Protein AF-A0A562RQG3-F1 (afdb_monomer)

Secondary structure (DSSP, 8-state):
----------HHHHHHHHHHSS-SEEEEE-S-HHHHHHHHHHHHHTT-EEEEESSHHHHHHHHHHS--SEEEEESS-SSS-HHHHHHHHHHH-TT-EEEEEE-TT-S--HHHHHHTT-SEEEESS--HHHHHHHHHHHHHHHHHHHHHHHHHHHHHHHHHHHHHHHHHHHHHHHHHHHHHHHHHHHHHHHHHHHHHHHHHHHTS---HHHHHHHHHHHHHHHHHHHHHHHHHHHHHHHTT-PPPP-EEEEHHHHHHHHHHHHHTTS-TTTEEEEEEE-TT--SEEEE-HHHHHHHHHHHHHHHHHH-SSEEEEEEEEEEEEETTEEEEEEEEEE-SS---TT-TTGGGSTT----STTTTTS---S-HHHHHHHHHHHTT--EEEEE-TTSSEEEEEEEEEEE-----S----S----TT-EEEEE-S-HHHHHHHHHHHHHTT-EEEEE-TTS---TT---SEEEEEES-GGG---HHHH-GGGGGS-EEEEE---TTHHHHHHHTT-SEEEESSPPHHHHHHHHHHHTSS---SS-EEHHHHHHHHHTTSEEEEE--TT--HHHHHTTSS--EEEEESSHHHHHHHHHHTTT--SEEEEE---HHHHHHHHHHHHHHHHHT-----EEEEEE--TT-S-HHHHHHHHHHTHHHHHHTT-EEEEE--------

Solvent-accessible surface area (backbone atoms only — not comparable to full-atom values): 37551 Å² total; per-residue (Å²): 140,81,84,82,76,79,76,81,80,54,76,65,54,62,57,52,58,58,62,75,56,48,59,61,29,35,36,39,32,36,63,52,67,67,59,47,55,48,49,42,58,53,42,42,74,75,68,28,44,63,49,79,23,57,33,40,67,55,37,51,56,46,42,72,74,53,74,51,53,32,36,42,29,33,42,90,34,76,96,41,32,30,64,60,35,47,48,57,47,38,72,82,40,72,87,58,43,32,32,39,37,40,61,93,82,60,98,66,55,75,64,58,49,48,77,62,63,42,71,46,73,47,56,55,90,69,56,74,69,57,58,53,51,51,54,54,49,52,37,51,52,52,47,52,52,53,50,49,52,54,49,50,58,50,48,56,51,51,52,52,51,50,50,53,53,51,53,53,50,50,53,50,53,49,52,54,48,52,52,52,56,52,50,48,55,64,52,45,55,60,42,53,50,52,40,53,54,34,54,60,51,69,76,43,98,67,54,74,70,57,49,49,52,40,51,51,53,37,54,50,46,53,50,51,52,50,46,52,50,51,55,49,52,44,51,36,52,76,68,67,70,63,81,83,53,78,43,78,45,52,51,64,61,48,56,48,54,40,51,55,72,51,47,85,78,53,57,74,93,40,39,45,64,45,59,46,72,43,92,82,50,70,57,54,32,23,32,43,66,67,62,51,40,50,40,49,38,50,53,52,50,49,42,58,74,48,30,82,52,48,47,35,37,41,39,39,37,69,76,48,81,56,93,66,38,35,29,38,35,39,34,46,35,28,45,24,84,44,67,65,91,89,37,58,74,52,56,44,34,76,67,34,71,80,90,57,85,60,49,81,78,58,73,76,72,25,36,63,50,26,45,34,45,52,54,27,46,74,36,67,29,51,67,52,51,46,70,43,95,90,46,4,31,33,40,36,36,28,35,50,33,34,57,58,72,84,57,78,54,67,77,74,54,84,50,71,59,42,74,58,40,34,34,38,36,33,28,77,50,64,71,62,40,50,52,55,41,48,50,42,38,76,41,38,26,41,64,51,81,37,41,83,86,53,84,77,66,88,91,63,81,51,67,32,38,40,37,54,46,84,53,41,90,71,42,64,36,50,42,76,78,38,67,78,42,64,82,36,53,32,30,40,32,25,62,86,50,94,60,31,67,56,36,34,44,76,26,64,33,44,28,42,47,49,56,57,64,52,58,69,63,49,47,44,51,51,50,52,74,75,42,95,79,82,69,96,72,68,50,39,60,68,56,52,53,28,54,59,31,44,72,42,34,36,40,35,40,48,55,78,90,68,54,54,69,64,53,64,51,62,83,55,46,49,38,69,50,80,25,62,45,44,66,60,41,52,50,54,43,58,73,56,70,60,79,44,70,30,35,40,36,40,80,79,46,72,60,44,54,52,39,55,55,49,52,56,51,47,32,64,74,70,73,49,82,84,54,48,37,36,40,42,52,81,80,59,96,83,62,97,58,68,66,66,50,54,57,50,65,76,67,38,58,70,56,44,41,74,72,64,39,50,78,49,82,51,80,80,73,88,88,85,89,131

Organism: NCBI:txid622671

pLDDT: mean 75.13, std 17.91, range [24.52, 97.62]

Structure (mmCIF, N/CA/C/O backbone):
data_AF-A0A562RQG3-F1
#
_entry.id   AF-A0A562RQG3-F1
#
loop_
_atom_site.group_PDB
_atom_site.id
_atom_site.type_symbol
_atom_site.label_atom_id
_atom_site.label_alt_id
_atom_site.label_comp_id
_atom_site.label_asym_id
_atom_site.label_entity_id
_atom_site.label_seq_id
_atom_site.pdbx_PDB_ins_code
_atom_site.Cartn_x
_atom_site.Cartn_y
_atom_site.Cartn_z
_atom_site.occupancy
_atom_site.B_iso_or_equiv
_atom_site.auth_seq_id
_atom_site.auth_comp_id
_atom_site.auth_asym_id
_atom_site.auth_atom_id
_atom_site.pdbx_PDB_model_num
ATOM 1 N N . MET A 1 1 ? -5.695 -22.096 20.191 1.00 33.69 1 MET A N 1
ATOM 2 C CA . MET A 1 1 ? -6.781 -23.080 20.399 1.00 33.69 1 MET A CA 1
ATOM 3 C C . MET A 1 1 ? -6.597 -23.782 21.743 1.00 33.69 1 MET A C 1
ATOM 5 O O . MET A 1 1 ? -6.053 -24.874 21.791 1.00 33.69 1 MET A O 1
ATOM 9 N N . ALA A 1 2 ? -7.022 -23.151 22.840 1.00 26.14 2 ALA A N 1
ATOM 10 C CA . ALA A 1 2 ? -7.176 -23.822 24.129 1.00 26.14 2 ALA A CA 1
ATOM 11 C C . ALA A 1 2 ? -8.681 -23.960 24.373 1.00 26.14 2 ALA A C 1
ATOM 13 O O . ALA A 1 2 ? -9.372 -22.969 24.604 1.00 26.14 2 ALA A O 1
ATOM 14 N N . ALA A 1 3 ? -9.193 -25.174 24.195 1.00 28.44 3 ALA A N 1
ATOM 15 C CA . ALA A 1 3 ? -10.586 -25.505 24.430 1.00 28.44 3 ALA A CA 1
ATOM 16 C C . ALA A 1 3 ? -10.872 -25.423 25.936 1.00 28.44 3 ALA A C 1
ATOM 18 O O . ALA A 1 3 ? -10.450 -26.280 26.708 1.00 28.44 3 ALA A O 1
ATOM 19 N N . LEU A 1 4 ? -11.591 -24.379 26.350 1.00 27.75 4 LEU A N 1
ATOM 20 C CA . LEU A 1 4 ? -12.257 -24.320 27.647 1.00 27.75 4 LEU A CA 1
ATOM 21 C C . LEU A 1 4 ? -13.441 -25.291 27.610 1.00 27.75 4 LEU A C 1
ATOM 23 O O . LEU A 1 4 ? -14.563 -24.934 27.260 1.00 27.75 4 LEU A O 1
ATOM 27 N N . THR A 1 5 ? -13.174 -26.552 27.935 1.00 33.84 5 THR A N 1
ATOM 28 C CA . THR A 1 5 ? -14.206 -27.533 28.263 1.00 33.84 5 THR A CA 1
ATOM 29 C C . THR A 1 5 ? -14.909 -27.089 29.541 1.00 33.84 5 THR A C 1
ATOM 31 O O . THR A 1 5 ? -14.349 -27.161 30.635 1.00 33.84 5 THR A O 1
ATOM 34 N N . CYS A 1 6 ? -16.136 -26.601 29.380 1.00 27.25 6 CYS A N 1
ATOM 35 C CA . CYS A 1 6 ? -17.079 -26.337 30.457 1.00 27.25 6 CYS A CA 1
ATOM 36 C C . CYS A 1 6 ? -17.317 -27.641 31.247 1.00 27.25 6 CYS A C 1
ATOM 38 O O . CYS A 1 6 ? -17.707 -28.642 30.635 1.00 27.25 6 CYS A O 1
ATOM 40 N N . PRO A 1 7 ? -17.069 -27.692 32.569 1.00 39.84 7 PRO A N 1
ATOM 41 C CA . PRO A 1 7 ? -17.368 -28.879 33.342 1.00 39.84 7 PRO A CA 1
ATOM 42 C C . PRO A 1 7 ? -18.877 -28.940 33.575 1.00 39.84 7 PRO A C 1
ATOM 44 O O . PRO A 1 7 ? -19.514 -27.978 34.000 1.00 39.84 7 PRO A O 1
ATOM 47 N N . ILE A 1 8 ? -19.422 -30.109 33.263 1.00 44.00 8 ILE A N 1
ATOM 48 C CA . ILE A 1 8 ? -20.775 -30.578 33.549 1.00 44.00 8 ILE A CA 1
ATOM 49 C C . ILE A 1 8 ? -21.228 -30.052 34.919 1.00 44.00 8 ILE A C 1
ATOM 51 O O . ILE A 1 8 ? -20.679 -30.440 35.950 1.00 44.00 8 ILE A O 1
ATOM 55 N N . VAL A 1 9 ? -22.227 -29.167 34.925 1.00 33.59 9 VAL A N 1
ATOM 56 C CA . VAL A 1 9 ? -22.843 -28.657 36.154 1.00 33.59 9 VAL A CA 1
ATOM 57 C C . VAL A 1 9 ? -23.525 -29.841 36.857 1.00 33.59 9 VAL A C 1
ATOM 59 O O . VAL A 1 9 ? -24.449 -30.428 36.288 1.00 33.59 9 VAL A O 1
ATOM 62 N N . PRO A 1 10 ? -23.092 -30.251 38.063 1.00 38.41 10 PRO A N 1
ATOM 63 C CA . PRO A 1 10 ? -23.678 -31.401 38.740 1.00 38.41 10 PRO A CA 1
ATOM 64 C C . PRO A 1 10 ? -25.120 -31.085 39.164 1.00 38.41 10 PRO A C 1
ATOM 66 O O . PRO A 1 10 ? -25.428 -29.963 39.561 1.00 38.41 10 PRO A O 1
ATOM 69 N N . GLN A 1 11 ? -26.019 -32.077 39.121 1.00 42.97 11 GLN A N 1
ATOM 70 C CA . GLN A 1 11 ? -27.443 -31.939 39.492 1.00 42.97 11 GLN A CA 1
ATOM 71 C C . GLN A 1 11 ? -27.669 -31.353 40.905 1.00 42.97 11 GLN A C 1
ATOM 73 O O . GLN A 1 11 ? -28.731 -30.798 41.191 1.00 42.97 11 GLN A O 1
ATOM 78 N N . THR A 1 12 ? -26.665 -31.414 41.782 1.00 39.62 12 THR A N 1
ATOM 79 C CA . THR A 1 12 ? -26.644 -30.742 43.089 1.00 39.62 12 THR A CA 1
ATOM 80 C C . THR A 1 12 ? -26.632 -29.214 42.986 1.00 39.62 12 THR A C 1
ATOM 82 O O . THR A 1 12 ? -27.272 -28.565 43.809 1.00 39.62 12 THR A O 1
ATOM 85 N N . PHE A 1 13 ? -26.016 -28.628 41.954 1.00 37.91 13 PHE A N 1
ATOM 86 C CA . PHE A 1 13 ? -25.992 -27.177 41.722 1.00 37.91 13 PHE A CA 1
ATOM 87 C C . PHE A 1 13 ? -27.377 -26.642 41.330 1.00 37.91 13 PHE A C 1
ATOM 89 O O . PHE A 1 13 ? -27.793 -25.599 41.820 1.00 37.91 13 PHE A O 1
ATOM 96 N N . SER A 1 14 ? -28.144 -27.398 40.534 1.00 40.59 14 SER A N 1
ATOM 97 C CA . SER A 1 14 ? -29.522 -27.034 40.163 1.00 40.59 14 SER A CA 1
ATOM 98 C C . SER A 1 14 ? -30.454 -26.989 41.380 1.00 40.59 14 SER A C 1
ATOM 100 O O . SER A 1 14 ? -31.277 -26.085 41.491 1.00 40.59 14 SER A O 1
ATOM 102 N N . ARG A 1 15 ? -30.271 -27.898 42.351 1.00 43.06 15 ARG A N 1
ATOM 103 C CA . ARG A 1 15 ? -30.988 -27.863 43.637 1.00 43.06 15 ARG A CA 1
ATOM 104 C C . ARG A 1 15 ? -30.545 -26.704 44.537 1.00 43.06 15 ARG A C 1
ATOM 106 O O . ARG A 1 15 ? -31.382 -26.157 45.242 1.00 43.06 15 ARG A O 1
ATOM 113 N N . MET A 1 16 ? -29.264 -26.331 44.509 1.00 38.91 16 MET A N 1
ATOM 114 C CA . MET A 1 16 ? -28.699 -25.256 45.339 1.00 38.91 16 MET A CA 1
ATOM 115 C C . MET A 1 16 ? -29.077 -23.857 44.829 1.00 38.91 16 MET A C 1
ATOM 117 O O . MET A 1 16 ? -29.421 -22.994 45.631 1.00 38.91 16 MET A 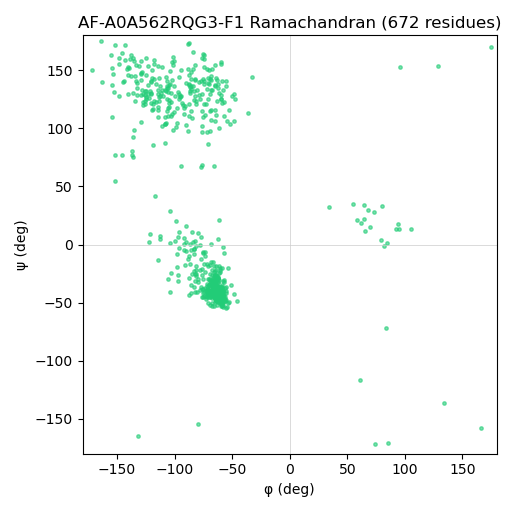O 1
ATOM 121 N N . VAL A 1 17 ? -29.117 -23.658 43.506 1.00 43.25 17 VAL A N 1
ATOM 122 C CA . VAL A 1 17 ? -29.604 -22.419 42.871 1.00 43.25 17 VAL A CA 1
ATOM 123 C C . VAL A 1 17 ? -31.102 -22.220 43.141 1.00 43.25 17 VAL A C 1
ATOM 125 O O . VAL A 1 17 ? -31.516 -21.127 43.514 1.00 43.25 17 VAL A O 1
ATOM 128 N N . HIS A 1 18 ? -31.901 -23.296 43.105 1.00 47.81 18 HIS A N 1
ATOM 129 C CA . HIS A 1 18 ? -33.337 -23.238 43.422 1.00 47.81 18 HIS A CA 1
ATOM 130 C C . HIS A 1 18 ? -33.645 -22.859 44.883 1.00 47.81 18 HIS A C 1
ATOM 132 O O . HIS A 1 18 ? -34.737 -22.384 45.173 1.00 47.81 18 HIS A O 1
ATOM 138 N N . ILE A 1 19 ? -32.709 -23.075 45.816 1.00 50.41 19 ILE A N 1
ATOM 139 C CA . ILE A 1 19 ? -32.868 -22.715 47.238 1.00 50.41 19 ILE A CA 1
ATOM 140 C C . ILE A 1 19 ? -32.573 -21.223 47.475 1.00 50.41 19 ILE A C 1
ATOM 142 O O . ILE A 1 19 ? -33.110 -20.640 48.413 1.00 50.41 19 ILE A O 1
ATOM 146 N N . MET A 1 20 ? -31.766 -20.588 46.619 1.00 50.59 20 MET A N 1
ATOM 147 C CA . MET A 1 20 ? -31.306 -19.205 46.804 1.00 50.59 20 MET A CA 1
ATOM 148 C C . MET A 1 20 ? -32.355 -18.139 46.446 1.00 50.59 20 MET A C 1
ATOM 150 O O . MET A 1 20 ? -32.274 -17.029 46.961 1.00 50.59 20 MET A O 1
ATOM 154 N N . PHE A 1 21 ? -33.348 -18.478 45.616 1.00 58.09 21 PHE A N 1
ATOM 155 C CA . PHE A 1 21 ? -34.390 -17.551 45.134 1.00 58.09 21 PHE A CA 1
ATOM 156 C C . PHE A 1 21 ? -35.821 -17.981 45.474 1.00 58.09 21 PHE A C 1
ATOM 158 O O . PHE A 1 21 ? -36.791 -17.380 45.015 1.00 58.09 21 PHE A O 1
ATOM 165 N N . ARG A 1 22 ? -35.961 -19.017 46.302 1.00 75.56 22 ARG A N 1
ATOM 166 C CA . ARG A 1 22 ? -37.255 -19.489 46.785 1.00 75.56 22 ARG A CA 1
ATOM 167 C C . ARG A 1 22 ? -37.864 -18.470 47.745 1.00 75.56 22 ARG A C 1
ATOM 169 O O . ARG A 1 22 ? -37.133 -17.893 48.558 1.00 75.56 22 ARG A O 1
ATOM 176 N N . PHE A 1 23 ? -39.183 -18.279 47.710 1.00 82.69 23 PHE A N 1
ATOM 177 C CA . PHE A 1 23 ? -39.833 -17.463 48.733 1.00 82.69 23 PHE A CA 1
ATOM 178 C C . PHE A 1 23 ? -39.549 -18.078 50.103 1.00 82.69 23 PHE A C 1
ATOM 180 O O . PHE A 1 23 ? -39.844 -19.243 50.341 1.00 82.69 23 PHE A O 1
ATOM 187 N N . GLN A 1 24 ? -38.940 -17.313 51.006 1.00 83.31 24 GLN A N 1
ATOM 188 C CA . GLN A 1 24 ? -38.657 -17.806 52.357 1.00 83.31 24 GLN A CA 1
ATOM 189 C C . GLN A 1 24 ? -39.926 -17.796 53.210 1.00 83.31 24 GLN A C 1
ATOM 191 O O . GLN A 1 24 ? -40.157 -18.717 53.992 1.00 83.31 24 GLN A O 1
ATOM 196 N N . LYS A 1 25 ? -40.778 -16.783 53.006 1.00 90.69 25 LYS A N 1
ATOM 197 C CA . LYS A 1 25 ? -42.023 -16.575 53.742 1.00 90.69 25 LYS A CA 1
ATOM 198 C C . LYS A 1 25 ? -43.186 -16.285 52.796 1.00 90.69 25 LYS A C 1
ATOM 200 O O . LYS A 1 25 ? -43.047 -15.464 51.890 1.00 90.69 25 LYS A O 1
ATOM 205 N N . ILE A 1 26 ? -44.320 -16.937 53.032 1.00 94.62 26 ILE A N 1
ATOM 206 C CA . ILE A 1 26 ? -45.587 -16.714 52.334 1.00 94.62 26 ILE A CA 1
ATOM 207 C C . ILE A 1 26 ? -46.642 -16.307 53.366 1.00 94.62 26 ILE A C 1
ATOM 209 O O . ILE A 1 26 ? -46.793 -16.978 54.388 1.00 94.62 26 ILE A O 1
ATOM 213 N N . LEU A 1 27 ? -47.371 -15.224 53.108 1.00 95.88 27 LEU A N 1
ATOM 214 C CA . LEU A 1 27 ? -48.536 -14.834 53.905 1.00 95.88 27 LEU A CA 1
ATOM 215 C C . LEU A 1 27 ? -49.797 -15.373 53.233 1.00 95.88 27 LEU A C 1
ATOM 217 O O . LEU A 1 27 ? -50.013 -15.115 52.054 1.00 95.88 27 LEU A O 1
ATOM 221 N N . VAL A 1 28 ? -50.623 -16.105 53.974 1.00 95.69 28 VAL A N 1
ATOM 222 C CA . VAL A 1 28 ? -51.926 -16.582 53.495 1.00 95.69 28 VAL A CA 1
ATOM 223 C C . VAL A 1 28 ? -53.034 -15.780 54.170 1.00 95.69 28 VAL A C 1
ATOM 225 O O . VAL A 1 28 ? -53.095 -15.740 55.401 1.00 95.69 28 VAL A O 1
ATOM 228 N N . VAL A 1 29 ? -53.911 -15.177 53.371 1.00 95.62 29 VAL A N 1
ATOM 229 C CA . VAL A 1 29 ? -55.036 -14.350 53.824 1.00 95.62 29 VAL A CA 1
ATOM 230 C C . VAL A 1 29 ? -56.335 -14.968 53.328 1.00 95.62 29 VAL A C 1
ATOM 232 O O . VAL A 1 29 ? -56.531 -15.104 52.123 1.00 95.62 29 VAL A O 1
ATOM 235 N N . ASP A 1 30 ? -57.185 -15.410 54.247 1.00 93.31 30 ASP A N 1
ATOM 236 C CA . ASP A 1 30 ? -58.463 -16.053 53.924 1.00 93.31 30 ASP A CA 1
ATOM 237 C C . ASP A 1 30 ? -59.356 -16.035 55.175 1.00 93.31 30 ASP A C 1
ATOM 239 O O . ASP A 1 30 ? -58.860 -16.236 56.287 1.00 93.31 30 ASP A O 1
ATOM 243 N N . ASP A 1 31 ? -60.655 -15.789 55.045 1.00 92.12 31 ASP A N 1
ATOM 244 C CA . ASP A 1 31 ? -61.552 -15.730 56.201 1.00 92.12 31 ASP A CA 1
ATOM 245 C C . ASP A 1 31 ? -61.896 -17.132 56.737 1.00 92.12 31 ASP A C 1
ATOM 247 O O . ASP A 1 31 ? -62.083 -17.295 57.951 1.00 92.12 31 ASP A O 1
ATOM 251 N N . ASP A 1 32 ? -61.843 -18.173 55.894 1.00 93.06 32 ASP A N 1
ATOM 252 C CA . ASP A 1 32 ? -62.082 -19.564 56.284 1.00 93.06 32 ASP A CA 1
ATOM 253 C C . ASP A 1 32 ? -60.895 -20.133 57.099 1.00 93.06 32 ASP A C 1
ATOM 255 O O . ASP A 1 32 ? -59.800 -20.392 56.572 1.00 93.06 32 ASP A O 1
ATOM 259 N N . PRO A 1 33 ? -61.078 -20.402 58.411 1.00 91.56 33 PRO A N 1
ATOM 260 C CA . PRO A 1 33 ? -60.015 -20.943 59.253 1.00 91.56 33 PRO A CA 1
ATOM 261 C C . PRO A 1 33 ? -59.561 -22.343 58.814 1.00 91.56 33 PRO A C 1
ATOM 263 O O . PRO A 1 33 ? -58.395 -22.701 59.009 1.00 91.56 33 PRO A O 1
ATOM 266 N N . ALA A 1 34 ? -60.439 -23.149 58.204 1.00 92.06 34 ALA A N 1
ATOM 267 C CA . ALA A 1 34 ? -60.095 -24.491 57.747 1.00 92.06 34 ALA A CA 1
ATOM 268 C C . ALA A 1 34 ? -59.155 -24.437 56.532 1.00 92.06 34 ALA A C 1
ATOM 270 O O . ALA A 1 34 ? -58.146 -25.157 56.497 1.00 92.06 34 ALA A O 1
ATOM 271 N N . LEU A 1 35 ? -59.450 -23.550 55.575 1.00 90.06 35 LEU A N 1
ATOM 272 C CA . LEU A 1 35 ? -58.635 -23.310 54.387 1.00 90.06 35 LEU A CA 1
ATOM 273 C C . LEU A 1 35 ? -57.259 -22.741 54.756 1.00 90.06 35 LEU A C 1
ATOM 275 O O . LEU A 1 35 ? -56.241 -23.299 54.331 1.00 90.06 35 LEU A O 1
ATOM 279 N N . ARG A 1 36 ? -57.196 -21.741 55.648 1.00 93.38 36 ARG A N 1
ATOM 280 C CA . ARG A 1 36 ? -55.922 -21.221 56.184 1.00 93.38 36 ARG A CA 1
ATOM 281 C C . ARG A 1 36 ? -55.066 -22.301 56.831 1.00 93.38 36 ARG A C 1
ATOM 283 O O . ARG A 1 36 ? -53.884 -22.437 56.514 1.00 93.38 36 ARG A O 1
ATOM 290 N N . GLN A 1 37 ? -55.648 -23.117 57.712 1.00 92.31 37 GLN A N 1
ATOM 291 C CA . GLN A 1 37 ? -54.905 -24.168 58.413 1.00 92.31 37 GLN A CA 1
ATOM 292 C C . GLN A 1 37 ? -54.443 -25.288 57.466 1.00 92.31 37 GLN A C 1
ATOM 294 O O . GLN A 1 37 ? -53.418 -25.941 57.702 1.00 92.31 37 GLN A O 1
ATOM 299 N N . MET A 1 38 ? -55.202 -25.560 56.402 1.00 92.62 38 MET A N 1
ATOM 300 C CA . MET A 1 38 ? -54.790 -26.477 55.343 1.00 92.62 38 MET A CA 1
ATOM 301 C C . MET A 1 38 ? -53.608 -25.905 54.546 1.00 92.62 38 MET A C 1
ATOM 303 O O . MET A 1 38 ? -52.606 -26.608 54.391 1.00 92.62 38 MET A O 1
ATOM 307 N N . LEU A 1 39 ? -53.703 -24.655 54.079 1.00 92.62 39 LEU A N 1
ATOM 308 C CA . LEU A 1 39 ? -52.657 -23.976 53.309 1.00 92.62 39 LEU A CA 1
ATOM 309 C C . LEU A 1 39 ? -51.360 -23.843 54.106 1.00 92.62 39 LEU A C 1
ATOM 311 O O . LEU A 1 39 ? -50.305 -24.212 53.595 1.00 92.62 39 LEU A O 1
ATOM 315 N N . HIS A 1 40 ? -51.441 -23.462 55.383 1.00 94.06 40 HIS A N 1
ATOM 316 C CA . HIS A 1 40 ? -50.291 -23.436 56.285 1.00 94.06 40 HIS A CA 1
ATOM 317 C C . HIS A 1 40 ? -49.591 -24.798 56.341 1.00 94.06 40 HIS A C 1
ATOM 319 O O . HIS A 1 40 ? -48.406 -24.912 56.041 1.00 94.06 40 HIS A O 1
ATOM 325 N N . ARG A 1 41 ? -50.327 -25.877 56.651 1.00 91.81 41 ARG A N 1
ATOM 326 C CA . ARG A 1 41 ? -49.746 -27.234 56.712 1.00 91.81 41 ARG A CA 1
ATOM 327 C C . ARG A 1 41 ? -49.145 -27.674 55.379 1.00 91.81 41 ARG A C 1
ATOM 329 O O . ARG A 1 41 ? -48.146 -28.392 55.373 1.00 91.81 41 ARG A O 1
ATOM 336 N N . MET A 1 42 ? -49.762 -27.291 54.266 1.00 91.62 42 MET A N 1
ATOM 337 C CA . MET A 1 42 ? -49.292 -27.628 52.928 1.00 91.62 42 MET A CA 1
ATOM 338 C C . MET A 1 42 ? -47.987 -26.898 52.585 1.00 91.62 42 MET A C 1
ATOM 340 O O . MET A 1 42 ? -47.016 -27.551 52.213 1.00 91.62 42 MET A O 1
ATOM 344 N N . LEU A 1 43 ? -47.949 -25.574 52.741 1.00 92.25 43 LEU A N 1
ATOM 345 C CA . LEU A 1 43 ? -46.793 -24.737 52.416 1.00 92.25 43 LEU A CA 1
ATOM 346 C C . LEU A 1 43 ? -45.613 -25.011 53.358 1.00 92.25 43 LEU A C 1
ATOM 348 O O . LEU A 1 43 ? -44.484 -25.161 52.888 1.00 92.25 43 LEU A O 1
ATOM 352 N N . SER A 1 44 ? -45.868 -25.206 54.658 1.00 91.00 44 SER A N 1
ATOM 353 C CA . SER A 1 44 ? -44.824 -25.581 55.620 1.00 91.00 44 SER A CA 1
ATOM 354 C C . SER A 1 44 ? -44.184 -26.933 55.302 1.00 91.00 44 SER A C 1
ATOM 356 O O . SER A 1 44 ? -42.973 -27.080 55.447 1.00 91.00 44 SER A O 1
ATOM 358 N N . ARG A 1 45 ? -44.952 -27.924 54.817 1.00 89.25 45 ARG A N 1
ATOM 359 C CA . ARG A 1 45 ? -44.394 -29.220 54.373 1.00 89.25 45 ARG A CA 1
ATOM 360 C C . ARG A 1 45 ? -43.479 -29.090 53.161 1.00 89.25 45 ARG A C 1
ATOM 362 O O . ARG A 1 45 ? -42.548 -29.875 53.023 1.00 89.25 45 ARG A O 1
ATOM 369 N N . GLU A 1 46 ? -43.739 -28.113 52.301 1.00 87.44 46 GLU A N 1
ATOM 370 C CA . GLU A 1 46 ? -42.903 -27.814 51.138 1.00 87.44 46 GLU A CA 1
ATOM 371 C C . GLU A 1 46 ? -41.691 -26.936 51.495 1.00 87.44 46 GLU A C 1
ATOM 373 O O . GLU A 1 46 ? -40.846 -26.702 50.630 1.00 87.44 46 GLU A O 1
ATOM 378 N N . GLY A 1 47 ? -41.566 -26.492 52.752 1.00 86.88 47 GLY A N 1
ATOM 379 C CA . GLY A 1 47 ? -40.420 -25.737 53.267 1.00 86.88 47 GLY A CA 1
ATOM 380 C C . GLY A 1 47 ? -40.581 -24.215 53.257 1.00 86.88 47 GLY A C 1
ATOM 381 O O . GLY A 1 47 ? -39.587 -23.521 53.436 1.00 86.88 47 GLY A O 1
ATOM 382 N N . TYR A 1 48 ? -41.793 -23.695 53.049 1.00 90.56 48 TYR A N 1
ATOM 383 C CA . TYR A 1 48 ? -42.093 -22.265 53.167 1.00 90.56 48 TYR A CA 1
ATOM 384 C C . TYR A 1 48 ? -42.414 -21.896 54.623 1.00 90.56 48 TYR A C 1
ATOM 386 O O . TYR A 1 48 ? -43.231 -22.570 55.260 1.00 90.56 48 TYR A O 1
ATOM 394 N N . ALA A 1 49 ? -41.843 -20.807 55.148 1.00 90.25 49 ALA A N 1
ATOM 395 C CA . ALA A 1 49 ? -42.384 -20.191 56.358 1.00 90.25 49 ALA A CA 1
ATOM 396 C C . ALA A 1 49 ? -43.756 -19.589 56.020 1.00 90.25 49 ALA A C 1
ATOM 398 O O . ALA A 1 49 ? -43.908 -18.939 54.988 1.00 90.25 49 ALA A O 1
ATOM 399 N N . CYS A 1 50 ? -44.768 -19.830 56.849 1.00 91.38 50 CYS A N 1
ATOM 400 C CA . CYS A 1 50 ? -46.138 -19.425 56.547 1.00 91.38 50 CYS A CA 1
ATOM 401 C C . CYS A 1 50 ? -46.699 -18.584 57.691 1.00 91.38 50 CYS A C 1
ATOM 403 O O . CYS A 1 50 ? -46.781 -19.067 58.818 1.00 91.38 50 CYS A O 1
ATOM 405 N N . SER A 1 51 ? -47.100 -17.349 57.400 1.00 93.69 51 SER A N 1
ATOM 406 C CA . SER A 1 51 ? -47.940 -16.536 58.287 1.00 93.69 51 SER A CA 1
ATOM 407 C C . SER A 1 51 ? -49.390 -16.580 57.807 1.00 93.69 51 SER A C 1
ATOM 409 O O . SER A 1 51 ? -49.661 -16.913 56.650 1.00 93.69 51 SER A O 1
ATOM 411 N N . LEU A 1 52 ? -50.324 -16.296 58.710 1.00 95.12 52 LEU A N 1
ATOM 412 C CA . LEU A 1 52 ? -51.761 -16.376 58.464 1.00 95.12 52 LEU A CA 1
ATOM 413 C C . LEU A 1 52 ? -52.424 -15.068 58.894 1.00 95.12 52 LEU A C 1
ATOM 415 O O . LEU A 1 52 ? -52.066 -14.540 59.942 1.00 95.12 52 LEU A O 1
ATOM 419 N N . ALA A 1 53 ? -53.413 -14.610 58.132 1.00 94.88 53 ALA A N 1
ATOM 420 C CA . ALA A 1 53 ? -54.290 -13.496 58.488 1.00 94.88 53 ALA A CA 1
ATOM 421 C C . ALA A 1 53 ? -55.743 -13.831 58.114 1.00 94.88 53 ALA A C 1
ATOM 423 O O . ALA A 1 53 ? -55.975 -14.553 57.146 1.00 94.88 53 ALA A O 1
ATOM 424 N N . ALA A 1 54 ? -56.709 -13.385 58.915 1.00 92.19 54 ALA A N 1
ATOM 425 C CA . ALA A 1 54 ? -58.138 -13.651 58.732 1.00 92.19 54 ALA A CA 1
ATOM 426 C C . ALA A 1 54 ? -58.825 -12.675 57.776 1.00 92.19 54 ALA A C 1
ATOM 428 O O . ALA A 1 54 ? -59.860 -13.008 57.211 1.00 92.19 54 ALA A O 1
ATOM 429 N N . ASP A 1 55 ? -58.275 -11.474 57.632 1.00 92.88 55 ASP A N 1
ATOM 430 C CA . ASP A 1 55 ? -58.834 -10.409 56.812 1.00 92.88 55 ASP A CA 1
ATOM 431 C C . ASP A 1 55 ? -57.728 -9.477 56.291 1.00 92.88 55 ASP A C 1
ATOM 433 O O . ASP A 1 55 ? -56.559 -9.578 56.684 1.00 92.88 55 ASP A O 1
ATOM 437 N N . GLY A 1 56 ? -58.095 -8.565 55.386 1.00 89.81 56 GLY A N 1
ATOM 438 C CA . GLY A 1 56 ? -57.157 -7.630 54.764 1.00 89.81 56 GLY A CA 1
ATOM 439 C C . GLY A 1 56 ? -56.471 -6.665 55.743 1.00 89.81 56 GLY A C 1
ATOM 440 O O . GLY A 1 56 ? -55.327 -6.282 55.502 1.00 89.81 56 GLY A O 1
ATOM 441 N N . ASN A 1 57 ? -57.103 -6.295 56.865 1.00 91.50 57 ASN A N 1
ATOM 442 C CA . ASN A 1 57 ? -56.490 -5.382 57.839 1.00 91.50 57 ASN A CA 1
ATOM 443 C C . ASN A 1 57 ? -55.435 -6.106 58.681 1.00 91.50 57 ASN A C 1
ATOM 445 O O . ASN A 1 57 ? -54.321 -5.602 58.829 1.00 91.50 57 ASN A O 1
ATOM 449 N N . GLU A 1 58 ? -55.755 -7.308 59.171 1.00 93.25 58 GLU A N 1
ATOM 450 C CA . GLU A 1 58 ? -54.785 -8.163 59.863 1.00 93.25 58 GLU A CA 1
ATOM 451 C C . GLU A 1 58 ? -53.599 -8.492 58.944 1.00 93.25 58 GLU A C 1
ATOM 453 O O . GLU A 1 58 ? -52.447 -8.484 59.380 1.00 93.25 58 GLU A O 1
ATOM 458 N N . ALA A 1 59 ? -53.859 -8.708 57.650 1.00 92.19 59 ALA A N 1
ATOM 459 C CA . ALA A 1 59 ? -52.817 -8.952 56.662 1.00 92.19 59 ALA A CA 1
ATOM 460 C C . ALA A 1 59 ? -51.890 -7.744 56.453 1.00 92.19 59 ALA A C 1
ATOM 462 O O . ALA A 1 59 ? -50.674 -7.926 56.400 1.00 92.19 59 ALA A O 1
ATOM 463 N N . LEU A 1 60 ? -52.425 -6.519 56.367 1.00 92.19 60 LEU A N 1
ATOM 464 C CA . LEU A 1 60 ? -51.609 -5.299 56.272 1.00 92.19 60 LEU A CA 1
ATOM 465 C C . LEU A 1 60 ? -50.728 -5.111 57.513 1.00 92.19 60 LEU A C 1
ATOM 467 O O . LEU A 1 60 ? -49.544 -4.790 57.384 1.00 92.19 60 LEU A O 1
ATOM 471 N N . ASP A 1 61 ? -51.272 -5.350 58.707 1.00 91.88 61 ASP A N 1
ATOM 472 C CA . ASP A 1 61 ? -50.496 -5.288 59.948 1.00 91.88 61 ASP A CA 1
ATOM 473 C C . ASP A 1 61 ? -49.390 -6.349 59.980 1.00 91.88 61 ASP A C 1
ATOM 475 O O . ASP A 1 61 ? -48.281 -6.079 60.445 1.00 91.88 61 ASP A O 1
ATOM 479 N N . GLU A 1 62 ? -49.653 -7.546 59.457 1.00 91.50 62 GLU A N 1
ATOM 480 C CA . GLU A 1 62 ? -48.662 -8.619 59.399 1.00 91.50 62 GLU A CA 1
ATOM 481 C C . GLU A 1 62 ? -47.545 -8.335 58.383 1.00 91.50 62 GLU A C 1
ATOM 483 O O . GLU A 1 62 ? -46.373 -8.557 58.693 1.00 91.50 62 GLU A O 1
ATOM 488 N N . VAL A 1 63 ? -47.872 -7.761 57.219 1.00 92.00 63 VAL A N 1
ATOM 489 C CA . VAL A 1 63 ? -46.878 -7.291 56.234 1.00 92.00 63 VAL A CA 1
ATOM 490 C C . VAL A 1 63 ? -45.981 -6.206 56.835 1.00 92.00 63 VAL A C 1
ATOM 492 O O . VAL A 1 63 ? -44.770 -6.227 56.616 1.00 92.00 63 VAL A O 1
ATOM 495 N N . ARG A 1 64 ? -46.549 -5.276 57.616 1.00 89.75 64 ARG A N 1
ATOM 496 C CA . ARG A 1 64 ? -45.785 -4.202 58.276 1.00 89.75 64 ARG A CA 1
ATOM 497 C C . ARG A 1 64 ? -44.826 -4.719 59.344 1.00 89.75 64 ARG A C 1
ATOM 499 O O . ARG A 1 64 ? -43.779 -4.110 59.555 1.00 89.75 64 ARG A O 1
ATOM 506 N N . LYS A 1 65 ? -45.174 -5.812 60.031 1.00 88.81 65 LYS A N 1
ATOM 507 C CA . LYS A 1 65 ? -44.283 -6.456 61.010 1.00 88.81 65 LYS A CA 1
ATOM 508 C C . LYS A 1 65 ? -43.136 -7.188 60.328 1.00 88.81 65 LYS A C 1
ATOM 510 O O . LYS A 1 65 ? -41.999 -7.075 60.776 1.00 88.81 65 LYS A O 1
ATOM 515 N N . ASP A 1 66 ? -43.445 -7.973 59.301 1.00 87.06 66 ASP A N 1
ATOM 516 C CA . ASP A 1 66 ? -42.462 -8.804 58.618 1.00 87.06 66 ASP A CA 1
ATOM 517 C C . ASP A 1 66 ? -42.886 -9.085 57.172 1.00 87.06 66 ASP A C 1
ATOM 519 O O . ASP A 1 66 ? -43.829 -9.842 56.914 1.00 87.06 66 ASP A O 1
ATOM 523 N N . LEU A 1 67 ? -42.154 -8.475 56.237 1.00 89.31 67 LEU A N 1
ATOM 524 C CA . LEU A 1 67 ? -42.486 -8.437 54.819 1.00 89.31 67 LEU A CA 1
ATOM 525 C C . LEU A 1 67 ? -42.360 -9.840 54.182 1.00 89.31 67 LEU A C 1
ATOM 527 O O . LEU A 1 67 ? -41.252 -10.383 54.112 1.00 89.31 67 LEU A O 1
ATOM 531 N N . PRO A 1 68 ? -43.455 -10.448 53.686 1.00 91.88 68 PRO A N 1
ATOM 532 C CA . PRO A 1 68 ? -43.390 -11.757 53.044 1.00 91.88 68 PRO A CA 1
ATOM 533 C C . PRO A 1 68 ? -42.769 -11.674 51.640 1.00 91.88 68 PRO A C 1
ATOM 535 O O . PRO A 1 68 ? -42.682 -10.611 51.033 1.00 91.88 68 PRO A O 1
ATOM 538 N N . GLY A 1 69 ? -42.347 -12.821 51.101 1.00 88.75 69 GLY A N 1
ATOM 539 C CA . GLY A 1 69 ? -41.884 -12.930 49.714 1.00 88.75 69 GLY A CA 1
ATOM 540 C C . GLY A 1 69 ? -43.030 -13.014 48.701 1.00 88.75 69 GLY A C 1
ATOM 541 O O . GLY A 1 69 ? -42.891 -12.497 47.596 1.00 88.75 69 GLY A O 1
ATOM 542 N N . LEU A 1 70 ? -44.146 -13.631 49.107 1.00 93.75 70 LEU A N 1
ATOM 543 C CA . LEU A 1 70 ? -45.382 -13.800 48.340 1.00 93.75 70 LEU A CA 1
ATOM 544 C C . LEU A 1 70 ? -46.584 -13.704 49.288 1.00 93.75 70 LEU A C 1
ATOM 546 O O . LEU A 1 70 ? -46.554 -14.263 50.387 1.00 93.75 70 LEU A O 1
ATOM 550 N N . VAL A 1 71 ? -47.657 -13.055 48.850 1.00 95.62 71 VAL A N 1
ATOM 551 C CA . VAL A 1 71 ? -48.957 -13.079 49.533 1.00 95.62 71 VAL A CA 1
ATOM 552 C C . VAL A 1 71 ? -49.933 -13.916 48.720 1.00 95.62 71 VAL A C 1
ATOM 554 O O . VAL A 1 71 ? -50.012 -13.757 47.510 1.00 95.62 71 VAL A O 1
ATOM 557 N N . ILE A 1 72 ? -50.665 -14.818 49.365 1.00 95.25 72 ILE A N 1
ATOM 558 C CA . ILE A 1 72 ? -51.756 -15.582 48.761 1.00 95.25 72 ILE A CA 1
ATOM 559 C C . ILE A 1 72 ? -53.039 -15.139 49.458 1.00 95.25 72 ILE A C 1
ATOM 561 O O . ILE A 1 72 ? -53.215 -15.439 50.635 1.00 95.25 72 ILE A O 1
ATOM 565 N N . THR A 1 73 ? -53.910 -14.412 48.764 1.00 94.31 73 THR A N 1
ATOM 566 C CA . THR A 1 73 ? -55.132 -13.835 49.349 1.00 94.31 73 THR A CA 1
ATOM 567 C C . THR A 1 73 ? -56.374 -14.397 48.689 1.00 94.31 73 THR A C 1
ATOM 569 O O . THR A 1 73 ? -56.392 -14.583 47.476 1.00 94.31 73 THR A O 1
ATOM 572 N N . ASP A 1 74 ? -57.427 -14.634 49.458 1.00 92.88 74 ASP A N 1
ATOM 573 C CA . ASP A 1 74 ? -58.764 -14.807 48.900 1.00 92.88 74 ASP A CA 1
ATOM 574 C C . ASP A 1 74 ? -59.316 -13.490 48.352 1.00 92.88 74 ASP A C 1
ATOM 576 O O . ASP A 1 74 ? -58.967 -12.424 48.858 1.00 92.88 74 ASP A O 1
ATOM 580 N N . ILE A 1 75 ? -60.175 -13.557 47.330 1.00 89.56 75 ILE A N 1
ATOM 581 C CA . ILE A 1 75 ? -60.922 -12.386 46.846 1.00 89.56 75 ILE A CA 1
ATOM 582 C C . ILE A 1 75 ? -62.067 -12.046 47.796 1.00 89.56 75 ILE A C 1
ATOM 584 O O . ILE A 1 75 ? -62.270 -10.874 48.112 1.00 89.56 75 ILE A O 1
ATOM 588 N N . SER A 1 76 ? -62.827 -13.043 48.238 1.00 87.38 76 SER A N 1
ATOM 589 C CA . SER A 1 76 ? -64.128 -12.859 48.879 1.00 87.38 76 SER A CA 1
ATOM 590 C C . SER A 1 76 ? -64.017 -12.809 50.403 1.00 87.38 76 SER A C 1
ATOM 592 O O . SER A 1 76 ? -64.544 -13.670 51.097 1.00 87.38 76 SER A O 1
ATOM 594 N N . MET A 1 77 ? -63.389 -11.755 50.930 1.00 88.81 77 MET A N 1
ATOM 595 C CA . MET A 1 77 ? -63.214 -11.556 52.375 1.00 88.81 77 MET A CA 1
ATOM 596 C C . MET A 1 77 ? -64.170 -10.494 52.957 1.00 88.81 77 MET A C 1
ATOM 598 O O . MET A 1 77 ? -64.523 -9.530 52.268 1.00 88.81 77 MET A O 1
ATOM 602 N N . PRO A 1 78 ? -64.591 -10.611 54.233 1.00 82.31 78 PRO A N 1
ATOM 603 C CA . PRO A 1 78 ? -65.405 -9.595 54.897 1.00 82.31 78 PRO A CA 1
ATOM 604 C C . PRO A 1 78 ? -64.664 -8.262 55.081 1.00 82.31 78 PRO A C 1
ATOM 606 O O . PRO A 1 78 ? -63.521 -8.215 55.531 1.00 82.31 78 PRO A O 1
ATOM 609 N N . GLY A 1 79 ? -65.356 -7.149 54.823 1.00 87.12 79 GLY A N 1
ATOM 610 C CA . GLY A 1 79 ? -64.844 -5.798 55.075 1.00 87.12 79 GLY A CA 1
ATOM 611 C C . GLY A 1 79 ? -63.966 -5.255 53.948 1.00 87.12 79 GLY A C 1
ATOM 612 O O . GLY A 1 79 ? -64.412 -4.352 53.248 1.00 87.12 79 GLY A O 1
ATOM 613 N N . MET A 1 80 ? -62.750 -5.784 53.799 1.00 87.25 80 MET A N 1
ATOM 614 C CA . MET A 1 80 ? -61.802 -5.428 52.732 1.00 87.25 80 MET A CA 1
ATOM 615 C C . MET A 1 80 ? -61.594 -6.646 51.833 1.00 87.25 80 MET A C 1
ATOM 617 O O . MET A 1 80 ? -61.122 -7.678 52.313 1.00 87.25 80 MET A O 1
ATOM 621 N N . ASP A 1 81 ? -61.943 -6.524 50.550 1.00 88.56 81 ASP A N 1
ATOM 622 C CA . ASP A 1 81 ? -61.805 -7.632 49.599 1.00 88.56 81 ASP A CA 1
ATOM 623 C C . ASP A 1 81 ? -60.330 -7.858 49.189 1.00 88.56 81 ASP A C 1
ATOM 625 O O . ASP A 1 81 ? -59.460 -7.009 49.414 1.00 88.56 81 ASP A O 1
ATOM 629 N N . GLY A 1 82 ? -60.013 -9.018 48.605 1.00 87.00 82 GLY A N 1
ATOM 630 C CA . GLY A 1 82 ? -58.630 -9.372 48.250 1.00 87.00 82 GLY A CA 1
ATOM 631 C C . GLY A 1 82 ? -57.974 -8.454 47.219 1.00 87.00 82 GLY A C 1
ATOM 632 O O . GLY A 1 82 ? -56.755 -8.273 47.241 1.00 87.00 82 GLY A O 1
ATOM 633 N N . ILE A 1 83 ? -58.761 -7.842 46.331 1.00 88.69 83 ILE A N 1
ATOM 634 C CA . ILE A 1 83 ? -58.258 -6.915 45.310 1.00 88.69 83 ILE A CA 1
ATOM 635 C C . ILE A 1 83 ? -58.027 -5.528 45.921 1.00 88.69 83 ILE A C 1
ATOM 637 O O . ILE A 1 83 ? -57.020 -4.885 45.621 1.00 88.69 83 ILE A O 1
ATOM 641 N N . GLU A 1 84 ? -58.925 -5.057 46.784 1.00 90.12 84 GLU A N 1
ATOM 642 C CA . GLU A 1 84 ? -58.771 -3.834 47.572 1.00 90.12 84 GLU A CA 1
ATOM 643 C C . GLU A 1 84 ? -57.542 -3.922 48.478 1.00 90.12 84 GLU A C 1
ATOM 645 O O . GLU A 1 84 ? -56.728 -2.992 48.498 1.00 90.12 84 GLU A O 1
ATOM 650 N N . PHE A 1 85 ? -57.360 -5.063 49.147 1.00 92.50 85 PHE A N 1
ATOM 651 C CA . PHE A 1 85 ? -56.171 -5.370 49.933 1.00 92.50 85 PHE A CA 1
ATOM 652 C C . PHE A 1 85 ? -54.902 -5.351 49.072 1.00 92.50 85 PHE A C 1
ATOM 654 O O . PHE A 1 85 ? -53.957 -4.642 49.411 1.00 92.50 85 PHE A O 1
ATOM 661 N N . MET A 1 86 ? -54.882 -6.045 47.928 1.00 92.25 86 MET A N 1
ATOM 662 C CA . MET A 1 86 ? -53.734 -6.044 47.011 1.00 92.25 86 MET A CA 1
ATOM 663 C C . MET A 1 86 ? -53.382 -4.631 46.526 1.00 92.25 86 MET A C 1
ATOM 665 O O . MET A 1 86 ? -52.220 -4.237 46.558 1.00 92.25 86 MET A O 1
ATOM 669 N N . LYS A 1 87 ? -54.377 -3.826 46.139 1.00 90.75 87 LYS A N 1
ATOM 670 C CA . LYS A 1 87 ? -54.159 -2.433 45.716 1.00 90.75 87 LYS A CA 1
ATOM 671 C C . LYS A 1 87 ? -53.616 -1.567 46.851 1.00 90.75 87 LYS A C 1
ATOM 673 O O . LYS A 1 87 ? -52.757 -0.720 46.608 1.00 90.75 87 LYS A O 1
ATOM 678 N N . ALA A 1 88 ? -54.113 -1.742 48.077 1.00 90.69 88 ALA A N 1
ATOM 679 C CA . ALA A 1 88 ? -53.582 -1.052 49.251 1.00 90.69 88 ALA A CA 1
ATOM 680 C C . ALA A 1 88 ? -52.130 -1.474 49.529 1.00 90.69 88 ALA A C 1
ATOM 682 O O . ALA A 1 88 ? -51.268 -0.621 49.739 1.00 90.69 88 ALA A O 1
ATOM 683 N N . LEU A 1 89 ? -51.852 -2.772 49.427 1.00 91.31 89 LEU A N 1
ATOM 684 C CA . LEU A 1 89 ? -50.536 -3.365 49.610 1.00 91.31 89 LEU A CA 1
ATOM 685 C C . LEU A 1 89 ? -49.529 -2.862 48.568 1.00 91.31 89 LEU A C 1
ATOM 687 O O . LEU A 1 89 ? -48.433 -2.458 48.936 1.00 91.31 89 LEU A O 1
ATOM 691 N N . HIS A 1 90 ? -49.898 -2.801 47.287 1.00 91.56 90 HIS A N 1
ATOM 692 C CA . HIS A 1 90 ? -49.023 -2.317 46.212 1.00 91.56 90 HIS A CA 1
ATOM 693 C C . HIS A 1 90 ? -48.764 -0.811 46.246 1.00 91.56 90 HIS A C 1
ATOM 695 O O . HIS A 1 90 ? -47.777 -0.363 45.667 1.00 91.56 90 HIS A O 1
ATOM 701 N N . ARG A 1 91 ? -49.582 -0.013 46.949 1.00 89.50 91 ARG A N 1
ATOM 702 C CA . ARG A 1 91 ? -49.252 1.401 47.209 1.00 89.50 91 ARG A CA 1
ATOM 703 C C . ARG A 1 91 ? -48.062 1.545 48.154 1.00 89.50 91 ARG A C 1
ATOM 705 O O . ARG A 1 91 ? -47.245 2.437 47.947 1.00 89.50 91 ARG A O 1
ATOM 712 N N . GLU A 1 92 ? -47.980 0.698 49.180 1.00 87.56 92 GLU A N 1
ATOM 713 C CA . GLU A 1 92 ? -46.871 0.698 50.146 1.00 87.56 92 GLU A CA 1
ATOM 714 C C . GLU A 1 92 ? -45.682 -0.149 49.638 1.00 87.56 92 GLU A C 1
ATOM 716 O O . GLU A 1 92 ? -44.522 0.223 49.820 1.00 87.56 92 GLU A O 1
ATOM 721 N N . HIS A 1 93 ? -45.958 -1.248 48.928 1.00 89.88 93 HIS A N 1
ATOM 722 C CA . HIS A 1 93 ? -44.984 -2.233 48.451 1.00 89.88 93 HIS A CA 1
ATOM 723 C C . HIS A 1 93 ? -45.263 -2.680 46.996 1.00 89.88 93 HIS A C 1
ATOM 725 O O . HIS A 1 93 ? -45.742 -3.792 46.771 1.00 89.88 93 HIS A O 1
ATOM 731 N N . PRO A 1 94 ? -44.917 -1.866 45.978 1.00 86.19 94 PRO A N 1
ATOM 732 C CA . PRO A 1 94 ? -45.250 -2.142 44.570 1.00 86.19 94 PRO A CA 1
ATOM 733 C C . PRO A 1 94 ? -44.603 -3.402 43.976 1.00 86.19 94 PRO A C 1
ATOM 735 O O . PRO A 1 94 ? -45.063 -3.916 42.966 1.00 86.19 94 PRO A O 1
ATOM 738 N N . ALA A 1 95 ? -43.503 -3.873 44.570 1.00 84.31 95 ALA A N 1
ATOM 739 C CA . ALA A 1 95 ? -42.730 -5.023 44.094 1.00 84.31 95 ALA A CA 1
ATOM 740 C C . ALA A 1 95 ? -43.082 -6.338 44.818 1.00 84.31 95 ALA A C 1
ATOM 742 O O . ALA A 1 95 ? -42.367 -7.330 44.663 1.00 84.31 95 ALA A O 1
ATOM 743 N N . LEU A 1 96 ? -44.112 -6.335 45.672 1.00 89.06 96 LEU A N 1
ATOM 744 C CA . LEU A 1 96 ? -44.529 -7.518 46.417 1.00 89.06 96 LEU A CA 1
ATOM 745 C C . LEU A 1 96 ? -45.434 -8.400 45.553 1.00 89.06 96 LEU A C 1
ATOM 747 O O . LEU A 1 96 ? -46.474 -7.952 45.070 1.00 89.06 96 LEU A O 1
ATOM 751 N N . ASP A 1 97 ? -45.042 -9.663 45.396 1.00 92.00 97 ASP A N 1
ATOM 752 C CA . ASP A 1 97 ? -45.823 -10.634 44.643 1.00 92.00 97 ASP A CA 1
ATOM 753 C C . ASP A 1 97 ? -47.110 -10.988 45.392 1.00 92.00 97 ASP A C 1
ATOM 755 O O . ASP A 1 97 ? -47.079 -11.356 46.572 1.00 92.00 97 ASP A O 1
ATOM 759 N N . VAL A 1 98 ? -48.241 -10.912 44.690 1.00 93.81 98 VAL A N 1
ATOM 760 C CA . VAL A 1 98 ? -49.560 -11.262 45.229 1.00 93.81 98 VAL A CA 1
ATOM 761 C C . VAL A 1 98 ? -50.226 -12.261 44.298 1.00 93.81 98 VAL A C 1
ATOM 763 O O . VAL A 1 98 ? -50.410 -12.005 43.112 1.00 93.81 98 VAL A O 1
ATOM 766 N N . MET A 1 99 ? -50.581 -13.416 44.845 1.00 93.50 99 MET A N 1
ATOM 767 C CA . MET A 1 99 ? -51.369 -14.444 44.191 1.00 93.50 99 MET A CA 1
ATOM 768 C C . MET A 1 99 ? -52.777 -14.443 44.767 1.00 93.50 99 MET A C 1
ATOM 770 O O . MET A 1 99 ? -52.968 -14.403 45.981 1.00 93.50 99 MET A O 1
ATOM 774 N N . VAL A 1 100 ? -53.769 -14.514 43.894 1.00 93.00 100 VAL A N 1
ATOM 775 C CA . VAL A 1 100 ? -55.165 -14.352 44.292 1.00 93.00 100 VAL A CA 1
ATOM 776 C C . VAL A 1 100 ? -55.921 -15.677 44.174 1.00 93.00 100 VAL A C 1
ATOM 778 O O . VAL A 1 100 ? -55.806 -16.374 43.171 1.00 93.00 100 VAL A O 1
ATOM 781 N N . MET A 1 101 ? -56.692 -16.055 45.188 1.00 91.31 101 MET A N 1
ATOM 782 C CA . MET A 1 101 ? -57.569 -17.223 45.159 1.00 91.31 101 MET A CA 1
ATOM 783 C C . MET A 1 101 ? -58.990 -16.790 44.794 1.00 91.31 101 MET A C 1
ATOM 785 O O . MET A 1 101 ? -59.514 -15.861 45.397 1.00 91.31 101 MET A O 1
ATOM 789 N N . THR A 1 102 ? -59.597 -17.461 43.813 1.00 88.19 102 THR A N 1
ATOM 790 C CA . THR A 1 102 ? -60.894 -17.083 43.226 1.00 88.19 102 THR A CA 1
ATOM 791 C C . THR A 1 102 ? -61.902 -18.235 43.258 1.00 88.19 102 THR A C 1
ATOM 793 O O . THR A 1 102 ? -61.568 -19.356 42.891 1.00 88.19 102 THR A O 1
ATOM 796 N N . GLY A 1 103 ? -63.135 -18.019 43.710 1.00 83.00 103 GLY A N 1
ATOM 797 C CA . GLY A 1 103 ? -64.246 -18.976 43.669 1.00 83.00 103 GLY A CA 1
ATOM 798 C C . GLY A 1 103 ? -65.084 -18.944 42.379 1.00 83.00 103 GLY A C 1
ATOM 799 O O . GLY A 1 103 ? -64.967 -18.061 41.538 1.00 83.00 103 GLY A O 1
ATOM 800 N N . MET A 1 104 ? -66.008 -19.901 42.236 1.00 59.53 104 MET A N 1
ATOM 801 C CA . MET A 1 104 ? -66.866 -20.080 41.044 1.00 59.53 104 MET A CA 1
ATOM 802 C C . MET A 1 104 ? -67.919 -18.967 40.812 1.00 59.53 104 MET A C 1
ATOM 804 O O . MET A 1 104 ? -68.727 -19.073 39.890 1.00 59.53 104 MET A O 1
ATOM 808 N N . SER A 1 105 ? -67.999 -17.932 41.657 1.00 58.09 105 SER A N 1
ATOM 809 C CA . SER A 1 105 ? -69.074 -16.919 41.620 1.00 58.09 105 SER A CA 1
ATOM 810 C C . SER A 1 105 ? -68.617 -15.558 42.156 1.00 58.09 105 SER A C 1
ATOM 812 O O . SER A 1 105 ? -69.214 -15.014 43.083 1.00 58.09 105 SER A O 1
ATOM 814 N N . GLU A 1 106 ? -67.541 -15.013 41.595 1.00 65.38 106 GLU A N 1
ATOM 815 C CA . GLU A 1 106 ? -66.958 -13.745 42.047 1.00 65.38 106 GLU A CA 1
ATOM 816 C C . GLU A 1 106 ? -67.303 -12.556 41.146 1.00 65.38 106 GLU A C 1
ATOM 818 O O . GLU A 1 106 ? -67.651 -12.705 39.976 1.00 65.38 106 GLU A O 1
ATOM 823 N N . ARG A 1 107 ? -67.223 -11.348 41.721 1.00 65.62 107 ARG A N 1
ATOM 824 C CA . ARG A 1 107 ? -67.517 -10.072 41.044 1.00 65.62 107 ARG A CA 1
ATOM 825 C C . ARG A 1 107 ? -66.497 -9.680 39.971 1.00 65.62 107 ARG A C 1
ATOM 827 O O . ARG A 1 107 ? -66.813 -8.814 39.161 1.00 65.62 107 ARG A O 1
ATOM 834 N N . TYR A 1 108 ? -65.307 -10.275 39.987 1.00 73.69 108 TYR A N 1
ATOM 835 C CA . TYR A 1 108 ? -64.174 -9.888 39.151 1.00 73.69 108 TYR A CA 1
ATOM 836 C C . TYR A 1 108 ? -63.863 -10.983 38.132 1.00 73.69 108 TYR A C 1
ATOM 838 O O . TYR A 1 108 ? -63.861 -12.169 38.461 1.00 73.69 108 TYR A O 1
ATOM 846 N N . ASN A 1 109 ? -63.612 -10.589 36.887 1.00 77.31 109 ASN A N 1
ATOM 847 C CA . ASN A 1 109 ? -63.166 -11.505 35.843 1.00 77.31 109 ASN A CA 1
ATOM 848 C C . ASN A 1 109 ? -61.625 -11.644 35.856 1.00 77.31 109 ASN A C 1
ATOM 850 O O . ASN A 1 109 ? -60.921 -10.929 36.567 1.00 77.31 109 ASN A O 1
ATOM 854 N N . TYR A 1 110 ? -61.079 -12.557 35.046 1.00 75.69 110 TYR A N 1
ATOM 855 C CA . TYR A 1 110 ? -59.628 -12.782 34.974 1.00 75.69 110 TYR A CA 1
ATOM 856 C C . TYR A 1 110 ? -58.813 -11.545 34.575 1.00 75.69 110 TYR A C 1
ATOM 858 O O . TYR A 1 110 ? -57.705 -11.374 35.078 1.00 75.69 110 TYR A O 1
ATOM 866 N N . ALA A 1 111 ? -59.332 -10.703 33.678 1.00 79.75 111 ALA A N 1
ATOM 867 C CA . ALA A 1 111 ? -58.640 -9.489 33.255 1.00 79.75 111 ALA A CA 1
ATOM 868 C C . ALA A 1 111 ? -58.559 -8.482 34.410 1.00 79.75 111 ALA A C 1
ATOM 870 O O . ALA A 1 111 ? -57.492 -7.933 34.653 1.00 79.75 111 ALA A O 1
ATOM 871 N N . ASP A 1 112 ? -59.632 -8.344 35.195 1.00 82.12 112 ASP A N 1
ATOM 872 C CA . ASP A 1 112 ? -59.681 -7.428 36.340 1.00 82.12 112 ASP A CA 1
ATOM 873 C C . ASP A 1 112 ? -58.626 -7.773 37.411 1.00 82.12 112 ASP A C 1
ATOM 875 O O . ASP A 1 112 ? -58.048 -6.878 38.028 1.00 82.12 112 ASP A O 1
ATOM 879 N N . ILE A 1 113 ? -58.359 -9.067 37.630 1.00 84.75 113 ILE A N 1
ATOM 880 C CA . ILE A 1 113 ? -57.372 -9.554 38.611 1.00 84.75 113 ILE A CA 1
ATOM 881 C C . ILE A 1 113 ? -55.938 -9.252 38.146 1.00 84.75 113 ILE A C 1
ATOM 883 O O . ILE A 1 113 ? -55.102 -8.828 38.946 1.00 84.75 113 ILE A O 1
ATOM 887 N N . VAL A 1 114 ? -55.656 -9.441 36.854 1.00 82.75 114 VAL A N 1
ATOM 888 C CA . VAL A 1 114 ? -54.335 -9.166 36.264 1.00 82.75 114 VAL A CA 1
ATOM 889 C C . VAL A 1 114 ? -54.080 -7.660 36.175 1.00 82.75 114 VAL A C 1
ATOM 891 O O . VAL A 1 114 ? -53.024 -7.200 36.602 1.00 82.75 114 VAL A O 1
ATOM 894 N N . ASP A 1 115 ? -55.061 -6.881 35.711 1.00 83.75 115 ASP A N 1
ATOM 895 C CA . ASP A 1 115 ? -54.972 -5.417 35.619 1.00 83.75 115 ASP A CA 1
ATOM 896 C C . ASP A 1 115 ? -54.821 -4.759 36.998 1.00 83.75 115 ASP A C 1
ATOM 898 O O . ASP A 1 115 ? -54.232 -3.685 37.129 1.00 83.75 115 ASP A O 1
ATOM 902 N N . ALA A 1 116 ? -55.327 -5.408 38.050 1.00 82.62 116 ALA A N 1
ATOM 903 C CA . ALA A 1 116 ? -55.137 -4.964 39.423 1.00 82.62 116 ALA A CA 1
ATOM 904 C C . ALA A 1 116 ? -53.718 -5.216 39.970 1.00 82.62 116 ALA A C 1
ATOM 906 O O . ALA A 1 116 ? -53.406 -4.681 41.033 1.00 82.62 116 ALA A O 1
ATOM 907 N N . GLY A 1 117 ? -52.871 -5.975 39.262 1.00 85.12 117 GLY A N 1
ATOM 908 C CA . GLY A 1 117 ? -51.463 -6.193 39.607 1.00 85.12 117 GLY A CA 1
ATOM 909 C C . GLY A 1 117 ? -51.129 -7.564 40.200 1.00 85.12 117 GLY A C 1
ATOM 910 O O . GLY A 1 117 ? -50.038 -7.726 40.743 1.00 85.12 117 GLY A O 1
ATOM 911 N N . ALA A 1 118 ? -52.023 -8.556 40.128 1.00 89.25 118 ALA A N 1
ATOM 912 C CA . ALA A 1 118 ? -51.738 -9.890 40.661 1.00 89.25 118 ALA A CA 1
ATOM 913 C C . ALA A 1 118 ? -50.646 -10.616 39.851 1.00 89.25 118 ALA A C 1
ATOM 915 O O . ALA A 1 118 ? -50.725 -10.709 38.626 1.00 89.25 118 ALA A O 1
ATOM 916 N N . SER A 1 119 ? -49.667 -11.212 40.539 1.00 90.00 119 SER A N 1
ATOM 917 C CA . SER A 1 119 ? -48.599 -12.018 39.923 1.00 90.00 119 SER A CA 1
ATOM 918 C C . SER A 1 119 ? -49.127 -13.348 39.356 1.00 90.00 119 SER A C 1
ATOM 920 O O . SER A 1 119 ? -48.573 -13.889 38.396 1.00 90.00 119 SER A O 1
ATOM 922 N N . ASP A 1 120 ? -50.185 -13.910 39.954 1.00 91.25 120 ASP A N 1
ATOM 923 C CA . ASP A 1 120 ? -50.925 -15.083 39.459 1.00 91.25 120 ASP A CA 1
ATOM 924 C C . ASP A 1 120 ? -52.289 -15.204 40.172 1.00 91.25 120 ASP A C 1
ATOM 926 O O . ASP A 1 120 ? -52.569 -14.487 41.134 1.00 91.25 120 ASP A O 1
ATOM 930 N N . TYR A 1 121 ? -53.117 -16.167 39.767 1.00 90.31 121 TYR A N 1
ATOM 931 C CA . TYR A 1 121 ? -54.353 -16.527 40.465 1.00 90.31 121 TYR A CA 1
ATOM 932 C C . TYR A 1 121 ? -54.562 -18.048 40.528 1.00 90.31 121 TYR A C 1
ATOM 934 O O . TYR A 1 121 ? -54.013 -18.795 39.721 1.00 90.31 121 TYR A O 1
ATOM 942 N N . VAL A 1 122 ? -55.391 -18.527 41.456 1.00 90.88 122 VAL A N 1
ATOM 943 C CA . VAL A 1 122 ? -55.747 -19.947 41.639 1.00 90.88 122 VAL A CA 1
ATOM 944 C C . VAL A 1 122 ? -57.252 -20.075 41.881 1.00 90.88 122 VAL A C 1
ATOM 946 O O . VAL A 1 122 ? -57.786 -19.413 42.763 1.00 90.88 122 VAL A O 1
ATOM 949 N N . SER A 1 123 ? -57.951 -20.955 41.158 1.00 88.88 123 SER A N 1
ATOM 950 C CA . SER A 1 123 ? -59.397 -21.158 41.350 1.00 88.88 123 SER A CA 1
ATOM 951 C C . SER A 1 123 ? -59.733 -22.180 42.443 1.00 88.88 123 SER A C 1
ATOM 953 O O . SER A 1 123 ? -59.168 -23.268 42.460 1.00 88.88 123 SER A O 1
ATOM 955 N N . LYS A 1 124 ? -60.698 -21.882 43.317 1.00 87.69 124 LYS A N 1
ATOM 956 C CA . LYS A 1 124 ? -61.248 -22.777 44.344 1.00 87.69 124 LYS A CA 1
ATOM 957 C C . LYS A 1 124 ? -62.383 -23.648 43.758 1.00 87.69 124 LYS A C 1
ATOM 959 O O . LYS A 1 124 ? -63.270 -23.108 43.096 1.00 87.69 124 LYS A O 1
ATOM 964 N N . PRO A 1 125 ? -62.435 -24.964 44.052 1.00 86.44 125 PRO A N 1
ATOM 965 C CA . PRO A 1 125 ? -61.434 -25.742 44.783 1.00 86.44 125 PRO A CA 1
ATOM 966 C C . PRO A 1 125 ? -60.195 -26.021 43.914 1.00 86.44 125 PRO A C 1
ATOM 968 O O . PRO A 1 125 ? -60.331 -26.386 42.751 1.00 86.44 125 PRO A O 1
ATOM 971 N N . PHE A 1 126 ? -58.997 -25.906 44.496 1.00 87.19 126 PHE A N 1
ATOM 972 C CA . PHE A 1 126 ? -57.726 -26.189 43.816 1.00 87.19 126 PHE A CA 1
ATOM 973 C C . PHE A 1 126 ? -57.045 -27.442 44.364 1.00 87.19 126 PHE A C 1
ATOM 975 O O . PHE A 1 126 ? -57.160 -27.791 45.543 1.00 87.19 126 PHE A O 1
ATOM 982 N N . GLU A 1 127 ? -56.248 -28.090 43.519 1.00 89.62 127 GLU A N 1
ATOM 983 C CA . GLU A 1 127 ? -55.362 -29.166 43.947 1.00 89.62 127 GLU A CA 1
ATOM 984 C C . GLU A 1 127 ? -54.018 -28.626 44.453 1.00 89.62 127 GLU A C 1
ATOM 986 O O . GLU A 1 127 ? -53.466 -27.659 43.926 1.00 89.62 127 GLU A O 1
ATOM 991 N N . ARG A 1 128 ? -53.405 -29.331 45.416 1.00 89.38 128 ARG A N 1
ATOM 992 C CA . ARG A 1 128 ? -52.050 -29.021 45.923 1.00 89.38 128 ARG A CA 1
ATOM 993 C C . ARG A 1 128 ? -51.038 -28.810 44.794 1.00 89.38 128 ARG A C 1
ATOM 995 O O . ARG A 1 128 ? -50.189 -27.927 44.878 1.00 89.38 128 ARG A O 1
ATOM 1002 N N . ARG A 1 129 ? -51.084 -29.664 43.767 1.00 89.06 129 ARG A N 1
ATOM 1003 C CA . ARG A 1 129 ? -50.107 -29.650 42.672 1.00 89.06 129 ARG A CA 1
ATOM 1004 C C . ARG A 1 129 ? -50.236 -28.394 41.812 1.00 89.06 129 ARG A C 1
ATOM 1006 O O . ARG A 1 129 ? -49.211 -27.891 41.363 1.00 89.06 129 ARG A O 1
ATOM 1013 N N . GLU A 1 130 ? -51.455 -27.894 41.620 1.00 91.50 130 GLU A N 1
ATOM 1014 C CA . GLU A 1 130 ? -51.713 -26.671 40.860 1.00 91.50 130 GLU A CA 1
ATOM 1015 C C . GLU A 1 130 ? -51.153 -25.446 41.587 1.00 91.50 130 GLU A C 1
ATOM 1017 O O . GLU A 1 130 ? -50.333 -24.721 41.024 1.00 91.50 130 GLU A O 1
ATOM 1022 N N . LEU A 1 131 ? -51.515 -25.264 42.861 1.00 90.56 131 LEU A N 1
ATOM 1023 C CA . LEU A 1 131 ? -51.065 -24.122 43.658 1.00 90.56 131 LEU A CA 1
ATOM 1024 C C . LEU A 1 131 ? -49.531 -24.057 43.740 1.00 90.56 131 LEU A C 1
ATOM 1026 O O . LEU A 1 131 ? -48.931 -23.012 43.501 1.00 90.56 131 LEU A O 1
ATOM 1030 N N . LEU A 1 132 ? -48.869 -25.191 43.992 1.00 90.75 132 LEU A N 1
ATOM 1031 C CA . LEU A 1 132 ? -47.403 -25.244 44.027 1.00 90.75 132 LEU A CA 1
ATOM 1032 C C . LEU A 1 132 ? -46.757 -24.976 42.663 1.00 90.75 132 LEU A C 1
ATOM 1034 O O . LEU A 1 132 ? -45.676 -24.390 42.613 1.00 90.75 132 LEU A O 1
ATOM 1038 N N . ALA A 1 133 ? -47.379 -25.403 41.560 1.00 88.69 133 ALA A N 1
ATOM 1039 C CA . ALA A 1 133 ? -46.868 -25.116 40.223 1.00 88.69 133 ALA A CA 1
ATOM 1040 C C . ALA A 1 133 ? -46.916 -23.613 39.917 1.00 88.69 133 ALA A C 1
ATOM 1042 O O . ALA A 1 133 ? -45.950 -23.084 39.365 1.00 88.69 133 ALA A O 1
ATOM 1043 N N . ARG A 1 134 ? -47.989 -22.926 40.328 1.00 91.56 134 ARG A N 1
ATOM 1044 C CA . ARG A 1 134 ? -48.127 -21.473 40.168 1.00 91.56 134 ARG A CA 1
ATOM 1045 C C . ARG A 1 134 ? -47.152 -20.698 41.048 1.00 91.56 134 ARG A C 1
ATOM 1047 O O . ARG A 1 134 ? -46.453 -19.833 40.537 1.00 91.56 134 ARG A O 1
ATOM 1054 N N . ILE A 1 135 ? -46.988 -21.072 42.321 1.00 91.69 135 ILE A N 1
ATOM 1055 C CA . ILE A 1 135 ? -45.980 -20.450 43.207 1.00 91.69 135 ILE A CA 1
ATOM 1056 C C . ILE A 1 135 ? -44.577 -20.549 42.585 1.00 91.69 135 ILE A C 1
ATOM 1058 O O . ILE A 1 135 ? -43.877 -19.547 42.463 1.00 91.69 135 ILE A O 1
ATOM 1062 N N . ARG A 1 136 ? -44.190 -21.738 42.102 1.00 89.94 136 ARG A N 1
ATOM 1063 C CA . ARG A 1 136 ? -42.886 -21.947 41.447 1.00 89.94 136 ARG A CA 1
ATOM 1064 C C . ARG A 1 136 ? -42.738 -21.187 40.125 1.00 89.94 136 ARG A C 1
ATOM 1066 O O . ARG A 1 136 ? -41.613 -20.898 39.724 1.00 89.94 136 ARG A O 1
ATOM 1073 N N . ARG A 1 137 ? -43.835 -20.899 39.413 1.00 89.94 137 ARG A N 1
ATOM 1074 C CA . ARG A 1 137 ? -43.816 -20.059 38.202 1.00 89.94 137 ARG A CA 1
ATOM 1075 C C . ARG A 1 137 ? -43.408 -18.631 38.562 1.00 89.94 137 ARG A C 1
ATOM 1077 O O . ARG A 1 137 ? -42.475 -18.121 37.949 1.00 89.94 137 ARG A O 1
ATOM 1084 N N . VAL A 1 138 ? -44.049 -18.054 39.581 1.00 90.19 138 VAL A N 1
ATOM 1085 C CA . VAL A 1 138 ? -43.756 -16.698 40.073 1.00 90.19 138 VAL A CA 1
ATOM 1086 C C . VAL A 1 138 ? -42.311 -16.599 40.585 1.00 90.19 138 VAL A C 1
ATOM 1088 O O . VAL A 1 138 ? -41.598 -15.665 40.231 1.00 90.19 138 VAL A O 1
ATOM 1091 N N . GLU A 1 139 ? -41.820 -17.606 41.320 1.00 88.62 139 GLU A N 1
ATOM 1092 C CA . GLU A 1 139 ? -40.414 -17.656 41.769 1.00 88.62 139 GLU A CA 1
ATOM 1093 C C . GLU A 1 139 ? -39.416 -17.587 40.597 1.00 88.62 139 GLU A C 1
ATOM 1095 O O . GLU A 1 139 ? -38.461 -16.811 40.639 1.00 88.62 139 GLU A O 1
ATOM 1100 N N . ARG A 1 140 ? -39.643 -18.365 39.526 1.00 87.19 140 ARG A N 1
ATOM 1101 C CA . ARG A 1 140 ? -38.761 -18.379 38.342 1.00 87.19 140 ARG A CA 1
ATOM 1102 C C . ARG A 1 140 ? -38.783 -17.066 37.571 1.00 87.19 140 ARG A C 1
ATOM 1104 O O . ARG A 1 140 ? -37.756 -16.652 37.044 1.00 87.19 140 ARG A O 1
ATOM 1111 N N . GLU A 1 141 ? -39.949 -16.440 37.464 1.00 86.88 141 GLU A N 1
ATOM 1112 C CA . GLU A 1 141 ? -40.099 -15.152 36.786 1.00 86.88 141 GLU A CA 1
ATOM 1113 C C . GLU A 1 141 ? -39.318 -14.059 37.528 1.00 86.88 141 GLU A C 1
ATOM 1115 O O . GLU A 1 141 ? -38.532 -13.328 36.922 1.00 86.88 141 GLU A O 1
ATOM 1120 N N . ARG A 1 142 ? -39.414 -14.042 38.861 1.00 85.19 142 ARG A N 1
ATOM 1121 C CA . ARG A 1 142 ? -38.637 -13.141 39.716 1.00 85.19 142 ARG A CA 1
ATOM 1122 C C . ARG A 1 142 ? -37.131 -13.391 39.625 1.00 85.19 142 ARG A C 1
ATOM 1124 O O . ARG A 1 142 ? -36.354 -12.437 39.553 1.00 85.19 142 ARG A O 1
ATOM 1131 N N . GLU A 1 143 ? -36.712 -14.655 39.590 1.00 84.12 143 GLU A N 1
ATOM 1132 C CA . GLU A 1 143 ? -35.310 -15.040 39.383 1.00 84.12 143 GLU A CA 1
ATOM 1133 C C . GLU A 1 143 ? -34.785 -14.523 38.035 1.00 84.12 143 GLU A C 1
ATOM 1135 O O . GLU A 1 143 ? -33.727 -13.889 37.981 1.00 84.12 143 GLU A O 1
ATOM 1140 N N . ALA A 1 144 ? -35.545 -14.728 36.955 1.00 84.81 144 ALA A N 1
ATOM 1141 C CA . ALA A 1 144 ? -35.176 -14.277 35.617 1.00 84.81 144 ALA A CA 1
ATOM 1142 C C . ALA A 1 144 ? -35.032 -12.749 35.546 1.00 84.81 144 ALA A C 1
ATOM 1144 O O . ALA A 1 144 ? -34.028 -12.254 35.032 1.00 84.81 144 ALA A O 1
ATOM 1145 N N . ILE A 1 145 ? -35.984 -12.002 36.115 1.00 86.50 145 ILE A N 1
ATOM 1146 C CA . ILE A 1 145 ? -35.949 -10.532 36.150 1.00 86.50 145 ILE A CA 1
ATOM 1147 C C . ILE A 1 145 ? -34.754 -10.033 36.971 1.00 86.50 145 ILE A C 1
ATOM 1149 O O . ILE A 1 145 ? -34.020 -9.148 36.528 1.00 86.50 145 ILE A O 1
ATOM 1153 N N . SER A 1 146 ? -34.505 -10.616 38.147 1.00 84.56 146 SER A N 1
ATOM 1154 C CA . SER A 1 146 ? -33.363 -10.232 38.984 1.00 84.56 146 SER A CA 1
ATOM 1155 C C . SER A 1 146 ? -32.026 -10.528 38.301 1.00 84.56 146 SER A C 1
ATOM 1157 O O . SER A 1 146 ? -31.099 -9.722 38.389 1.00 84.56 146 SER A O 1
ATOM 1159 N N . SER A 1 147 ? -31.920 -11.670 37.617 1.00 87.19 147 SER A N 1
ATOM 1160 C CA . SER A 1 147 ? -30.727 -12.052 36.860 1.00 87.19 147 SER A CA 1
ATOM 1161 C C . SER A 1 147 ? -30.484 -11.102 35.687 1.00 87.19 147 SER A C 1
ATOM 1163 O O . SER A 1 147 ? -29.370 -10.606 35.511 1.00 87.19 147 SER A O 1
ATOM 1165 N N . LEU A 1 148 ? -31.540 -10.765 34.939 1.00 86.69 148 LEU A N 1
ATOM 1166 C CA . LEU A 1 148 ? -31.476 -9.826 33.822 1.00 86.69 148 LEU A CA 1
ATOM 1167 C C . LEU A 1 148 ? -31.029 -8.432 34.278 1.00 86.69 148 LEU A C 1
ATOM 1169 O O . LEU A 1 148 ? -30.130 -7.847 33.679 1.00 86.69 148 LEU A O 1
ATOM 1173 N N . ASN A 1 149 ? -31.590 -7.926 35.378 1.00 87.62 149 ASN A N 1
ATOM 1174 C CA . ASN A 1 149 ? -31.202 -6.632 35.942 1.00 87.62 149 ASN A CA 1
ATOM 1175 C C . ASN A 1 149 ? -29.736 -6.619 36.404 1.00 87.62 149 ASN A C 1
ATOM 1177 O O . ASN A 1 149 ? -29.021 -5.645 36.164 1.00 87.62 149 ASN A O 1
ATOM 1181 N N . ALA A 1 150 ? -29.260 -7.708 37.014 1.00 87.94 150 ALA A N 1
ATOM 1182 C CA . ALA A 1 150 ? -27.859 -7.840 37.404 1.00 87.94 150 ALA A CA 1
ATOM 1183 C C . ALA A 1 150 ? -26.916 -7.874 36.186 1.00 87.94 150 ALA A C 1
ATOM 1185 O O . ALA A 1 150 ? -25.864 -7.229 36.204 1.00 87.94 150 ALA A O 1
ATOM 1186 N N . MET A 1 151 ? -27.296 -8.581 35.115 1.00 85.06 151 MET A N 1
ATOM 1187 C CA . MET A 1 151 ? -26.534 -8.597 33.862 1.00 85.06 151 MET A CA 1
ATOM 1188 C C . MET A 1 151 ? -26.508 -7.221 33.194 1.00 85.06 151 MET A C 1
ATOM 1190 O O . MET A 1 151 ? -25.430 -6.764 32.822 1.00 85.06 151 MET A O 1
ATOM 1194 N N . ASN A 1 152 ? -27.648 -6.530 33.106 1.00 90.81 152 ASN A N 1
ATOM 1195 C CA . ASN A 1 152 ? -27.730 -5.181 32.536 1.00 90.81 152 ASN A CA 1
ATOM 1196 C C . ASN A 1 152 ? -26.823 -4.199 33.286 1.00 90.81 152 ASN A C 1
ATOM 1198 O O . ASN A 1 152 ? -26.006 -3.523 32.664 1.00 90.81 152 ASN A O 1
ATOM 1202 N N . ALA A 1 153 ? -26.862 -4.201 34.621 1.00 89.44 153 ALA A N 1
ATOM 1203 C CA . ALA A 1 153 ? -25.982 -3.357 35.429 1.00 89.44 153 ALA A CA 1
ATOM 1204 C C . ALA A 1 153 ? -24.486 -3.685 35.229 1.00 89.44 153 ALA A C 1
ATOM 1206 O O . ALA A 1 153 ? -23.623 -2.809 35.326 1.00 89.44 153 ALA A O 1
ATOM 1207 N N . SER A 1 154 ? -24.148 -4.950 34.959 1.00 89.88 154 SER A N 1
ATOM 1208 C CA . SER A 1 154 ? -22.776 -5.359 34.636 1.00 89.88 154 SER A CA 1
ATOM 1209 C C . SER A 1 154 ? -22.351 -4.891 33.239 1.00 89.88 154 SER A C 1
ATOM 1211 O O . SER A 1 154 ? -21.243 -4.370 33.081 1.00 89.88 154 SER A O 1
ATOM 1213 N N . LEU A 1 155 ? -23.238 -5.008 32.245 1.00 89.00 155 LEU A N 1
ATOM 1214 C CA . LEU A 1 155 ? -23.019 -4.522 30.881 1.00 89.00 155 LEU A CA 1
ATOM 1215 C C . LEU A 1 155 ? -22.800 -3.008 30.854 1.00 89.00 155 LEU A C 1
ATOM 1217 O O . LEU A 1 155 ? -21.826 -2.557 30.262 1.00 89.00 155 LEU A O 1
ATOM 1221 N N . GLU A 1 156 ? -23.625 -2.230 31.555 1.00 91.62 156 GLU A N 1
ATOM 1222 C CA . GLU A 1 156 ? -23.471 -0.771 31.656 1.00 91.62 156 GLU A CA 1
ATOM 1223 C C . GLU A 1 156 ? -22.103 -0.369 32.227 1.00 91.62 156 GLU A C 1
ATOM 1225 O O . GLU A 1 156 ? -21.421 0.516 31.694 1.00 91.62 156 GLU A O 1
ATOM 1230 N N . LYS A 1 157 ? -21.645 -1.065 33.277 1.00 91.44 157 LYS A N 1
ATOM 1231 C CA . LYS A 1 157 ? -20.302 -0.856 33.839 1.00 91.44 157 LYS A CA 1
ATOM 1232 C C . LYS A 1 157 ? -19.209 -1.198 32.831 1.00 91.44 157 LYS A C 1
ATOM 1234 O O . LYS A 1 157 ? -18.274 -0.417 32.672 1.00 91.44 157 LYS A O 1
ATOM 1239 N N . MET A 1 158 ? -19.318 -2.333 32.139 1.00 89.06 158 MET A N 1
ATOM 1240 C CA . MET A 1 158 ? -18.337 -2.736 31.126 1.00 89.06 158 MET A CA 1
ATOM 1241 C C . MET A 1 158 ? -18.277 -1.754 29.954 1.00 89.06 158 MET A C 1
ATOM 1243 O O . MET A 1 158 ? -17.178 -1.394 29.536 1.00 89.06 158 MET A O 1
ATOM 1247 N N . VAL A 1 159 ? -19.422 -1.267 29.469 1.00 91.75 159 VAL A N 1
ATOM 1248 C CA . VAL A 1 159 ? -19.495 -0.251 28.407 1.00 91.75 159 VAL A CA 1
ATOM 1249 C C . VAL A 1 159 ? -18.810 1.040 28.851 1.00 91.75 159 VAL A C 1
ATOM 1251 O O . VAL A 1 159 ? -17.996 1.589 28.112 1.00 91.75 159 VAL A O 1
ATOM 1254 N N . THR A 1 160 ? -19.057 1.485 30.084 1.00 92.12 160 THR A N 1
ATOM 1255 C CA . THR A 1 160 ? -18.435 2.701 30.634 1.00 92.12 160 THR A CA 1
ATOM 1256 C C . THR A 1 160 ? -16.915 2.555 30.754 1.00 92.12 160 THR A C 1
ATOM 1258 O O . THR A 1 160 ? -16.160 3.425 30.315 1.00 92.12 160 THR A O 1
ATOM 1261 N N . VAL A 1 161 ? -16.438 1.428 31.296 1.00 92.25 161 VAL A N 1
ATOM 1262 C CA . VAL A 1 161 ? -14.999 1.131 31.401 1.00 92.25 161 VAL A CA 1
ATOM 1263 C C . VAL A 1 161 ? -14.356 1.043 30.017 1.00 92.25 161 VAL A C 1
ATOM 1265 O O . VAL A 1 161 ? -13.294 1.627 29.801 1.00 92.25 161 VAL A O 1
ATOM 1268 N N . SER A 1 162 ? -15.006 0.366 29.068 1.00 87.38 162 SER A N 1
ATOM 1269 C CA . SER A 1 162 ? -14.539 0.256 27.685 1.00 87.38 162 SER A CA 1
ATOM 1270 C C . SER A 1 162 ? -14.431 1.631 27.016 1.00 87.38 162 SER A C 1
ATOM 1272 O O . SER A 1 162 ? -13.395 1.937 26.428 1.00 87.38 162 SER A O 1
ATOM 1274 N N . GLY A 1 163 ? -15.427 2.505 27.199 1.00 90.69 163 GLY A N 1
ATOM 1275 C CA . GLY A 1 163 ? -15.400 3.880 26.696 1.00 90.69 163 GLY A CA 1
ATOM 1276 C C . GLY A 1 163 ? -14.247 4.709 27.271 1.00 90.69 163 GLY A C 1
ATOM 1277 O O . GLY A 1 163 ? -13.535 5.387 26.527 1.00 90.69 163 GLY A O 1
ATOM 1278 N N . HIS A 1 164 ? -13.989 4.613 28.581 1.00 90.25 164 HIS A N 1
ATOM 1279 C CA . HIS A 1 164 ? -12.841 5.286 29.199 1.00 90.25 164 HIS A CA 1
ATOM 1280 C C . HIS A 1 164 ? -11.496 4.753 28.690 1.00 90.25 164 HIS A C 1
ATOM 1282 O O . HIS A 1 164 ? -10.576 5.540 28.454 1.00 90.25 164 HIS A O 1
ATOM 1288 N N . LEU A 1 165 ? -11.364 3.437 28.505 1.00 88.31 165 LEU A N 1
ATOM 1289 C CA . LEU A 1 165 ? -10.152 2.831 27.950 1.00 88.31 165 LEU A CA 1
ATOM 1290 C C . LEU A 1 165 ? -9.914 3.278 26.503 1.00 88.31 165 LEU A C 1
ATOM 1292 O O . LEU A 1 165 ? -8.798 3.686 26.180 1.00 88.31 165 LEU A O 1
ATOM 1296 N N . ALA A 1 166 ? -10.957 3.277 25.668 1.00 81.75 166 ALA A N 1
ATOM 1297 C CA . ALA A 1 166 ? -10.889 3.742 24.285 1.00 81.75 166 ALA A CA 1
ATOM 1298 C C . ALA A 1 166 ? -10.470 5.219 24.206 1.00 81.75 166 ALA A C 1
ATOM 1300 O O . ALA A 1 166 ? -9.528 5.559 23.494 1.00 81.75 166 ALA A O 1
ATOM 1301 N N . SER A 1 167 ? -11.081 6.086 25.021 1.00 86.62 167 SER A N 1
ATOM 1302 C CA . SER A 1 167 ? -10.730 7.510 25.077 1.00 86.62 167 SER A CA 1
ATOM 1303 C C . SER A 1 167 ? -9.271 7.744 25.496 1.00 86.62 167 SER A C 1
ATOM 1305 O O . SER A 1 167 ? -8.575 8.562 24.891 1.00 86.62 167 SER A O 1
ATOM 1307 N N . ARG A 1 168 ? -8.763 6.996 26.487 1.00 86.19 168 ARG A N 1
ATOM 1308 C CA . ARG A 1 168 ? -7.349 7.082 26.899 1.00 86.19 168 ARG A CA 1
ATOM 1309 C C . ARG A 1 168 ? -6.401 6.603 25.801 1.00 86.19 168 ARG A C 1
ATOM 1311 O O . ARG A 1 168 ? -5.358 7.225 25.604 1.00 86.19 168 ARG A O 1
ATOM 1318 N N . ALA A 1 169 ? -6.755 5.531 25.093 1.00 79.25 169 ALA A N 1
ATOM 1319 C CA . ALA A 1 169 ? -5.967 5.020 23.976 1.00 79.25 169 ALA A CA 1
ATOM 1320 C C . ALA A 1 169 ? -5.916 6.024 22.811 1.00 79.25 169 ALA A C 1
ATOM 1322 O O . ALA A 1 169 ? -4.837 6.304 22.287 1.00 79.25 169 ALA A O 1
ATOM 1323 N N . GLU A 1 170 ? -7.049 6.637 22.455 1.00 79.81 170 GLU A N 1
ATOM 1324 C CA . GLU A 1 170 ? -7.100 7.683 21.428 1.00 79.81 170 GLU A CA 1
ATOM 1325 C C . GLU A 1 170 ? -6.288 8.921 21.814 1.00 79.81 170 GLU A C 1
ATOM 1327 O O . GLU A 1 170 ? -5.522 9.428 20.994 1.00 79.81 170 GLU A O 1
ATOM 1332 N N . ALA A 1 171 ? -6.414 9.399 23.056 1.00 80.81 171 ALA A N 1
ATOM 1333 C CA . ALA A 1 171 ? -5.649 10.546 23.540 1.00 80.81 171 ALA A CA 1
ATOM 1334 C C . ALA A 1 171 ? -4.135 10.279 23.484 1.00 80.81 171 ALA A C 1
ATOM 1336 O O . ALA A 1 171 ? -3.376 11.125 23.010 1.00 80.81 171 ALA A O 1
ATOM 1337 N N . ALA A 1 172 ? -3.701 9.081 23.889 1.00 80.25 172 ALA A N 1
ATOM 1338 C CA . ALA A 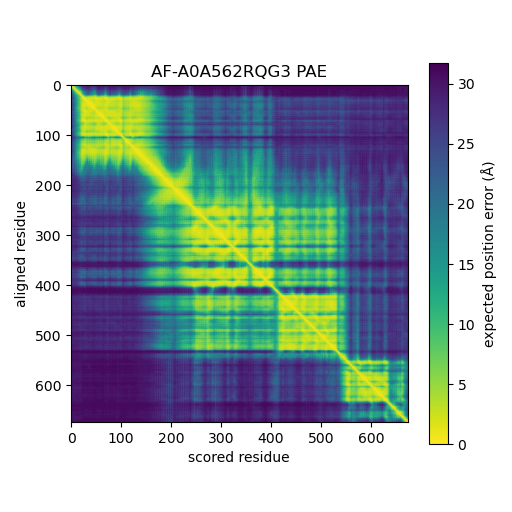1 172 ? -2.304 8.667 23.787 1.00 80.25 172 ALA A CA 1
ATOM 1339 C C . ALA A 1 172 ? -1.822 8.602 22.325 1.00 80.25 172 ALA A C 1
ATOM 1341 O O . ALA A 1 172 ? -0.736 9.088 22.012 1.00 80.25 172 ALA A O 1
ATOM 1342 N N . SER A 1 173 ? -2.638 8.060 21.414 1.00 74.12 173 SER A N 1
ATOM 1343 C CA . SER A 1 173 ? -2.319 7.993 19.979 1.00 74.12 173 SER A CA 1
ATOM 1344 C C . SER A 1 173 ? -2.216 9.383 19.332 1.00 74.12 173 SER A C 1
ATOM 1346 O O . SER A 1 173 ? -1.298 9.656 18.548 1.00 74.12 173 SER A O 1
ATOM 1348 N N . ARG A 1 174 ? -3.107 10.313 19.707 1.00 74.69 174 ARG A N 1
ATOM 1349 C CA . ARG A 1 174 ? -3.052 11.714 19.256 1.00 74.69 174 ARG A CA 1
ATOM 1350 C C . ARG A 1 174 ? -1.793 12.415 19.756 1.00 74.69 174 ARG A C 1
ATOM 1352 O O . ARG A 1 174 ? -1.071 12.963 18.928 1.00 74.69 174 ARG A O 1
ATOM 1359 N N . ALA A 1 175 ? -1.480 12.305 21.048 1.00 73.94 175 ALA A N 1
ATOM 1360 C CA . ALA A 1 175 ? -0.266 12.881 21.624 1.00 73.94 175 ALA A CA 1
ATOM 1361 C C . ALA A 1 175 ? 1.009 12.321 20.963 1.00 73.94 175 ALA A C 1
ATOM 1363 O O . ALA A 1 175 ? 1.899 13.088 20.600 1.00 73.94 175 ALA A O 1
ATOM 1364 N N . LYS A 1 176 ? 1.072 11.001 20.713 1.00 77.12 176 LYS A N 1
ATOM 1365 C CA . LYS A 1 1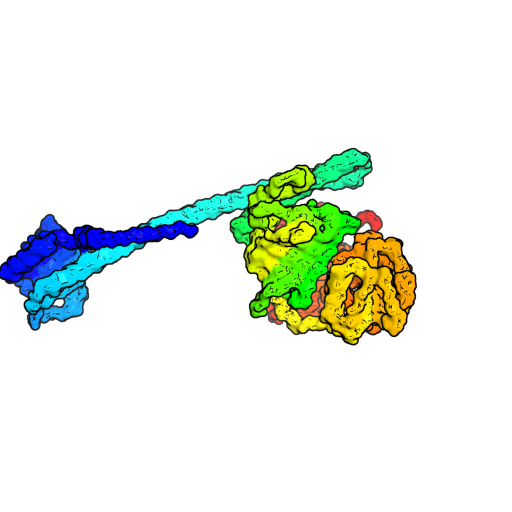76 ? 2.166 10.355 19.960 1.00 77.12 176 LYS A CA 1
ATOM 1366 C C . LYS A 1 176 ? 2.307 10.950 18.553 1.00 77.12 176 LYS A C 1
ATOM 1368 O O . LYS A 1 176 ? 3.416 11.253 18.125 1.00 77.12 176 LYS A O 1
ATOM 1373 N N . SER A 1 177 ? 1.191 11.143 17.845 1.00 69.44 177 SER A N 1
ATOM 1374 C CA . SER A 1 177 ? 1.187 11.722 16.492 1.00 69.44 177 SER A CA 1
ATOM 1375 C C . SER A 1 177 ? 1.672 13.174 16.468 1.00 69.44 177 SER A C 1
ATOM 1377 O O . SER A 1 177 ? 2.455 13.544 15.596 1.00 69.44 177 SER A O 1
ATOM 1379 N N . GLU A 1 178 ? 1.178 14.003 17.390 1.00 74.44 178 GLU A N 1
ATOM 1380 C CA . GLU A 1 178 ? 1.524 15.428 17.483 1.00 74.44 178 GLU A CA 1
ATOM 1381 C C . GLU A 1 178 ? 2.995 15.617 17.847 1.00 74.44 178 GLU A C 1
ATOM 1383 O O . GLU A 1 178 ? 3.689 16.405 17.209 1.00 74.44 178 GLU A O 1
ATOM 1388 N N . PHE A 1 179 ? 3.490 14.826 18.801 1.00 74.69 179 PHE A N 1
ATOM 1389 C CA . PHE A 1 179 ? 4.897 14.814 19.184 1.00 74.69 179 PHE A CA 1
ATOM 1390 C C . PHE A 1 179 ? 5.813 14.475 18.001 1.00 74.69 179 PHE A C 1
ATOM 1392 O O . PHE A 1 179 ? 6.757 15.212 17.722 1.00 74.69 179 PHE A O 1
ATOM 1399 N N . LEU A 1 180 ? 5.507 13.403 17.261 1.00 73.19 180 LEU A N 1
ATOM 1400 C CA . LEU A 1 180 ? 6.297 13.012 16.091 1.00 73.19 180 LEU A CA 1
ATOM 1401 C C . LEU A 1 180 ? 6.255 14.084 14.992 1.00 73.19 180 LEU A C 1
ATOM 1403 O O . LEU A 1 180 ? 7.293 14.411 14.420 1.00 73.19 180 LEU A O 1
ATOM 1407 N N . ALA A 1 181 ? 5.085 14.670 14.722 1.00 69.31 181 ALA A N 1
ATOM 1408 C CA . ALA A 1 181 ? 4.946 15.731 13.725 1.00 69.31 181 ALA A CA 1
ATOM 1409 C C . ALA A 1 181 ? 5.750 16.994 14.086 1.00 69.31 181 ALA A C 1
ATOM 1411 O O . ALA A 1 181 ? 6.409 17.558 13.212 1.00 69.31 181 ALA A O 1
ATOM 1412 N N . GLY A 1 182 ? 5.730 17.407 15.358 1.00 67.62 182 GLY A N 1
ATOM 1413 C CA . GLY A 1 182 ? 6.518 18.538 15.854 1.00 67.62 182 GLY A CA 1
ATOM 1414 C C . GLY A 1 182 ? 8.020 18.288 15.725 1.00 67.62 182 GLY A C 1
ATOM 1415 O O . GLY A 1 182 ? 8.722 19.064 15.076 1.00 67.62 182 GLY A O 1
ATOM 1416 N N . ILE A 1 183 ? 8.492 17.142 16.232 1.00 75.62 183 ILE A N 1
ATOM 1417 C CA . ILE A 1 183 ? 9.903 16.742 16.131 1.00 75.62 183 ILE A CA 1
ATOM 1418 C C . ILE A 1 183 ? 10.363 16.671 14.678 1.00 75.62 183 ILE A C 1
ATOM 1420 O O . ILE A 1 183 ? 11.476 17.084 14.364 1.00 75.62 183 ILE A O 1
ATOM 1424 N N . SER A 1 184 ? 9.519 16.184 13.767 1.00 73.75 184 SER A N 1
ATOM 1425 C CA . SER A 1 184 ? 9.885 16.139 12.355 1.00 73.75 184 SER A CA 1
ATOM 1426 C C . SER A 1 184 ? 10.234 17.507 11.794 1.00 73.75 184 SER A C 1
ATOM 1428 O O . SER A 1 184 ? 11.238 17.645 11.097 1.00 73.75 184 SER A O 1
ATOM 1430 N N . HIS A 1 185 ? 9.419 18.515 12.090 1.00 72.62 185 HIS A N 1
ATOM 1431 C CA . HIS A 1 185 ? 9.659 19.862 11.597 1.00 72.62 185 HIS A CA 1
ATOM 1432 C C . HIS A 1 185 ? 10.941 20.458 12.204 1.00 72.62 185 HIS A C 1
ATOM 1434 O O . HIS A 1 185 ? 11.731 21.097 11.501 1.00 72.62 185 HIS A O 1
ATOM 1440 N N . GLU A 1 186 ? 11.177 20.200 13.491 1.00 75.69 186 GLU A N 1
ATOM 1441 C CA . GLU A 1 186 ? 12.367 20.660 14.212 1.00 75.69 186 GLU A CA 1
ATOM 1442 C C . GLU A 1 186 ? 13.657 19.966 13.762 1.00 75.69 186 GLU A C 1
ATOM 1444 O O . GLU A 1 186 ? 14.702 20.607 13.747 1.00 75.69 186 GLU A O 1
ATOM 1449 N N . ILE A 1 187 ? 13.598 18.700 13.332 1.00 76.00 187 ILE A N 1
ATOM 1450 C CA . ILE A 1 187 ? 14.752 17.964 12.787 1.00 76.00 187 ILE A CA 1
ATOM 1451 C C . ILE A 1 187 ? 14.973 18.286 11.300 1.00 76.00 187 ILE A C 1
ATOM 1453 O O . ILE A 1 187 ? 16.113 18.406 10.850 1.00 76.00 187 ILE A O 1
ATOM 1457 N N . ARG A 1 188 ? 13.902 18.469 10.518 1.00 74.69 188 ARG A N 1
ATOM 1458 C CA . ARG A 1 188 ? 13.995 18.766 9.078 1.00 74.69 188 ARG A CA 1
ATOM 1459 C C . ARG A 1 188 ? 14.669 20.107 8.811 1.00 74.69 188 ARG A C 1
ATOM 1461 O O . ARG A 1 188 ? 15.462 20.214 7.884 1.00 74.69 188 ARG A O 1
ATOM 1468 N N . THR A 1 189 ? 14.366 21.119 9.618 1.00 72.62 189 THR A N 1
ATOM 1469 C CA . THR A 1 189 ? 14.900 22.477 9.439 1.00 72.62 189 THR A CA 1
ATOM 1470 C C . THR A 1 189 ? 16.441 22.528 9.469 1.00 72.62 189 THR A C 1
ATOM 1472 O O . THR A 1 189 ? 17.023 23.009 8.496 1.00 72.62 189 THR A O 1
ATOM 1475 N N . PRO A 1 190 ? 17.140 22.003 10.497 1.00 67.00 190 PRO A N 1
ATOM 1476 C CA . PRO A 1 190 ? 18.602 21.975 10.507 1.00 67.00 190 PRO A CA 1
ATOM 1477 C C . PRO A 1 190 ? 19.190 21.028 9.451 1.00 67.00 190 PRO A C 1
ATOM 1479 O O . PRO A 1 190 ? 20.237 21.344 8.892 1.00 67.00 190 PRO A O 1
ATOM 1482 N N . LEU A 1 191 ? 18.523 19.913 9.121 1.00 77.88 191 LEU A N 1
ATOM 1483 C CA . LEU A 1 191 ? 18.993 18.998 8.071 1.00 77.88 191 LEU A CA 1
ATOM 1484 C C . LEU A 1 191 ? 18.947 19.616 6.675 1.00 77.88 191 LEU A C 1
ATOM 1486 O O . LEU A 1 191 ? 19.912 19.492 5.929 1.00 77.88 191 LEU A O 1
ATOM 1490 N N . ASN A 1 192 ? 17.871 20.327 6.340 1.00 75.50 192 ASN A N 1
ATOM 1491 C CA . ASN A 1 192 ? 17.785 21.069 5.083 1.00 75.50 192 ASN A CA 1
ATOM 1492 C C . ASN A 1 192 ? 18.859 22.162 5.009 1.00 75.50 192 ASN A C 1
ATOM 1494 O O . ASN A 1 192 ? 19.384 22.427 3.932 1.00 75.50 192 ASN A O 1
ATOM 1498 N N . GLY A 1 193 ? 19.218 22.762 6.149 1.00 70.19 193 GLY A N 1
ATOM 1499 C CA . GLY A 1 193 ? 20.364 23.664 6.245 1.00 70.19 193 GLY A CA 1
ATOM 1500 C C . GLY A 1 193 ? 21.684 22.962 5.919 1.00 70.19 193 GLY A C 1
ATOM 1501 O O . GLY A 1 193 ? 22.439 23.455 5.088 1.00 70.19 193 GLY A O 1
ATOM 1502 N N . LEU A 1 194 ? 21.946 21.796 6.523 1.00 76.38 194 LEU A N 1
ATOM 1503 C CA . LEU A 1 194 ? 23.153 21.003 6.251 1.00 76.38 194 LEU A CA 1
ATOM 1504 C C . LEU A 1 194 ? 23.256 20.581 4.782 1.00 76.38 194 LEU A C 1
ATOM 1506 O O . LEU A 1 194 ? 24.320 20.742 4.193 1.00 76.38 194 LEU A O 1
ATOM 1510 N N . ILE A 1 195 ? 22.162 20.096 4.187 1.00 73.19 195 ILE A N 1
ATOM 1511 C CA . ILE A 1 195 ? 22.117 19.713 2.768 1.00 73.19 195 ILE A CA 1
ATOM 1512 C C . ILE A 1 195 ? 22.345 20.937 1.884 1.00 73.19 195 ILE A C 1
ATOM 1514 O O . ILE A 1 195 ? 23.211 20.898 1.021 1.00 73.19 195 ILE A O 1
ATOM 1518 N N . GLY A 1 196 ? 21.653 22.049 2.152 1.00 70.81 196 GLY A N 1
ATOM 1519 C CA . GLY A 1 196 ? 21.811 23.277 1.376 1.00 70.81 196 GLY A CA 1
ATOM 1520 C C . GLY A 1 196 ? 23.241 23.820 1.405 1.00 70.81 196 GLY A C 1
ATOM 1521 O O . GLY A 1 196 ? 23.777 24.186 0.365 1.00 70.81 196 GLY A O 1
ATOM 1522 N N . PHE A 1 197 ? 23.899 23.836 2.570 1.00 75.44 197 PHE A N 1
ATOM 1523 C CA . PHE A 1 197 ? 25.308 24.239 2.653 1.00 75.44 197 PHE A CA 1
ATOM 1524 C C . PHE A 1 197 ? 26.254 23.221 2.012 1.00 75.44 197 PHE A C 1
ATOM 1526 O O . PHE A 1 197 ? 27.251 23.630 1.422 1.00 75.44 197 PHE A O 1
ATOM 1533 N N . ALA A 1 198 ? 25.958 21.922 2.101 1.00 75.88 198 ALA A N 1
ATOM 1534 C CA . ALA A 1 198 ? 26.745 20.897 1.426 1.00 75.88 198 ALA A CA 1
ATOM 1535 C C . ALA A 1 198 ? 26.652 21.032 -0.102 1.00 75.88 198 ALA A C 1
ATOM 1537 O O . ALA A 1 198 ? 27.687 21.002 -0.760 1.00 75.88 198 ALA A O 1
ATOM 1538 N N . ASP A 1 199 ? 25.457 21.254 -0.654 1.00 73.38 199 ASP A N 1
ATOM 1539 C CA . ASP A 1 199 ? 25.249 21.473 -2.090 1.00 73.38 199 ASP A CA 1
ATOM 1540 C C . ASP A 1 199 ? 25.936 22.761 -2.566 1.00 73.38 199 ASP A C 1
ATOM 1542 O O . ASP A 1 199 ? 26.677 22.731 -3.544 1.00 73.38 199 ASP A O 1
ATOM 1546 N N . LEU A 1 200 ? 25.805 23.867 -1.820 1.00 73.50 200 LEU A N 1
ATOM 1547 C CA . LEU A 1 200 ? 26.515 25.114 -2.137 1.00 73.50 200 LEU A CA 1
ATOM 1548 C C . LEU A 1 200 ? 28.038 24.941 -2.148 1.00 73.50 200 LEU A C 1
ATOM 1550 O O . LEU A 1 200 ? 28.711 25.566 -2.962 1.00 73.50 200 LEU A O 1
ATOM 1554 N N . LEU A 1 201 ? 28.593 24.132 -1.239 1.00 78.50 201 LEU A N 1
ATOM 1555 C CA . LEU A 1 201 ? 30.028 23.848 -1.208 1.00 78.50 201 LEU A CA 1
ATOM 1556 C C . LEU A 1 201 ? 30.449 22.917 -2.349 1.00 78.50 201 LEU A C 1
ATOM 1558 O O . LEU A 1 201 ? 31.518 23.126 -2.915 1.00 78.50 201 LEU A O 1
ATOM 1562 N N . LEU A 1 202 ? 29.622 21.933 -2.714 1.00 78.50 202 LEU A N 1
ATOM 1563 C CA . LEU A 1 202 ? 29.873 21.032 -3.848 1.00 78.50 202 LEU A CA 1
ATOM 1564 C C . LEU A 1 202 ? 29.947 21.770 -5.196 1.00 78.50 202 LEU A C 1
ATOM 1566 O O . LEU A 1 202 ? 30.636 21.294 -6.095 1.00 78.50 202 LEU A O 1
ATOM 1570 N N . ASP A 1 203 ? 29.322 22.945 -5.308 1.00 80.62 203 ASP A N 1
ATOM 1571 C CA . ASP A 1 203 ? 29.403 23.827 -6.482 1.00 80.62 203 ASP A CA 1
ATOM 1572 C C . ASP A 1 203 ? 30.648 24.749 -6.486 1.00 80.62 203 ASP A C 1
ATOM 1574 O O . ASP A 1 203 ? 30.828 25.569 -7.392 1.00 80.62 203 ASP A O 1
ATOM 1578 N N . THR A 1 204 ? 31.533 24.640 -5.488 1.00 83.69 204 THR A N 1
ATOM 1579 C CA . THR A 1 204 ? 32.796 25.398 -5.408 1.00 83.69 204 THR A CA 1
ATOM 1580 C C . THR A 1 204 ? 34.002 24.546 -5.826 1.00 83.69 204 THR A C 1
ATOM 1582 O O . THR A 1 204 ? 33.917 23.319 -5.849 1.00 83.69 204 THR A O 1
ATOM 1585 N N . PRO A 1 205 ? 35.154 25.151 -6.177 1.00 83.56 205 PRO A N 1
ATOM 1586 C CA . PRO A 1 205 ? 36.381 24.387 -6.394 1.00 83.56 205 PRO A CA 1
ATOM 1587 C C . PRO A 1 205 ? 36.835 23.706 -5.094 1.00 83.56 205 PRO A C 1
ATOM 1589 O O . PRO A 1 205 ? 37.283 24.367 -4.156 1.00 83.56 205 PRO A O 1
ATOM 1592 N N . LEU A 1 206 ? 36.743 22.377 -5.072 1.00 89.38 206 LEU A N 1
ATOM 1593 C CA . LEU A 1 206 ? 37.124 21.503 -3.962 1.00 89.38 206 LEU A CA 1
ATOM 1594 C C . LEU A 1 206 ? 38.254 20.564 -4.390 1.00 89.38 206 LEU A C 1
ATOM 1596 O O . LEU A 1 206 ? 38.409 20.265 -5.574 1.00 89.38 206 LEU A O 1
ATOM 1600 N N . ASN A 1 207 ? 39.037 20.084 -3.425 1.00 88.75 207 ASN A N 1
ATOM 1601 C CA . ASN A 1 207 ? 39.914 18.935 -3.649 1.00 88.75 207 ASN A CA 1
ATOM 1602 C C . ASN A 1 207 ? 39.147 17.607 -3.466 1.00 88.75 207 ASN A C 1
ATOM 1604 O O . ASN A 1 207 ? 38.053 17.593 -2.895 1.00 88.75 207 ASN A O 1
ATOM 1608 N N . ASP A 1 208 ? 39.732 16.496 -3.925 1.00 82.62 208 ASP A N 1
ATOM 1609 C CA . ASP A 1 208 ? 39.088 15.172 -3.900 1.00 82.62 208 ASP A CA 1
ATOM 1610 C C . ASP A 1 208 ? 38.626 14.762 -2.486 1.00 82.62 208 ASP A C 1
ATOM 1612 O O . ASP A 1 208 ? 37.523 14.251 -2.308 1.00 82.62 208 ASP A O 1
ATOM 1616 N N . GLU A 1 209 ? 39.432 15.057 -1.460 1.00 80.12 209 GLU A N 1
ATOM 1617 C CA . GLU A 1 209 ? 39.150 14.710 -0.060 1.00 80.12 209 GLU A CA 1
ATOM 1618 C C . GLU A 1 209 ? 37.979 15.536 0.519 1.00 80.12 209 GLU A C 1
ATOM 1620 O O . GLU A 1 209 ? 37.096 15.013 1.199 1.00 80.12 209 GLU A O 1
ATOM 1625 N N . GLN A 1 210 ? 37.908 16.831 0.197 1.00 85.62 210 GLN A N 1
ATOM 1626 C CA . GLN A 1 210 ? 36.799 17.716 0.569 1.00 85.62 210 GLN A CA 1
ATOM 1627 C C . GLN A 1 210 ? 35.498 17.317 -0.128 1.00 85.62 210 GLN A C 1
ATOM 1629 O O . GLN A 1 210 ? 34.432 17.345 0.492 1.00 85.62 210 GLN A O 1
ATOM 1634 N N . GLN A 1 211 ? 35.581 16.941 -1.405 1.00 78.94 211 GLN A N 1
ATOM 1635 C CA . GLN A 1 211 ? 34.436 16.466 -2.170 1.00 78.94 211 GLN A CA 1
ATOM 1636 C C . GLN A 1 211 ? 33.906 15.145 -1.597 1.00 78.94 211 GLN A C 1
ATOM 1638 O O . GLN A 1 211 ? 32.692 14.987 -1.442 1.00 78.94 211 GLN A O 1
ATOM 1643 N N . GLU A 1 212 ? 34.798 14.235 -1.196 1.00 72.31 212 GLU A N 1
ATOM 1644 C CA . GLU A 1 212 ? 34.432 13.000 -0.505 1.00 72.31 212 GLU A CA 1
ATOM 1645 C C . GLU A 1 212 ? 33.720 13.297 0.826 1.00 72.31 212 GLU A C 1
ATOM 1647 O O . GLU A 1 212 ? 32.599 12.824 1.033 1.00 72.31 212 GLU A O 1
ATOM 1652 N N . PHE A 1 213 ? 34.276 14.158 1.687 1.00 78.62 213 PHE A N 1
ATOM 1653 C CA . PHE A 1 213 ? 33.636 14.530 2.958 1.00 78.62 213 PHE A CA 1
ATOM 1654 C C . PHE A 1 213 ? 32.255 15.165 2.775 1.00 78.62 213 PHE A C 1
ATOM 1656 O O . PHE A 1 213 ? 31.310 14.795 3.478 1.00 78.62 213 PHE A O 1
ATOM 1663 N N . LEU A 1 214 ? 32.104 16.087 1.821 1.00 78.94 214 LEU A N 1
ATOM 1664 C CA . LEU A 1 214 ? 30.817 16.728 1.539 1.00 78.94 214 LEU A CA 1
ATOM 1665 C C . LEU A 1 214 ? 29.795 15.737 0.981 1.00 78.94 214 LEU A C 1
ATOM 1667 O O . LEU A 1 214 ? 28.629 15.780 1.378 1.00 78.94 214 LEU A O 1
ATOM 1671 N N . SER A 1 215 ? 30.227 14.796 0.138 1.00 72.31 215 SER A N 1
ATOM 1672 C CA . SER A 1 215 ? 29.357 13.727 -0.358 1.00 72.31 215 SER A CA 1
ATOM 1673 C C . SER A 1 215 ? 28.857 12.815 0.771 1.00 72.31 215 SER A C 1
ATOM 1675 O O . SER A 1 215 ? 27.677 12.455 0.795 1.00 72.31 215 SER A O 1
ATOM 1677 N N . ILE A 1 216 ? 29.717 12.507 1.753 1.00 72.88 216 ILE A N 1
ATOM 1678 C CA . ILE A 1 216 ? 29.370 11.706 2.933 1.00 72.88 216 ILE A CA 1
ATOM 1679 C C . ILE A 1 216 ? 28.381 12.464 3.823 1.00 72.88 216 ILE A C 1
ATOM 1681 O O . ILE A 1 216 ? 27.381 11.879 4.246 1.00 72.88 216 ILE A O 1
ATOM 1685 N N . ILE A 1 217 ? 28.623 13.754 4.089 1.00 78.94 217 ILE A N 1
ATOM 1686 C CA . ILE A 1 217 ? 27.714 14.601 4.879 1.00 78.94 217 ILE A CA 1
ATOM 1687 C C . ILE A 1 217 ? 26.341 14.655 4.211 1.00 78.94 217 ILE A C 1
ATOM 1689 O O . ILE A 1 217 ? 25.340 14.359 4.864 1.00 78.94 217 ILE A O 1
ATOM 1693 N N . ARG A 1 218 ? 26.292 14.953 2.906 1.00 75.31 218 ARG A N 1
ATOM 1694 C CA . ARG A 1 218 ? 25.038 15.032 2.149 1.00 75.31 218 ARG A CA 1
ATOM 1695 C C . ARG A 1 218 ? 24.272 13.711 2.190 1.00 75.31 218 ARG A C 1
ATOM 1697 O O . ARG A 1 218 ? 23.122 13.690 2.620 1.00 75.31 218 ARG A O 1
ATOM 1704 N N . SER A 1 219 ? 24.931 12.607 1.840 1.00 68.88 219 SER A N 1
ATOM 1705 C CA . SER A 1 219 ? 24.337 11.262 1.854 1.00 68.88 219 SER A CA 1
ATOM 1706 C C . SER A 1 219 ? 23.810 10.871 3.243 1.00 68.88 219 SER A C 1
ATOM 1708 O O . SER A 1 219 ? 22.718 10.311 3.383 1.00 68.88 219 SER A O 1
ATOM 1710 N N . SER A 1 220 ? 24.542 11.227 4.302 1.00 72.19 220 SER A N 1
ATOM 1711 C CA . SER A 1 220 ? 24.129 10.967 5.685 1.00 72.19 220 SER A CA 1
ATOM 1712 C C . SER A 1 220 ? 22.906 11.798 6.088 1.00 72.19 220 SER A C 1
ATOM 1714 O O . SER A 1 220 ? 21.983 11.272 6.713 1.00 72.19 220 SER A O 1
ATOM 1716 N N . SER A 1 221 ? 22.863 13.081 5.712 1.00 77.25 221 SER A N 1
ATOM 1717 C CA . SER A 1 221 ? 21.720 13.964 5.972 1.00 77.25 221 SER A CA 1
ATOM 1718 C C . SER A 1 221 ? 20.465 13.539 5.204 1.00 77.25 221 SER A C 1
ATOM 1720 O O . SER A 1 221 ? 19.380 13.511 5.786 1.00 77.25 221 SER A O 1
ATOM 1722 N N . GLU A 1 222 ? 20.604 13.143 3.937 1.00 71.31 222 GLU A N 1
ATOM 1723 C CA . GLU A 1 222 ? 19.515 12.583 3.124 1.00 71.31 222 GLU A CA 1
ATOM 1724 C C . GLU A 1 222 ? 18.973 11.283 3.728 1.00 71.31 222 GLU A C 1
ATOM 1726 O O . GLU A 1 222 ? 17.760 11.113 3.864 1.00 71.31 222 GLU A O 1
ATOM 1731 N N . THR A 1 223 ? 19.867 10.391 4.165 1.00 69.88 223 THR A N 1
ATOM 1732 C CA . THR A 1 223 ? 19.484 9.145 4.841 1.00 69.88 223 THR A CA 1
ATOM 1733 C C . THR A 1 223 ? 18.689 9.438 6.113 1.00 69.88 223 THR A C 1
ATOM 1735 O O . THR A 1 223 ? 17.642 8.832 6.335 1.00 69.88 223 THR A O 1
ATOM 1738 N N . LEU A 1 224 ? 19.127 10.399 6.935 1.00 76.25 224 LEU A N 1
ATOM 1739 C CA . LEU A 1 224 ? 18.415 10.763 8.161 1.00 76.25 224 LEU A CA 1
ATOM 1740 C C . LEU A 1 224 ? 17.037 11.381 7.879 1.00 76.25 224 LEU A C 1
ATOM 1742 O O . LEU A 1 224 ? 16.073 11.058 8.575 1.00 76.25 224 LEU A O 1
ATOM 1746 N N . LEU A 1 225 ? 16.919 12.226 6.850 1.00 72.94 225 LEU A N 1
ATOM 1747 C CA . LEU A 1 225 ? 15.624 12.751 6.408 1.00 72.94 225 LEU A CA 1
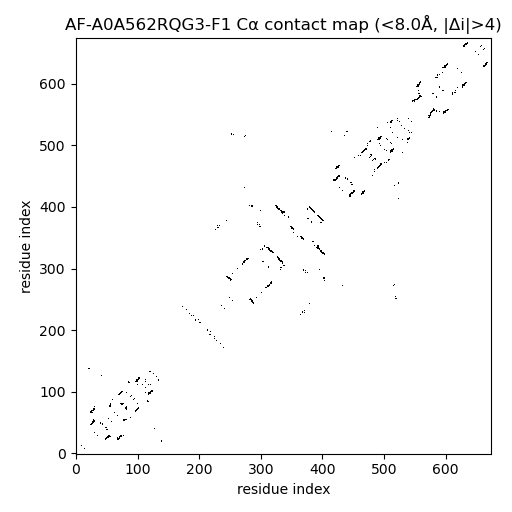ATOM 1748 C C . LEU A 1 225 ? 14.685 11.633 5.954 1.00 72.94 225 LEU A C 1
ATOM 1750 O O . LEU A 1 225 ? 13.502 11.663 6.296 1.00 72.94 225 LEU A O 1
ATOM 1754 N N . GLN A 1 226 ? 15.199 10.638 5.229 1.00 70.12 226 GLN A N 1
ATOM 1755 C CA . GLN A 1 226 ? 14.402 9.488 4.814 1.00 70.12 226 GLN A CA 1
ATOM 1756 C C . GLN A 1 226 ? 13.915 8.681 6.023 1.00 70.12 226 GLN A C 1
ATOM 1758 O O . GLN A 1 226 ? 12.723 8.408 6.118 1.00 70.12 226 GLN A O 1
ATOM 1763 N N . LEU A 1 227 ? 14.792 8.379 6.990 1.00 71.12 227 LEU A N 1
ATOM 1764 C CA . LEU A 1 227 ? 14.412 7.690 8.233 1.00 71.12 227 LEU A CA 1
ATOM 1765 C C . LEU A 1 227 ? 13.315 8.448 8.993 1.00 71.12 227 LEU A C 1
ATOM 1767 O O . LEU A 1 227 ? 12.358 7.850 9.484 1.00 71.12 227 LEU A O 1
ATOM 1771 N N . LEU A 1 228 ? 13.448 9.770 9.087 1.00 75.94 228 LEU A N 1
ATOM 1772 C CA . LEU A 1 228 ? 12.468 10.625 9.743 1.00 75.94 228 LEU A CA 1
ATOM 1773 C C . LEU A 1 228 ? 11.112 10.573 9.028 1.00 75.94 228 LEU A C 1
ATOM 1775 O O . LEU A 1 228 ? 10.078 10.442 9.682 1.00 75.94 228 LEU A O 1
ATOM 1779 N N . ASN A 1 229 ? 11.115 10.660 7.696 1.00 73.88 229 ASN A N 1
ATOM 1780 C CA . ASN A 1 229 ? 9.900 10.562 6.894 1.00 73.88 229 ASN A CA 1
ATOM 1781 C C . ASN A 1 229 ? 9.251 9.174 7.028 1.00 73.88 229 ASN A C 1
ATOM 1783 O O . ASN A 1 229 ? 8.046 9.110 7.257 1.00 73.88 229 ASN A O 1
ATOM 1787 N N . ASP A 1 230 ? 10.033 8.088 7.008 1.00 71.88 230 ASP A N 1
ATOM 1788 C CA . ASP A 1 230 ? 9.538 6.719 7.214 1.00 71.88 230 ASP A CA 1
ATOM 1789 C C . ASP A 1 230 ? 8.834 6.568 8.576 1.00 71.88 230 ASP A C 1
ATOM 1791 O O . ASP A 1 230 ? 7.755 5.981 8.663 1.00 71.88 230 ASP A O 1
ATOM 1795 N N . ILE A 1 231 ? 9.412 7.120 9.652 1.00 77.56 231 ILE A N 1
ATOM 1796 C CA . ILE A 1 231 ? 8.819 7.075 11.002 1.00 77.56 231 ILE A CA 1
ATOM 1797 C C . ILE A 1 231 ? 7.472 7.805 11.036 1.00 77.56 231 ILE A C 1
ATOM 1799 O O . ILE A 1 231 ? 6.518 7.334 11.661 1.00 77.56 231 ILE A O 1
ATOM 1803 N N . LEU A 1 232 ? 7.378 8.959 10.376 1.00 74.19 232 LEU A N 1
ATOM 1804 C CA . LEU A 1 232 ? 6.144 9.744 10.338 1.00 74.19 232 LEU A CA 1
ATOM 1805 C C . LEU A 1 232 ? 5.073 9.093 9.490 1.00 74.19 232 LEU A C 1
ATOM 1807 O O . LEU A 1 232 ? 3.912 9.089 9.895 1.00 74.19 232 LEU A O 1
ATOM 1811 N N . ASP A 1 233 ? 5.453 8.567 8.330 1.00 72.88 233 ASP A N 1
ATOM 1812 C CA . ASP A 1 233 ? 4.551 7.831 7.461 1.00 72.88 233 ASP A CA 1
ATOM 1813 C C . ASP A 1 233 ? 4.000 6.625 8.218 1.00 72.88 233 ASP A C 1
ATOM 1815 O O . ASP A 1 233 ? 2.783 6.473 8.309 1.00 72.88 233 ASP A O 1
ATOM 1819 N N . PHE A 1 234 ? 4.862 5.852 8.883 1.00 77.00 234 PHE A N 1
ATOM 1820 C CA . PHE A 1 234 ? 4.439 4.741 9.730 1.00 77.00 234 PHE A CA 1
ATOM 1821 C C . PHE A 1 234 ? 3.467 5.185 10.835 1.00 77.00 234 PHE A C 1
ATOM 1823 O O . PHE A 1 234 ? 2.406 4.584 10.998 1.00 77.00 234 PHE A O 1
ATOM 1830 N N . ALA A 1 235 ? 3.769 6.269 11.555 1.00 73.75 235 ALA A N 1
ATOM 1831 C CA . ALA A 1 235 ? 2.900 6.780 12.616 1.00 73.75 235 ALA A CA 1
ATOM 1832 C C . ALA A 1 235 ? 1.549 7.305 12.098 1.00 73.75 235 ALA A C 1
ATOM 1834 O O . ALA A 1 235 ? 0.521 7.134 12.754 1.00 73.75 235 ALA A O 1
ATOM 1835 N N . ARG A 1 236 ? 1.524 7.940 10.919 1.00 74.81 236 ARG A N 1
ATOM 1836 C CA . ARG A 1 236 ? 0.288 8.424 10.279 1.00 74.81 236 ARG A CA 1
ATOM 1837 C C . ARG A 1 236 ? -0.587 7.272 9.806 1.00 74.81 236 ARG A C 1
ATOM 1839 O O . ARG A 1 236 ? -1.804 7.337 9.978 1.00 74.81 236 ARG A O 1
ATOM 1846 N N . ILE A 1 237 ? 0.034 6.245 9.235 1.00 79.94 237 ILE A N 1
ATOM 1847 C CA . ILE A 1 237 ? -0.622 5.012 8.807 1.00 79.94 237 ILE A CA 1
ATOM 1848 C C . ILE A 1 237 ? -1.211 4.279 10.024 1.00 79.94 237 ILE A C 1
ATOM 1850 O O . ILE A 1 237 ? -2.393 3.950 10.015 1.00 79.94 237 ILE A O 1
ATOM 1854 N N . GLU A 1 238 ? -0.436 4.095 11.100 1.00 74.81 238 GLU A N 1
ATOM 1855 C CA . GLU A 1 238 ? -0.887 3.450 12.348 1.00 74.81 238 GLU A CA 1
ATOM 1856 C C . GLU A 1 238 ? -2.063 4.203 12.995 1.00 74.81 238 GLU A C 1
ATOM 1858 O O . GLU A 1 238 ? -2.987 3.592 13.526 1.00 74.81 238 GLU A O 1
ATOM 1863 N N . ALA A 1 239 ? -2.063 5.535 12.910 1.00 71.00 239 ALA A N 1
ATOM 1864 C CA . ALA A 1 239 ? -3.142 6.377 13.419 1.00 71.00 239 ALA A CA 1
ATOM 1865 C C . ALA A 1 239 ? -4.387 6.431 12.509 1.00 71.00 239 ALA A C 1
ATOM 1867 O O . ALA A 1 239 ? -5.326 7.158 12.836 1.00 71.00 239 ALA A O 1
ATOM 1868 N N . GLY A 1 240 ? -4.394 5.740 11.359 1.00 74.25 240 GLY A N 1
ATOM 1869 C CA . GLY A 1 240 ? -5.496 5.781 10.390 1.00 74.25 240 GLY A CA 1
ATOM 1870 C C . GLY A 1 240 ? -5.707 7.158 9.744 1.00 74.25 240 GLY A C 1
ATOM 1871 O O . GLY A 1 240 ? -6.800 7.463 9.279 1.00 74.25 240 GLY A O 1
ATOM 1872 N N . LYS A 1 241 ? -4.681 8.021 9.743 1.00 70.94 241 LYS A N 1
ATOM 1873 C CA . LYS A 1 241 ? -4.747 9.407 9.236 1.00 70.94 241 LYS A CA 1
ATOM 1874 C C . LYS A 1 241 ? -4.364 9.540 7.761 1.00 70.94 241 LYS A C 1
ATOM 1876 O O . LYS A 1 241 ? -4.322 10.655 7.245 1.00 70.94 241 LYS A O 1
ATOM 1881 N N . VAL A 1 242 ? -4.030 8.437 7.099 1.00 76.44 242 VAL A N 1
ATOM 1882 C CA . VAL A 1 242 ? -3.713 8.418 5.669 1.00 76.44 242 VAL A CA 1
ATOM 1883 C C . VAL A 1 242 ? -4.998 8.131 4.901 1.00 76.44 242 VAL A C 1
ATOM 1885 O O . VAL A 1 242 ? -5.603 7.079 5.080 1.00 76.44 242 VAL A O 1
ATOM 1888 N N . ALA A 1 243 ? -5.420 9.084 4.075 1.00 74.06 243 ALA A N 1
ATOM 1889 C CA . ALA A 1 243 ? -6.505 8.888 3.123 1.00 74.06 243 ALA A CA 1
ATOM 1890 C C . ALA A 1 243 ? -5.942 8.287 1.829 1.00 74.06 243 ALA A C 1
ATOM 1892 O O . ALA A 1 243 ? -4.835 8.648 1.429 1.00 74.06 243 ALA A O 1
ATOM 1893 N N . MET A 1 244 ? -6.699 7.385 1.208 1.00 80.94 244 MET A N 1
ATOM 1894 C CA . MET A 1 244 ? -6.407 6.891 -0.137 1.00 80.94 244 MET A CA 1
ATOM 1895 C C . MET A 1 244 ? -7.046 7.813 -1.166 1.00 80.94 244 MET A C 1
ATOM 1897 O O . MET A 1 244 ? -8.194 8.232 -0.997 1.00 80.94 244 MET A O 1
ATOM 1901 N N . GLU A 1 245 ? -6.304 8.118 -2.223 1.00 79.88 245 GLU A N 1
ATOM 1902 C CA . GLU A 1 245 ? -6.851 8.798 -3.391 1.00 79.88 245 GLU A CA 1
ATOM 1903 C C . GLU A 1 245 ? -7.437 7.782 -4.381 1.00 79.88 245 GLU A C 1
ATOM 1905 O O . GLU A 1 245 ? -6.929 6.674 -4.544 1.00 79.88 245 GLU A O 1
ATOM 1910 N N . GLU A 1 246 ? -8.511 8.165 -5.067 1.00 83.62 246 GLU A N 1
ATOM 1911 C CA . GLU A 1 246 ? -9.067 7.416 -6.194 1.00 83.62 246 GLU A CA 1
ATOM 1912 C C . GLU A 1 246 ? -9.007 8.308 -7.431 1.00 83.62 246 GLU A C 1
ATOM 1914 O O . GLU A 1 246 ? -9.950 9.033 -7.746 1.00 83.62 246 GLU A O 1
ATOM 1919 N N . ILE A 1 247 ? -7.859 8.295 -8.110 1.00 79.75 247 ILE A N 1
ATOM 1920 C CA . ILE A 1 247 ? -7.629 9.077 -9.328 1.00 79.75 247 ILE A CA 1
ATOM 1921 C C . ILE A 1 247 ? -7.301 8.161 -10.509 1.00 79.75 247 ILE A C 1
ATOM 1923 O O . ILE A 1 247 ? -6.736 7.085 -10.302 1.00 79.75 247 ILE A O 1
ATOM 1927 N N . PRO A 1 248 ? -7.648 8.550 -11.749 1.00 77.44 248 PRO A N 1
ATOM 1928 C CA . PRO A 1 248 ? -7.274 7.793 -12.933 1.00 77.44 248 PRO A CA 1
ATOM 1929 C C . PRO A 1 248 ? -5.771 7.926 -13.211 1.00 77.44 248 PRO A C 1
ATOM 1931 O O . PRO A 1 248 ? -5.219 9.028 -13.202 1.00 77.44 248 PRO A O 1
ATOM 1934 N N . TYR A 1 249 ? -5.101 6.811 -13.493 1.00 75.94 249 TYR A N 1
ATOM 1935 C CA . TYR A 1 249 ? -3.681 6.776 -13.844 1.00 75.94 249 TYR A CA 1
ATOM 1936 C C . TYR A 1 249 ? -3.357 5.640 -14.819 1.00 75.94 249 TYR A C 1
ATOM 1938 O O . TYR A 1 249 ? -4.111 4.676 -14.954 1.00 75.94 249 TYR A O 1
ATOM 1946 N N . ASP A 1 250 ? -2.213 5.763 -15.493 1.00 78.88 250 ASP A N 1
ATOM 1947 C CA . ASP A 1 250 ? -1.649 4.720 -16.351 1.00 78.88 250 ASP A CA 1
ATOM 1948 C C . ASP A 1 250 ? -0.666 3.852 -15.552 1.00 78.88 250 ASP A C 1
ATOM 1950 O O . ASP A 1 250 ? 0.318 4.357 -14.993 1.00 78.88 250 ASP A O 1
ATOM 1954 N N . LEU A 1 251 ? -0.950 2.550 -15.465 1.00 84.00 251 LEU A N 1
ATOM 1955 C CA . LEU A 1 251 ? -0.165 1.624 -14.653 1.00 84.00 251 LEU A CA 1
ATOM 1956 C C . LEU A 1 251 ? 1.231 1.381 -15.226 1.00 84.00 251 LEU A C 1
ATOM 1958 O O . LEU A 1 251 ? 2.207 1.345 -14.472 1.00 84.00 251 LEU A O 1
ATOM 1962 N N . GLU A 1 252 ? 1.336 1.212 -16.544 1.00 79.00 252 GLU A N 1
ATOM 1963 C CA . GLU A 1 252 ? 2.614 0.941 -17.198 1.00 79.00 252 GLU A CA 1
ATOM 1964 C C . GLU A 1 252 ? 3.566 2.120 -17.004 1.00 79.00 252 GLU A C 1
ATOM 1966 O O . GLU A 1 252 ? 4.729 1.919 -16.650 1.00 79.00 252 GLU A O 1
ATOM 1971 N N . ILE A 1 253 ? 3.069 3.352 -17.169 1.00 74.31 253 ILE A N 1
ATOM 1972 C CA . ILE A 1 253 ? 3.857 4.570 -16.948 1.00 74.31 253 ILE A CA 1
ATOM 1973 C C . ILE A 1 253 ? 4.317 4.659 -15.492 1.00 74.31 253 ILE A C 1
ATOM 1975 O O . ILE A 1 253 ? 5.487 4.950 -15.240 1.00 74.31 253 ILE A O 1
ATOM 1979 N N . LEU A 1 254 ? 3.433 4.382 -14.529 1.00 80.94 254 LEU A N 1
ATOM 1980 C CA . LEU A 1 254 ? 3.769 4.422 -13.107 1.00 80.94 254 LEU A CA 1
ATOM 1981 C C . LEU A 1 254 ? 4.893 3.445 -12.758 1.00 80.94 254 LEU A C 1
ATOM 1983 O O . LEU A 1 254 ? 5.891 3.853 -12.153 1.00 80.94 254 LEU A O 1
ATOM 1987 N N . CYS A 1 255 ? 4.733 2.175 -13.137 1.00 84.06 255 CYS A N 1
ATOM 1988 C CA . CYS A 1 255 ? 5.717 1.125 -12.894 1.00 84.06 255 CYS A CA 1
ATOM 1989 C C . CYS A 1 255 ? 7.043 1.438 -13.588 1.00 84.06 255 CYS A C 1
ATOM 1991 O O . CYS A 1 255 ? 8.106 1.299 -12.984 1.00 84.06 255 CYS A O 1
ATOM 1993 N N . PHE A 1 256 ? 6.980 1.919 -14.828 1.00 76.12 256 PHE A N 1
ATOM 1994 C CA . PHE A 1 256 ? 8.155 2.326 -15.578 1.00 76.12 256 PHE A CA 1
ATOM 1995 C C . PHE A 1 256 ? 8.910 3.471 -14.881 1.00 76.12 256 PHE A C 1
ATOM 1997 O O . PHE A 1 256 ? 10.122 3.399 -14.695 1.00 76.12 256 PHE A O 1
ATOM 2004 N N . ASP A 1 257 ? 8.206 4.523 -14.463 1.00 72.38 257 ASP A N 1
ATOM 2005 C CA . ASP A 1 257 ? 8.823 5.661 -13.781 1.00 72.38 257 ASP A CA 1
ATOM 2006 C C . ASP A 1 257 ? 9.453 5.225 -12.440 1.00 72.38 257 ASP A C 1
ATOM 2008 O O . ASP A 1 257 ? 10.526 5.704 -12.081 1.00 72.38 257 ASP A O 1
ATOM 2012 N N . ALA A 1 258 ? 8.830 4.289 -11.708 1.00 80.94 258 ALA A N 1
ATOM 2013 C CA . ALA A 1 258 ? 9.398 3.731 -10.4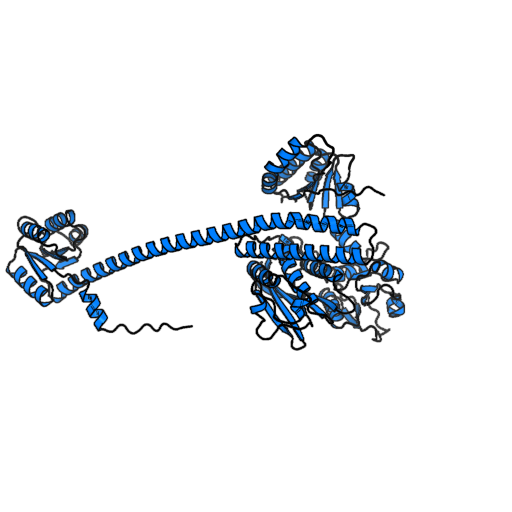75 1.00 80.94 258 ALA A CA 1
ATOM 2014 C C . ALA A 1 258 ? 10.715 2.977 -10.731 1.00 80.94 258 ALA A C 1
ATOM 2016 O O . ALA A 1 258 ? 11.672 3.111 -9.970 1.00 80.94 258 ALA A O 1
ATOM 2017 N N . VAL A 1 259 ? 10.773 2.222 -11.827 1.00 79.31 259 VAL A N 1
ATOM 2018 C CA . VAL A 1 259 ? 11.975 1.516 -12.273 1.00 79.31 259 VAL A CA 1
ATOM 2019 C C . VAL A 1 259 ? 13.091 2.489 -12.670 1.00 79.31 259 VAL A C 1
ATOM 2021 O O . VAL A 1 259 ? 14.231 2.327 -12.232 1.00 79.31 259 VAL A O 1
ATOM 2024 N N . GLU A 1 260 ? 12.786 3.522 -13.459 1.00 73.31 260 GLU A N 1
ATOM 2025 C CA . GLU A 1 260 ? 13.795 4.494 -13.905 1.00 73.31 260 GLU A CA 1
ATOM 2026 C C . GLU A 1 260 ? 14.446 5.251 -12.754 1.00 73.31 260 GLU A C 1
ATOM 2028 O O . GLU A 1 260 ? 15.649 5.509 -12.795 1.00 73.31 260 GLU A O 1
ATOM 2033 N N . MET A 1 261 ? 13.680 5.583 -11.711 1.00 71.12 261 MET A N 1
ATOM 2034 C CA . MET A 1 261 ? 14.211 6.276 -10.533 1.00 71.12 261 MET A CA 1
ATOM 2035 C C . MET A 1 261 ? 15.352 5.507 -9.858 1.00 71.12 261 MET A C 1
ATOM 2037 O O . MET A 1 261 ? 16.251 6.117 -9.280 1.00 71.12 261 MET A O 1
ATOM 2041 N N . LEU A 1 262 ? 15.329 4.175 -9.928 1.00 75.12 262 LEU A N 1
ATOM 2042 C CA . LEU A 1 262 ? 16.348 3.313 -9.328 1.00 75.12 262 LEU A CA 1
ATOM 2043 C C . LEU A 1 262 ? 17.491 3.000 -10.286 1.00 75.12 262 LEU A C 1
ATOM 2045 O O . LEU A 1 262 ? 18.584 2.626 -9.860 1.00 75.12 262 LEU A O 1
ATOM 2049 N N . ARG A 1 263 ? 17.268 3.203 -11.580 1.00 71.31 263 ARG A N 1
ATOM 2050 C CA . ARG A 1 263 ? 18.229 2.869 -12.619 1.00 71.31 263 ARG A CA 1
ATOM 2051 C C . ARG A 1 263 ? 19.519 3.670 -12.535 1.00 71.31 263 ARG A C 1
ATOM 2053 O O . ARG A 1 263 ? 20.582 3.110 -12.770 1.00 71.31 263 ARG A O 1
ATOM 2060 N N . SER A 1 264 ? 19.441 4.946 -12.160 1.00 66.00 264 SER A N 1
ATOM 2061 C CA . SER A 1 264 ? 20.622 5.805 -11.980 1.00 66.00 264 SER A CA 1
ATOM 2062 C C . SER A 1 264 ? 21.578 5.303 -10.892 1.00 66.00 264 SER A C 1
ATOM 2064 O O . SER A 1 264 ? 22.742 5.690 -10.873 1.00 66.00 264 SER A O 1
ATOM 2066 N N . ARG A 1 265 ? 21.098 4.432 -9.994 1.00 69.38 265 ARG A N 1
ATOM 2067 C CA . ARG A 1 265 ? 21.870 3.828 -8.898 1.00 69.38 265 ARG A CA 1
ATOM 2068 C C . ARG A 1 265 ? 22.379 2.425 -9.230 1.00 69.38 265 ARG A C 1
ATOM 2070 O O . ARG A 1 265 ? 23.130 1.848 -8.449 1.00 69.38 265 ARG A O 1
ATOM 2077 N N . MET A 1 266 ? 21.946 1.860 -10.353 1.00 74.00 266 MET A N 1
ATOM 2078 C CA . MET A 1 266 ? 22.284 0.508 -10.778 1.00 74.00 266 MET A CA 1
ATOM 2079 C C . MET A 1 266 ? 23.554 0.525 -11.629 1.00 74.00 266 MET A C 1
ATOM 2081 O O . MET A 1 266 ? 23.704 1.374 -12.503 1.00 74.00 266 MET A O 1
ATOM 2085 N N . ASN A 1 267 ? 24.442 -0.452 -11.423 1.00 72.50 267 ASN A N 1
ATOM 2086 C CA . ASN A 1 267 ? 25.495 -0.732 -12.394 1.00 72.50 267 ASN A CA 1
ATOM 2087 C C . ASN A 1 267 ? 24.925 -1.669 -13.480 1.00 72.50 267 ASN A C 1
ATOM 2089 O O . ASN A 1 267 ? 24.689 -2.847 -13.188 1.00 72.50 267 ASN A O 1
ATOM 2093 N N . PRO A 1 268 ? 24.707 -1.176 -14.714 1.00 65.31 268 PRO A N 1
ATOM 2094 C CA . PRO A 1 268 ? 24.065 -1.949 -15.773 1.00 65.31 268 PRO A CA 1
ATOM 2095 C C . PRO A 1 268 ? 24.882 -3.156 -16.247 1.00 65.31 268 PRO A C 1
ATOM 2097 O O . PRO A 1 268 ? 24.315 -4.053 -16.862 1.00 65.31 268 PRO A O 1
ATOM 2100 N N . GLU A 1 269 ? 26.189 -3.200 -15.981 1.00 68.69 269 GLU A N 1
ATOM 2101 C CA . GLU A 1 269 ? 27.030 -4.357 -16.315 1.00 68.69 269 GLU A CA 1
ATOM 2102 C C . GLU A 1 269 ? 26.831 -5.523 -15.343 1.00 68.69 269 GLU A C 1
ATOM 2104 O O . GLU A 1 269 ? 27.145 -6.662 -15.673 1.00 68.69 269 GLU A O 1
ATOM 2109 N N . LYS A 1 270 ? 26.319 -5.247 -14.138 1.00 76.19 270 LYS A N 1
ATOM 2110 C CA . LYS A 1 270 ? 26.189 -6.242 -13.069 1.00 76.19 270 LYS A CA 1
ATOM 2111 C C . LYS A 1 270 ? 24.763 -6.734 -12.883 1.00 76.19 270 LYS A C 1
ATOM 2113 O O . LYS A 1 270 ? 24.559 -7.922 -12.650 1.00 76.19 270 LYS A O 1
ATOM 2118 N N . VAL A 1 271 ? 23.786 -5.833 -12.959 1.00 83.06 271 VAL A N 1
ATOM 2119 C CA . VAL A 1 271 ? 22.383 -6.144 -12.670 1.00 83.06 271 VAL A CA 1
ATOM 2120 C C . VAL A 1 271 ? 21.516 -5.752 -13.859 1.00 83.06 271 VAL A C 1
ATOM 2122 O O . VAL A 1 271 ? 21.556 -4.616 -14.333 1.00 83.06 271 VAL A O 1
ATOM 2125 N N . SER A 1 272 ? 20.722 -6.706 -14.337 1.00 81.50 272 SER A N 1
ATOM 2126 C CA . SER A 1 272 ? 19.695 -6.486 -15.351 1.00 81.50 272 SER A CA 1
ATOM 2127 C C . SER A 1 272 ? 18.334 -6.276 -14.691 1.00 81.50 272 SER A C 1
ATOM 2129 O O . SER A 1 272 ? 18.028 -6.876 -13.661 1.00 81.50 272 SER A O 1
ATOM 2131 N N . LEU A 1 273 ? 17.509 -5.406 -15.273 1.00 83.94 273 LEU A N 1
ATOM 2132 C CA . LEU A 1 273 ? 16.172 -5.128 -14.765 1.00 83.94 273 LEU A CA 1
A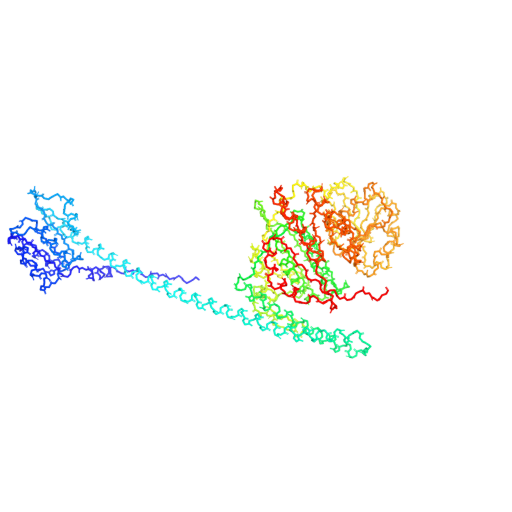TOM 2133 C C . LEU A 1 273 ? 15.139 -5.329 -15.871 1.00 83.94 273 LEU A C 1
ATOM 2135 O O . LEU A 1 273 ? 15.229 -4.720 -16.939 1.00 83.94 273 LEU A O 1
ATOM 2139 N N . ILE A 1 274 ? 14.165 -6.194 -15.599 1.00 84.06 274 ILE A N 1
ATOM 2140 C CA . ILE A 1 274 ? 13.139 -6.639 -16.542 1.00 84.06 274 ILE A CA 1
ATOM 2141 C C . ILE A 1 274 ? 11.757 -6.273 -15.999 1.00 84.06 274 ILE A C 1
ATOM 2143 O O . ILE A 1 274 ? 11.492 -6.396 -14.805 1.00 84.06 274 ILE A O 1
ATOM 2147 N N . SER A 1 275 ? 10.861 -5.821 -16.876 1.00 85.31 275 SER A N 1
ATOM 2148 C CA . SER A 1 275 ? 9.463 -5.540 -16.533 1.00 85.31 275 SER A CA 1
ATOM 2149 C C . SER A 1 275 ? 8.528 -6.304 -17.462 1.00 85.31 275 SER A C 1
ATOM 2151 O O . SER A 1 275 ? 8.666 -6.227 -18.682 1.00 85.31 275 SER A O 1
ATOM 2153 N N . HIS A 1 276 ? 7.582 -7.032 -16.878 1.00 85.44 276 HIS A N 1
ATOM 2154 C CA . HIS A 1 276 ? 6.637 -7.895 -17.577 1.00 85.44 276 HIS A CA 1
ATOM 2155 C C . HIS A 1 276 ? 5.203 -7.595 -17.136 1.00 85.44 276 HIS A C 1
ATOM 2157 O O . HIS A 1 276 ? 4.910 -7.575 -15.942 1.00 85.44 276 HIS A O 1
ATOM 2163 N N . PHE A 1 277 ? 4.313 -7.365 -18.097 1.00 85.25 277 PHE A N 1
ATOM 2164 C CA . PHE A 1 277 ? 2.886 -7.148 -17.865 1.00 85.25 277 PHE A CA 1
ATOM 2165 C C . PHE A 1 277 ? 2.088 -8.225 -18.605 1.00 85.25 277 PHE A C 1
ATOM 2167 O O . PHE A 1 277 ? 2.318 -8.448 -19.794 1.00 85.25 277 PHE A O 1
ATOM 2174 N N . GLU A 1 278 ? 1.161 -8.896 -17.920 1.00 83.69 278 GLU A N 1
ATOM 2175 C CA . GLU A 1 278 ? 0.248 -9.851 -18.557 1.00 83.69 278 GLU A CA 1
ATOM 2176 C C . GLU A 1 278 ? -0.732 -9.142 -19.510 1.00 83.69 278 GLU A C 1
ATOM 2178 O O . GLU A 1 278 ? -1.115 -7.988 -19.309 1.00 83.69 278 GLU A O 1
ATOM 2183 N N . ASP A 1 279 ? -1.184 -9.847 -20.552 1.00 75.25 279 ASP A N 1
ATOM 2184 C CA . ASP A 1 279 ? -1.983 -9.252 -21.636 1.00 75.25 279 ASP A CA 1
ATOM 2185 C C . ASP A 1 279 ? -3.348 -8.715 -21.178 1.00 75.25 279 ASP A C 1
ATOM 2187 O O . ASP A 1 279 ? -3.893 -7.793 -21.792 1.00 75.25 279 ASP A O 1
ATOM 2191 N N . ASN A 1 280 ? -3.883 -9.284 -20.097 1.00 77.38 280 ASN A N 1
ATOM 2192 C CA . ASN A 1 280 ? -5.172 -8.947 -19.493 1.00 77.38 280 ASN A CA 1
ATOM 2193 C C . ASN A 1 280 ? -5.115 -7.736 -18.542 1.00 77.38 280 ASN A C 1
ATOM 2195 O O . ASN A 1 280 ? -6.162 -7.329 -18.031 1.00 77.38 280 ASN A O 1
ATOM 2199 N N . VAL A 1 281 ? -3.934 -7.158 -18.294 1.00 82.62 281 VAL A N 1
ATOM 2200 C CA . VAL A 1 281 ? -3.771 -5.987 -17.425 1.00 82.62 281 VAL A CA 1
ATOM 2201 C C . VAL A 1 281 ? -4.269 -4.726 -18.151 1.00 82.62 281 VAL A C 1
ATOM 2203 O O . VAL A 1 281 ? -3.751 -4.394 -19.219 1.00 82.62 281 VAL A O 1
ATOM 2206 N N . PRO A 1 282 ? -5.260 -3.993 -17.603 1.00 78.38 282 PRO A N 1
ATOM 2207 C CA . PRO A 1 282 ? -5.715 -2.734 -18.189 1.00 78.38 282 PRO A CA 1
ATOM 2208 C C . PRO A 1 282 ? -4.652 -1.635 -18.070 1.00 78.38 282 PRO A C 1
ATOM 2210 O O . PRO A 1 282 ? -4.024 -1.497 -17.022 1.00 78.38 282 PRO A O 1
ATOM 2213 N N . ALA A 1 283 ? -4.509 -0.804 -19.108 1.00 71.62 283 ALA A N 1
ATOM 2214 C CA . ALA A 1 283 ? -3.569 0.320 -19.097 1.00 71.62 283 ALA A CA 1
ATOM 2215 C C . ALA A 1 283 ? -3.978 1.419 -18.098 1.00 71.62 283 ALA A C 1
ATOM 2217 O O . ALA A 1 283 ? -3.141 1.911 -17.344 1.00 71.62 283 ALA A O 1
ATOM 2218 N N . ARG A 1 284 ? -5.273 1.776 -18.065 1.00 79.69 284 ARG A N 1
ATOM 2219 C CA . ARG A 1 284 ? -5.826 2.818 -17.185 1.00 79.69 284 ARG A CA 1
ATOM 2220 C C . ARG A 1 284 ? -6.615 2.232 -16.024 1.00 79.69 284 ARG A C 1
ATOM 2222 O O . ARG A 1 284 ? -7.493 1.389 -16.217 1.00 79.69 284 ARG A O 1
ATOM 2229 N N . LEU A 1 285 ? -6.318 2.718 -14.825 1.00 86.69 285 LEU A N 1
ATOM 2230 C CA . LEU A 1 285 ? -6.899 2.269 -13.563 1.00 86.69 285 LEU A CA 1
ATOM 2231 C C . LEU A 1 285 ? -7.265 3.463 -12.691 1.00 86.69 285 LEU A C 1
ATOM 2233 O O . LEU A 1 285 ? -6.728 4.551 -12.873 1.00 86.69 285 LEU A O 1
ATOM 2237 N N . VAL A 1 286 ? -8.142 3.238 -11.717 1.00 84.06 286 VAL A N 1
ATOM 2238 C CA . VAL A 1 286 ? -8.501 4.215 -10.685 1.00 84.06 286 VAL A CA 1
ATOM 2239 C C . VAL A 1 286 ? -8.005 3.719 -9.330 1.00 84.06 286 VAL A C 1
ATOM 2241 O O . VAL A 1 286 ? -8.267 2.577 -8.944 1.00 84.06 286 VAL A O 1
ATOM 2244 N N . GLY A 1 287 ? -7.271 4.570 -8.616 1.00 88.50 287 GLY A N 1
ATOM 2245 C CA . GLY A 1 287 ? -6.700 4.281 -7.299 1.00 88.50 287 GLY A CA 1
ATOM 2246 C C . GLY A 1 287 ? -5.639 5.311 -6.914 1.00 88.50 287 GLY A C 1
ATOM 2247 O O . GLY A 1 287 ? -5.622 6.406 -7.474 1.00 88.50 287 GLY A O 1
ATOM 2248 N N . ASP A 1 288 ? -4.740 4.948 -5.997 1.00 87.19 288 ASP A N 1
ATOM 2249 C CA . ASP A 1 288 ? -3.699 5.848 -5.490 1.00 87.19 288 ASP A CA 1
ATOM 2250 C C . ASP A 1 288 ? -2.328 5.555 -6.142 1.00 87.19 288 ASP A C 1
ATOM 2252 O O . ASP A 1 288 ? -1.610 4.632 -5.722 1.00 87.19 288 ASP A O 1
ATOM 2256 N N . PRO A 1 289 ? -1.916 6.324 -7.170 1.00 83.94 289 PRO A N 1
ATOM 2257 C CA . PRO A 1 289 ? -0.644 6.100 -7.845 1.00 83.94 289 PRO A CA 1
ATOM 2258 C C . PRO A 1 289 ? 0.568 6.443 -6.970 1.00 83.94 289 PRO A C 1
ATOM 2260 O O . PRO A 1 289 ? 1.654 5.901 -7.185 1.00 83.94 289 PRO A O 1
ATOM 2263 N N . GLN A 1 290 ? 0.432 7.337 -5.987 1.00 80.19 290 GLN A N 1
ATOM 2264 C CA . GLN A 1 290 ? 1.557 7.728 -5.138 1.00 80.19 290 GLN A CA 1
ATOM 2265 C C . GLN A 1 290 ? 1.913 6.608 -4.161 1.00 80.19 290 GLN A C 1
ATOM 2267 O O . GLN A 1 290 ? 3.090 6.264 -4.021 1.00 80.19 290 GLN A O 1
ATOM 2272 N N . LYS A 1 291 ? 0.908 5.992 -3.528 1.00 87.38 291 LYS A N 1
ATOM 2273 C CA . LYS A 1 291 ? 1.118 4.869 -2.602 1.00 87.38 291 LYS A CA 1
ATOM 2274 C C . LYS A 1 291 ? 1.573 3.611 -3.321 1.00 87.38 291 LYS A C 1
ATOM 2276 O O . LYS A 1 291 ? 2.501 2.956 -2.847 1.00 87.38 291 LYS A O 1
ATOM 2281 N N . LEU A 1 292 ? 1.017 3.319 -4.497 1.00 92.19 292 LEU A N 1
ATOM 2282 C CA . LEU A 1 292 ? 1.503 2.210 -5.317 1.00 92.19 292 LEU A CA 1
ATOM 2283 C C . LEU A 1 292 ? 2.973 2.408 -5.717 1.00 92.19 292 LEU A C 1
ATOM 2285 O O . LEU A 1 292 ? 3.791 1.500 -5.555 1.00 92.19 292 LEU A O 1
ATOM 2289 N N . ARG A 1 293 ? 3.339 3.613 -6.170 1.00 86.94 293 ARG A N 1
ATOM 2290 C CA . ARG A 1 293 ? 4.731 3.961 -6.485 1.00 86.94 293 ARG A CA 1
ATOM 2291 C C . ARG A 1 293 ? 5.647 3.789 -5.271 1.00 86.94 293 ARG A C 1
ATOM 2293 O O . ARG A 1 293 ? 6.745 3.265 -5.429 1.00 86.94 293 ARG A O 1
ATOM 2300 N N . GLN A 1 294 ? 5.203 4.184 -4.077 1.00 84.50 294 GLN A N 1
ATOM 2301 C CA . GLN A 1 294 ? 5.963 4.023 -2.832 1.00 84.50 294 GLN A CA 1
ATOM 2302 C C . GLN A 1 294 ? 6.248 2.545 -2.519 1.00 84.50 294 GLN A C 1
ATOM 2304 O O . GLN A 1 294 ? 7.389 2.199 -2.213 1.00 84.50 294 GLN A O 1
ATOM 2309 N N . VAL A 1 295 ? 5.248 1.664 -2.652 1.00 93.75 295 VAL A N 1
ATOM 2310 C CA . VAL A 1 295 ? 5.429 0.210 -2.475 1.00 93.75 295 VAL A CA 1
ATOM 2311 C C . VAL A 1 295 ? 6.436 -0.338 -3.490 1.00 93.75 295 VAL A C 1
ATOM 2313 O O . VAL A 1 295 ? 7.380 -1.028 -3.109 1.00 93.75 295 VAL A O 1
ATOM 2316 N N . LEU A 1 296 ? 6.284 0.013 -4.771 1.00 92.31 296 LEU A N 1
ATOM 2317 C CA . LEU A 1 296 ? 7.178 -0.454 -5.834 1.00 92.31 296 LEU A CA 1
ATOM 2318 C C . LEU A 1 296 ? 8.624 0.005 -5.626 1.00 92.31 296 LEU A C 1
ATOM 2320 O O . LEU A 1 296 ? 9.530 -0.820 -5.716 1.00 92.31 296 LEU A O 1
ATOM 2324 N N . ILE A 1 297 ? 8.851 1.286 -5.312 1.00 86.69 297 ILE A N 1
ATOM 2325 C CA . ILE A 1 297 ? 10.198 1.822 -5.067 1.00 86.69 297 ILE A CA 1
ATOM 2326 C C . ILE A 1 297 ? 10.851 1.109 -3.884 1.00 86.69 297 ILE A C 1
ATOM 2328 O O . ILE A 1 297 ? 12.011 0.726 -3.987 1.00 86.69 297 ILE A O 1
ATOM 2332 N N . ASN A 1 298 ? 10.120 0.881 -2.790 1.00 86.69 298 ASN A N 1
ATOM 2333 C CA . ASN A 1 298 ? 10.665 0.193 -1.620 1.00 86.69 298 ASN A CA 1
ATOM 2334 C C . ASN A 1 298 ? 11.095 -1.245 -1.940 1.00 86.69 298 ASN A C 1
ATOM 2336 O O . ASN A 1 298 ? 12.191 -1.659 -1.561 1.00 86.69 298 ASN A O 1
ATOM 2340 N N . LEU A 1 299 ? 10.257 -2.006 -2.650 1.00 92.94 299 LEU A N 1
ATOM 2341 C CA . LEU A 1 299 ? 10.572 -3.391 -3.009 1.00 92.94 299 LEU A CA 1
ATOM 2342 C C . LEU A 1 299 ? 11.706 -3.475 -4.038 1.00 92.94 299 LEU A C 1
ATOM 2344 O O . LEU A 1 299 ? 12.639 -4.254 -3.855 1.00 92.94 299 LEU A O 1
ATOM 2348 N N . LEU A 1 300 ? 11.676 -2.644 -5.082 1.00 90.56 300 LEU A N 1
ATOM 2349 C CA . LEU A 1 300 ? 12.720 -2.610 -6.110 1.00 90.56 300 LEU A CA 1
ATOM 2350 C C . LEU A 1 300 ? 14.062 -2.108 -5.555 1.00 90.56 300 LEU A C 1
ATOM 2352 O O . LEU A 1 300 ? 15.110 -2.632 -5.924 1.00 90.56 300 LEU A O 1
ATOM 2356 N N . ALA A 1 301 ? 14.055 -1.127 -4.646 1.00 86.19 301 ALA A N 1
ATOM 2357 C CA . ALA A 1 301 ? 15.270 -0.651 -3.989 1.00 86.19 301 ALA A CA 1
ATOM 2358 C C . ALA A 1 301 ? 15.885 -1.733 -3.092 1.00 86.19 301 ALA A C 1
ATOM 2360 O O . ALA A 1 301 ? 17.107 -1.875 -3.067 1.00 86.19 301 ALA A O 1
ATOM 2361 N N . ASN A 1 302 ? 15.057 -2.522 -2.395 1.00 88.06 302 ASN A N 1
ATOM 2362 C CA . ASN A 1 302 ? 15.530 -3.680 -1.638 1.00 88.06 302 ASN A CA 1
ATOM 2363 C C . ASN A 1 302 ? 16.134 -4.739 -2.569 1.00 88.06 302 ASN A C 1
ATOM 2365 O O . ASN A 1 302 ? 17.256 -5.174 -2.328 1.00 88.06 302 ASN A O 1
ATOM 2369 N N . ALA A 1 303 ? 15.458 -5.088 -3.666 1.00 90.25 303 ALA A N 1
ATOM 2370 C CA . ALA A 1 303 ? 15.989 -6.023 -4.659 1.00 90.25 303 ALA A CA 1
ATOM 2371 C C . ALA A 1 303 ? 17.356 -5.566 -5.205 1.00 90.25 303 ALA A C 1
ATOM 2373 O O . ALA A 1 303 ? 18.305 -6.348 -5.235 1.00 90.25 303 ALA A O 1
ATOM 2374 N N . LEU A 1 304 ? 17.493 -4.280 -5.552 1.00 86.94 304 LEU A N 1
ATOM 2375 C CA . LEU A 1 304 ? 18.751 -3.698 -6.035 1.00 86.94 304 LEU A CA 1
ATOM 2376 C C . LEU A 1 304 ? 19.853 -3.712 -4.970 1.00 86.94 304 LEU A C 1
ATOM 2378 O O . LEU A 1 304 ? 21.014 -3.959 -5.278 1.00 86.94 304 LEU A O 1
ATOM 2382 N N . LYS A 1 305 ? 19.494 -3.462 -3.712 1.00 82.94 305 LYS A N 1
ATOM 2383 C CA . LYS A 1 305 ? 20.424 -3.464 -2.579 1.00 82.94 305 LYS A CA 1
ATOM 2384 C C . LYS A 1 305 ? 20.999 -4.852 -2.284 1.00 82.94 305 LYS A C 1
ATOM 2386 O O . LYS A 1 305 ? 22.138 -4.936 -1.833 1.00 82.94 305 LYS A O 1
ATOM 2391 N N . PHE A 1 306 ? 20.226 -5.916 -2.500 1.00 85.50 306 PHE A N 1
ATOM 2392 C CA . PHE A 1 306 ? 20.606 -7.290 -2.148 1.00 85.50 306 PHE A CA 1
ATOM 2393 C C . PHE A 1 306 ? 21.045 -8.151 -3.343 1.00 85.50 306 PHE A C 1
ATOM 2395 O O . PHE A 1 306 ? 21.418 -9.310 -3.154 1.00 85.50 306 PHE A O 1
ATOM 2402 N N . THR A 1 307 ? 21.057 -7.579 -4.551 1.00 87.62 307 THR A N 1
ATOM 2403 C CA . THR A 1 307 ? 21.520 -8.236 -5.780 1.00 87.62 307 THR A CA 1
ATOM 2404 C C . THR A 1 307 ? 22.814 -7.583 -6.257 1.00 87.62 307 THR A C 1
ATOM 2406 O 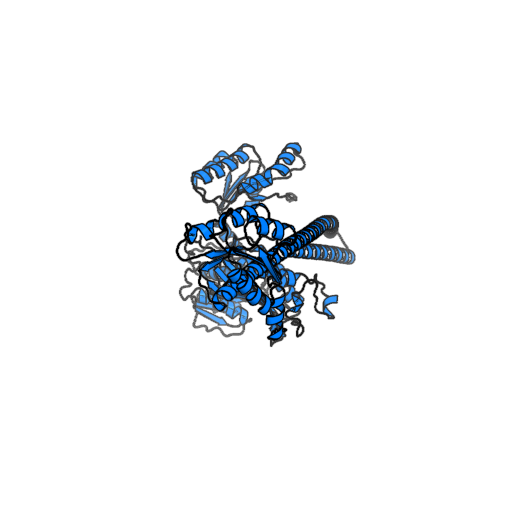O . THR A 1 307 ? 22.790 -6.509 -6.851 1.00 87.62 307 THR A O 1
ATOM 2409 N N . GLU A 1 308 ? 23.962 -8.219 -6.006 1.00 82.62 308 GLU A N 1
ATOM 2410 C CA . GLU A 1 308 ? 25.257 -7.701 -6.482 1.00 82.62 308 GLU A CA 1
ATOM 2411 C C . GLU A 1 308 ? 25.480 -7.953 -7.979 1.00 82.62 308 GLU A C 1
ATOM 2413 O O . GLU A 1 308 ? 26.050 -7.104 -8.667 1.00 82.62 308 GLU A O 1
ATOM 2418 N N . GLN A 1 309 ? 25.052 -9.121 -8.468 1.00 84.75 309 GLN A N 1
ATOM 2419 C CA . GLN A 1 309 ? 25.074 -9.526 -9.873 1.00 84.75 309 GLN A CA 1
ATOM 2420 C C . GLN A 1 309 ? 23.836 -10.376 -10.177 1.00 84.75 309 GLN A C 1
ATOM 2422 O O . GLN A 1 309 ? 23.456 -11.210 -9.357 1.00 84.75 309 GLN A O 1
ATOM 2427 N N . GLY A 1 310 ? 23.221 -10.180 -11.345 1.00 87.00 310 GLY A N 1
ATOM 2428 C CA . GLY A 1 310 ? 22.103 -11.006 -11.809 1.00 87.00 310 GLY A CA 1
ATOM 2429 C C . GLY A 1 310 ? 20.924 -10.211 -12.364 1.00 87.00 310 GLY A C 1
ATOM 2430 O O . GLY A 1 310 ? 21.107 -9.287 -13.160 1.00 87.00 310 GLY A O 1
ATOM 2431 N N . GLU A 1 311 ? 19.704 -10.596 -11.994 1.00 87.88 311 GLU A N 1
ATOM 2432 C CA . GLU A 1 311 ? 18.468 -10.074 -12.584 1.00 87.88 311 GLU A CA 1
ATOM 2433 C C . GLU A 1 311 ? 17.438 -9.689 -11.518 1.00 87.88 311 GLU A C 1
ATOM 2435 O O . GLU A 1 311 ? 17.235 -10.391 -10.529 1.00 87.88 311 GLU A O 1
ATOM 2440 N N . ILE A 1 312 ? 16.746 -8.577 -11.768 1.00 91.25 312 ILE A N 1
ATOM 2441 C CA . ILE A 1 312 ? 15.560 -8.151 -11.031 1.00 91.25 312 ILE A CA 1
ATOM 2442 C C . ILE A 1 312 ? 14.386 -8.098 -12.009 1.00 91.25 312 ILE A C 1
ATOM 2444 O O . ILE A 1 312 ? 14.434 -7.392 -13.017 1.00 91.25 312 ILE A O 1
ATOM 2448 N N . THR A 1 313 ? 13.306 -8.817 -11.714 1.00 90.81 313 THR A N 1
ATOM 2449 C CA . THR A 1 313 ? 12.090 -8.834 -12.529 1.00 90.81 313 THR A CA 1
ATOM 2450 C C . THR A 1 313 ? 10.916 -8.215 -11.777 1.00 90.81 313 THR A C 1
ATOM 2452 O O . THR A 1 313 ? 10.520 -8.712 -10.725 1.00 90.81 313 THR A O 1
ATOM 2455 N N . LEU A 1 314 ? 10.289 -7.193 -12.360 1.00 93.19 314 LEU A N 1
ATOM 2456 C CA . LEU A 1 314 ? 8.952 -6.730 -11.987 1.00 93.19 314 LEU A CA 1
ATOM 2457 C C . LEU A 1 314 ? 7.919 -7.410 -12.891 1.00 93.19 314 LEU A C 1
ATOM 2459 O O . LEU A 1 314 ? 7.991 -7.270 -14.107 1.00 93.19 314 LEU A O 1
ATOM 2463 N N . SER A 1 315 ? 6.963 -8.135 -12.320 1.00 92.38 315 SER A N 1
ATOM 2464 C CA . SER A 1 315 ? 5.841 -8.740 -13.052 1.00 92.38 315 SER A CA 1
ATOM 2465 C C . SER A 1 315 ? 4.508 -8.214 -12.532 1.00 92.38 315 SER A C 1
ATOM 2467 O O . SER A 1 315 ? 4.352 -8.039 -11.322 1.00 92.38 315 SER A O 1
ATOM 2469 N N . VAL A 1 316 ? 3.557 -7.974 -13.431 1.00 93.81 316 VAL A N 1
ATOM 2470 C CA . VAL A 1 316 ? 2.213 -7.482 -13.109 1.00 93.81 316 VAL A CA 1
ATOM 2471 C C . VAL A 1 316 ? 1.171 -8.321 -13.837 1.00 93.81 316 VAL A C 1
ATOM 2473 O O . VAL A 1 316 ? 1.251 -8.484 -15.052 1.00 93.81 316 VAL A O 1
ATOM 2476 N N . GLY A 1 317 ? 0.181 -8.816 -13.099 1.00 91.56 317 GLY A N 1
ATOM 2477 C CA . GLY A 1 317 ? -0.893 -9.653 -13.623 1.00 91.56 317 GLY A CA 1
ATOM 2478 C C . GLY A 1 317 ? -2.245 -9.375 -12.977 1.00 91.56 317 GLY A C 1
ATOM 2479 O O . GLY A 1 317 ? -2.351 -8.638 -11.989 1.00 91.56 317 GLY A O 1
ATOM 2480 N N . VAL A 1 318 ? -3.296 -9.986 -13.525 1.00 90.88 318 VAL A N 1
ATOM 2481 C CA . VAL A 1 318 ? -4.665 -9.885 -12.988 1.00 90.88 318 VAL A CA 1
ATOM 2482 C C . VAL A 1 318 ? -5.038 -11.179 -12.273 1.00 90.88 318 VAL A C 1
ATOM 2484 O O . VAL A 1 318 ? -5.139 -12.236 -12.887 1.00 90.88 318 VAL A O 1
ATOM 2487 N N . LYS A 1 319 ? -5.309 -11.098 -10.966 1.00 89.56 319 LYS A N 1
ATOM 2488 C CA . LYS A 1 319 ? -5.722 -12.259 -10.158 1.00 89.56 319 LYS A CA 1
ATOM 2489 C C . LYS A 1 319 ? -7.221 -12.508 -10.210 1.00 89.56 319 LYS A C 1
ATOM 2491 O O . LYS A 1 319 ? -7.655 -13.658 -10.220 1.00 89.56 319 LYS A O 1
ATOM 2496 N N . LYS A 1 320 ? -8.020 -11.442 -10.151 1.00 86.12 320 LYS A N 1
ATOM 2497 C CA . LYS A 1 320 ? -9.482 -11.539 -10.112 1.00 86.12 320 LYS A CA 1
ATOM 2498 C C . LYS A 1 320 ? -10.128 -10.287 -10.683 1.00 86.12 320 LYS A C 1
ATOM 2500 O O . LYS A 1 320 ? -9.624 -9.183 -10.494 1.00 86.12 320 LYS A O 1
ATOM 2505 N N . GLU A 1 321 ? -11.274 -10.473 -11.318 1.00 81.38 321 GLU A N 1
ATOM 2506 C CA . GLU A 1 321 ? -12.136 -9.399 -11.793 1.00 81.38 321 GLU A CA 1
ATOM 2507 C C . GLU A 1 321 ? -13.531 -9.552 -11.168 1.00 81.38 321 GLU A C 1
ATOM 2509 O O . GLU A 1 321 ? -14.130 -10.627 -11.226 1.00 81.38 321 GLU A O 1
ATOM 2514 N N . GLU A 1 322 ? -14.032 -8.494 -10.524 1.00 76.94 322 GLU A N 1
ATOM 2515 C CA . GLU A 1 322 ? -15.338 -8.463 -9.856 1.00 76.94 322 GLU A CA 1
ATOM 2516 C C . GLU A 1 322 ? -16.079 -7.158 -10.185 1.00 76.94 322 GLU A C 1
ATOM 2518 O O . GLU A 1 322 ? -15.863 -6.113 -9.564 1.00 76.94 322 GLU A O 1
ATOM 2523 N N . GLY A 1 323 ? -16.998 -7.209 -11.152 1.00 73.44 323 GLY A N 1
ATOM 2524 C CA . GLY A 1 323 ? -17.790 -6.042 -11.550 1.00 73.44 323 GLY A CA 1
ATOM 2525 C C . GLY A 1 323 ? -16.907 -4.905 -12.078 1.00 73.44 323 GLY A C 1
ATOM 2526 O O . GLY A 1 323 ? -16.251 -5.063 -13.099 1.00 73.44 323 GLY A O 1
ATOM 2527 N N . LYS A 1 324 ? -16.894 -3.754 -11.387 1.00 68.94 324 LYS A N 1
ATOM 2528 C CA . LYS A 1 324 ? -16.032 -2.597 -11.716 1.00 68.94 324 LYS A CA 1
ATOM 2529 C C . LYS A 1 324 ? -14.661 -2.615 -11.016 1.00 68.94 324 LYS A C 1
ATOM 2531 O O . LYS A 1 324 ? -13.841 -1.734 -11.270 1.00 68.94 324 LYS A O 1
ATOM 2536 N N . GLY A 1 325 ? -14.426 -3.575 -10.119 1.00 81.50 325 GLY A N 1
ATOM 2537 C CA . GLY A 1 325 ? -13.182 -3.713 -9.364 1.00 81.50 325 GLY A CA 1
ATOM 2538 C C . GLY A 1 325 ? -12.282 -4.809 -9.931 1.00 81.50 325 GLY A C 1
ATOM 2539 O O . GLY A 1 325 ? -12.750 -5.878 -10.322 1.00 81.50 325 GLY A O 1
ATOM 2540 N N . LEU A 1 326 ? -10.980 -4.552 -9.934 1.00 90.06 326 LEU A N 1
ATOM 2541 C CA . LEU A 1 326 ? -9.949 -5.463 -10.409 1.00 90.06 326 LEU A CA 1
ATOM 2542 C C . LEU A 1 326 ? -8.942 -5.716 -9.280 1.00 90.06 326 LEU A C 1
ATOM 2544 O O . LEU A 1 326 ? -8.541 -4.788 -8.576 1.00 90.06 326 LEU A O 1
ATOM 2548 N N . THR A 1 327 ? -8.528 -6.968 -9.098 1.00 93.31 327 THR A N 1
ATOM 2549 C CA . THR A 1 327 ? -7.433 -7.326 -8.192 1.00 93.31 327 THR A CA 1
ATOM 2550 C C . THR A 1 327 ? -6.186 -7.611 -9.009 1.00 93.31 327 THR A C 1
ATOM 2552 O O . THR A 1 327 ? -6.109 -8.626 -9.707 1.00 93.31 327 THR A O 1
ATOM 2555 N N . LEU A 1 328 ? -5.205 -6.723 -8.890 1.00 94.44 328 LEU A N 1
ATOM 2556 C CA . LEU A 1 328 ? -3.889 -6.893 -9.492 1.00 94.44 328 LEU A CA 1
ATOM 2557 C C . LEU A 1 328 ? -2.963 -7.657 -8.557 1.00 94.44 328 LEU A C 1
ATOM 2559 O O . LEU A 1 328 ? -3.088 -7.559 -7.335 1.00 94.44 328 LEU A O 1
ATOM 2563 N N . VAL A 1 329 ? -2.018 -8.386 -9.143 1.00 96.50 329 VAL A N 1
ATOM 2564 C CA . VAL A 1 329 ? -0.885 -8.990 -8.444 1.00 96.50 329 VAL A CA 1
ATOM 2565 C C . VAL A 1 329 ? 0.401 -8.472 -9.058 1.00 96.50 329 VAL A C 1
ATOM 2567 O O . VAL A 1 329 ? 0.576 -8.475 -10.272 1.00 96.50 329 VAL A O 1
ATOM 2570 N N . PHE A 1 330 ? 1.300 -8.050 -8.185 1.00 97.19 330 PHE A N 1
ATOM 2571 C CA . PHE A 1 330 ? 2.636 -7.589 -8.494 1.00 97.19 330 PHE A CA 1
ATOM 2572 C C . PHE A 1 330 ? 3.635 -8.572 -7.900 1.00 97.19 330 PHE A C 1
ATOM 2574 O O . PHE A 1 330 ? 3.430 -9.088 -6.801 1.00 97.19 330 PHE A O 1
ATOM 2581 N N . SER A 1 331 ? 4.731 -8.800 -8.611 1.00 96.62 331 SER A N 1
ATOM 2582 C CA . SER A 1 331 ? 5.832 -9.646 -8.171 1.00 96.62 331 SER A CA 1
ATOM 2583 C C . SER A 1 331 ? 7.151 -8.942 -8.453 1.00 96.62 331 SER A C 1
ATOM 2585 O O . SER A 1 331 ? 7.426 -8.599 -9.599 1.00 96.62 331 SER A O 1
ATOM 2587 N N . VAL A 1 332 ? 7.971 -8.745 -7.425 1.00 96.44 332 VAL A N 1
ATOM 2588 C CA . VAL A 1 332 ? 9.359 -8.289 -7.544 1.00 96.44 332 VAL A CA 1
ATOM 2589 C C . VAL A 1 332 ? 10.250 -9.477 -7.212 1.00 96.44 332 VAL A C 1
ATOM 2591 O O . VAL A 1 332 ? 10.349 -9.870 -6.052 1.00 96.44 332 VAL A O 1
ATOM 2594 N N . LYS A 1 333 ? 10.834 -10.081 -8.246 1.00 95.06 333 LYS A N 1
ATOM 2595 C CA . LYS A 1 333 ? 11.763 -11.209 -8.143 1.00 95.06 333 LYS A CA 1
ATOM 2596 C C . LYS A 1 333 ? 13.192 -10.701 -8.273 1.00 95.06 333 LYS A C 1
ATOM 2598 O O . LYS A 1 333 ? 13.468 -9.912 -9.171 1.00 95.06 333 LYS A O 1
ATOM 2603 N N . ASP A 1 334 ? 14.089 -11.187 -7.434 1.00 94.12 334 ASP A N 1
ATOM 2604 C CA . ASP A 1 334 ? 15.523 -10.930 -7.504 1.00 94.12 334 ASP A CA 1
ATOM 2605 C C . ASP A 1 334 ? 16.322 -12.239 -7.456 1.00 94.12 334 ASP A C 1
ATOM 2607 O O . ASP A 1 334 ? 15.829 -13.269 -6.993 1.00 94.12 334 ASP A O 1
ATOM 2611 N N . THR A 1 335 ? 17.558 -12.201 -7.950 1.00 92.06 335 THR A N 1
ATOM 2612 C CA . THR A 1 335 ? 18.528 -13.307 -7.868 1.00 92.06 335 THR A CA 1
ATOM 2613 C C . THR A 1 335 ? 19.593 -13.048 -6.797 1.00 92.06 335 THR A C 1
ATOM 2615 O O . THR A 1 335 ? 20.747 -13.443 -6.959 1.00 92.06 335 THR A O 1
ATOM 2618 N N . GLY A 1 336 ? 19.246 -12.295 -5.750 1.00 88.44 336 GLY A N 1
ATOM 2619 C CA . GLY A 1 336 ? 20.156 -11.889 -4.687 1.00 88.44 336 GLY A CA 1
ATOM 2620 C C . GLY A 1 336 ? 20.407 -12.979 -3.643 1.00 88.44 336 GLY A C 1
ATOM 2621 O O . GLY A 1 336 ? 20.285 -14.176 -3.893 1.00 88.44 336 GLY A O 1
ATOM 2622 N N . ILE A 1 337 ? 20.754 -12.552 -2.428 1.00 85.06 337 ILE A N 1
ATOM 2623 C CA . ILE A 1 337 ? 21.078 -13.456 -1.307 1.00 85.06 337 ILE A CA 1
ATOM 2624 C C . ILE A 1 337 ? 19.878 -14.262 -0.775 1.00 85.06 337 ILE A C 1
ATOM 2626 O O . ILE A 1 337 ? 20.078 -15.230 -0.045 1.00 85.06 337 ILE A O 1
ATOM 2630 N N . GLY A 1 338 ? 18.652 -13.868 -1.131 1.00 86.81 338 GLY A N 1
ATOM 2631 C CA . GLY A 1 338 ? 17.421 -14.434 -0.583 1.00 86.81 338 GLY A CA 1
ATOM 2632 C C . GLY A 1 338 ? 17.134 -13.989 0.855 1.00 86.81 338 GLY A C 1
ATOM 2633 O O . GLY A 1 338 ? 17.773 -13.091 1.406 1.00 86.81 338 GLY A O 1
ATOM 2634 N N . ILE A 1 339 ? 16.127 -14.612 1.455 1.00 87.56 339 ILE A N 1
ATOM 2635 C CA . ILE A 1 339 ? 15.633 -14.336 2.806 1.00 87.56 339 ILE A CA 1
ATOM 2636 C C . ILE A 1 339 ? 16.080 -15.483 3.728 1.00 87.56 339 ILE A C 1
ATOM 2638 O O . ILE A 1 339 ? 15.972 -16.644 3.334 1.00 87.56 339 ILE A O 1
ATOM 2642 N N . PRO A 1 340 ? 16.571 -15.213 4.949 1.00 85.19 340 PRO A N 1
ATOM 2643 C CA . PRO A 1 340 ? 16.863 -16.270 5.916 1.00 85.19 340 PRO A CA 1
ATOM 2644 C C . PRO A 1 340 ? 15.643 -17.166 6.197 1.00 85.19 340 PRO A C 1
ATOM 2646 O O . PRO A 1 340 ? 14.517 -16.678 6.292 1.00 85.19 340 PRO A O 1
ATOM 2649 N N . GLU A 1 341 ? 15.869 -18.474 6.342 1.00 82.12 341 GLU A N 1
ATOM 2650 C CA . GLU A 1 341 ? 14.802 -19.464 6.549 1.00 82.12 341 GLU A CA 1
ATOM 2651 C C . GLU A 1 341 ? 13.998 -19.164 7.827 1.00 82.12 341 GLU A C 1
ATOM 2653 O O . GLU A 1 341 ? 14.562 -19.037 8.916 1.00 82.12 341 GLU A O 1
ATOM 2658 N N . GLY A 1 342 ? 12.673 -19.050 7.698 1.00 81.69 342 GLY A N 1
ATOM 2659 C CA . GLY A 1 342 ? 11.768 -18.746 8.808 1.00 81.69 342 GLY A CA 1
ATOM 2660 C C . GLY A 1 342 ? 11.618 -17.254 9.128 1.00 81.69 342 GLY A C 1
ATOM 2661 O O . GLY A 1 342 ? 10.882 -16.907 10.057 1.00 81.69 342 GLY A O 1
ATOM 2662 N N . GLU A 1 343 ? 12.278 -16.358 8.385 1.00 83.50 343 GLU A N 1
ATOM 2663 C CA . GLU A 1 343 ? 12.123 -14.907 8.540 1.00 83.50 343 GLU A CA 1
ATOM 2664 C C . GLU A 1 343 ? 11.117 -14.275 7.561 1.00 83.50 343 GLU A C 1
ATOM 2666 O O . GLU A 1 343 ? 10.823 -13.084 7.687 1.00 83.50 343 GLU A O 1
ATOM 2671 N N . GLU A 1 344 ? 10.520 -15.036 6.637 1.00 86.25 344 GLU A N 1
ATOM 2672 C CA . GLU A 1 344 ? 9.689 -14.521 5.533 1.00 86.25 344 GLU A CA 1
ATOM 2673 C C . GLU A 1 344 ? 8.515 -13.650 6.005 1.00 86.25 344 GLU A C 1
ATOM 2675 O O . GLU A 1 344 ? 8.189 -12.634 5.390 1.00 86.25 344 GLU A O 1
ATOM 2680 N N . GLU A 1 345 ? 7.891 -14.003 7.129 1.00 87.06 345 GLU A N 1
ATOM 2681 C CA . GLU A 1 345 ? 6.815 -13.204 7.722 1.00 87.06 345 GLU A CA 1
ATOM 2682 C C . GLU A 1 345 ? 7.344 -12.123 8.681 1.00 87.06 345 GLU A C 1
ATOM 2684 O O . GLU A 1 345 ? 6.738 -11.053 8.830 1.00 87.06 345 GLU A O 1
ATOM 2689 N N . ALA A 1 346 ? 8.498 -12.380 9.304 1.00 82.94 346 ALA A N 1
ATOM 2690 C CA . ALA A 1 346 ? 9.110 -11.515 10.302 1.00 82.94 346 ALA A CA 1
ATOM 2691 C C . ALA A 1 346 ? 9.698 -10.233 9.693 1.00 82.94 346 ALA A C 1
ATOM 2693 O O . ALA A 1 346 ? 9.613 -9.183 10.335 1.00 82.94 346 ALA A O 1
ATOM 2694 N N . ILE A 1 347 ? 10.229 -10.275 8.463 1.00 86.00 347 ILE A N 1
ATOM 2695 C CA . ILE A 1 347 ? 10.847 -9.113 7.786 1.00 86.00 347 ILE A CA 1
ATOM 2696 C C . ILE A 1 347 ? 9.893 -7.925 7.576 1.00 86.00 347 ILE A C 1
ATOM 2698 O O . ILE A 1 347 ? 10.331 -6.789 7.412 1.00 86.00 347 ILE A O 1
ATOM 2702 N N . PHE A 1 348 ? 8.583 -8.161 7.610 1.00 87.12 348 PHE A N 1
ATOM 2703 C CA . PHE A 1 348 ? 7.562 -7.114 7.522 1.00 87.12 348 PHE A CA 1
ATOM 2704 C C . PHE A 1 348 ? 7.208 -6.491 8.885 1.00 87.12 348 PHE A C 1
ATOM 2706 O O . PHE A 1 348 ? 6.331 -5.628 8.970 1.00 87.12 348 PHE A O 1
ATOM 2713 N N . GLY A 1 349 ? 7.844 -6.939 9.970 1.00 80.69 349 GLY A N 1
ATOM 2714 C CA . GLY A 1 349 ? 7.709 -6.342 11.294 1.00 80.69 349 GLY A CA 1
ATOM 2715 C C . GLY A 1 349 ? 8.387 -4.972 11.376 1.00 80.69 349 GLY A C 1
ATOM 2716 O O . GLY A 1 349 ? 9.456 -4.760 10.811 1.00 80.69 349 GLY A O 1
ATOM 2717 N N . ALA A 1 350 ? 7.782 -4.038 12.114 1.00 80.31 350 ALA A N 1
ATOM 2718 C CA . ALA A 1 350 ? 8.362 -2.712 12.312 1.00 80.31 350 ALA A CA 1
ATOM 2719 C C . ALA A 1 350 ? 9.714 -2.798 13.043 1.00 80.31 350 ALA A C 1
ATOM 2721 O O . ALA A 1 350 ? 9.829 -3.500 14.049 1.00 80.31 350 ALA A O 1
ATOM 2722 N N . PHE A 1 351 ? 10.710 -2.055 12.547 1.00 71.19 351 PHE A N 1
ATOM 2723 C CA . PHE A 1 351 ? 12.078 -1.992 13.083 1.00 71.19 351 PHE A CA 1
ATOM 2724 C C . PHE A 1 351 ? 12.846 -3.321 13.050 1.00 71.19 351 PHE A C 1
ATOM 2726 O O . PHE A 1 351 ? 13.850 -3.467 13.747 1.00 71.19 351 PHE A O 1
ATOM 2733 N N . ARG A 1 352 ? 12.408 -4.294 12.240 1.00 69.12 352 ARG A N 1
ATOM 2734 C CA . ARG A 1 352 ? 13.164 -5.532 12.039 1.00 69.12 352 ARG A CA 1
ATOM 2735 C C . ARG A 1 352 ? 14.186 -5.383 10.917 1.00 69.12 352 ARG A C 1
ATOM 2737 O O . ARG A 1 352 ? 13.908 -4.825 9.859 1.00 69.12 352 ARG A O 1
ATOM 2744 N N . GLN A 1 353 ? 15.372 -5.919 11.166 1.00 64.50 353 GLN A N 1
ATOM 2745 C CA . GLN A 1 353 ? 16.439 -6.116 10.192 1.00 64.50 353 GLN A CA 1
ATOM 2746 C C . GLN A 1 353 ? 16.943 -7.552 10.369 1.00 64.50 353 GLN A C 1
ATOM 2748 O O . GLN A 1 353 ? 17.069 -7.996 11.508 1.00 64.50 353 GLN A O 1
ATOM 2753 N N . ALA A 1 354 ? 17.222 -8.262 9.276 1.00 57.28 354 ALA A N 1
ATOM 2754 C CA . ALA A 1 354 ? 17.840 -9.587 9.347 1.00 57.28 354 ALA A CA 1
ATOM 2755 C C . ALA A 1 354 ? 19.232 -9.478 10.003 1.00 57.28 354 ALA A C 1
ATOM 2757 O O . ALA A 1 354 ? 20.030 -8.615 9.623 1.00 57.28 354 ALA A O 1
ATOM 2758 N N . GLU A 1 355 ? 19.533 -10.313 11.000 1.00 46.81 355 GLU A N 1
ATOM 2759 C CA . GLU A 1 355 ? 20.837 -10.302 11.675 1.00 46.81 355 GLU A CA 1
ATOM 2760 C C . GLU A 1 355 ? 21.924 -10.899 10.760 1.00 46.81 355 GLU A C 1
ATOM 2762 O O . GLU A 1 355 ? 21.840 -12.046 10.330 1.00 46.81 355 GLU A O 1
ATOM 2767 N N . GLY A 1 356 ? 22.975 -10.130 10.443 1.00 49.69 356 GLY A N 1
ATOM 2768 C CA . GLY A 1 356 ? 24.078 -10.609 9.600 1.00 49.69 356 GLY A CA 1
ATOM 2769 C C . GLY A 1 356 ? 25.124 -9.545 9.255 1.00 49.69 356 GLY A C 1
ATOM 2770 O O . GLY A 1 356 ? 24.932 -8.356 9.490 1.00 49.69 356 GLY A O 1
ATOM 2771 N N . THR A 1 357 ? 26.250 -9.957 8.666 1.00 37.44 357 THR A N 1
ATOM 2772 C CA . THR A 1 357 ? 27.386 -9.095 8.265 1.00 37.44 357 THR A CA 1
ATOM 2773 C C . THR A 1 357 ? 27.022 -7.978 7.272 1.00 37.44 357 THR A C 1
ATOM 2775 O O . THR A 1 357 ? 27.737 -6.978 7.199 1.00 37.44 357 THR A O 1
ATOM 2778 N N . TRP A 1 358 ? 25.900 -8.101 6.556 1.00 40.56 358 TRP A N 1
ATOM 2779 C CA . TRP A 1 358 ? 25.432 -7.150 5.537 1.00 40.56 358 TRP A CA 1
ATOM 2780 C C . TRP A 1 358 ? 24.706 -5.914 6.095 1.00 40.56 358 TRP A C 1
ATOM 2782 O O . TRP A 1 358 ? 24.713 -4.865 5.447 1.00 40.56 358 TRP A O 1
ATOM 2792 N N . THR A 1 359 ? 24.167 -5.972 7.321 1.00 45.25 359 THR A N 1
ATOM 2793 C CA . THR A 1 359 ? 23.546 -4.804 7.988 1.00 45.25 359 THR A CA 1
ATOM 2794 C C . THR A 1 359 ? 24.551 -3.691 8.280 1.00 45.25 359 THR A C 1
ATOM 2796 O O . THR A 1 359 ? 24.183 -2.519 8.295 1.00 45.25 359 THR A O 1
ATOM 2799 N N . ARG A 1 360 ? 25.841 -4.031 8.436 1.00 40.03 360 ARG A N 1
ATOM 2800 C CA . ARG A 1 360 ? 26.924 -3.053 8.635 1.00 40.03 360 ARG A CA 1
ATOM 2801 C C . ARG A 1 360 ? 27.293 -2.274 7.372 1.00 40.03 360 ARG A C 1
ATOM 2803 O O . ARG A 1 360 ? 27.857 -1.194 7.498 1.00 40.03 360 ARG A O 1
ATOM 2810 N N . ARG A 1 361 ? 27.017 -2.812 6.177 1.00 36.62 361 ARG A N 1
ATOM 2811 C CA . ARG A 1 361 ? 27.394 -2.187 4.894 1.00 36.62 361 ARG A CA 1
ATOM 2812 C C . ARG A 1 361 ? 26.256 -1.388 4.263 1.00 36.62 361 ARG A C 1
ATOM 2814 O O . ARG A 1 361 ? 26.514 -0.377 3.625 1.00 36.62 361 ARG A O 1
ATOM 2821 N N . TYR A 1 362 ? 25.011 -1.810 4.482 1.00 43.06 362 TYR A N 1
ATOM 2822 C CA . TYR A 1 362 ? 23.829 -1.158 3.930 1.00 43.06 362 TYR A CA 1
ATOM 2823 C C . TYR A 1 362 ? 22.743 -1.071 5.010 1.00 43.06 362 TYR A C 1
ATOM 2825 O O . TYR A 1 362 ? 21.827 -1.894 5.066 1.00 43.06 362 TYR A O 1
ATOM 2833 N N . GLY A 1 363 ? 22.843 -0.085 5.901 1.00 49.91 363 GLY A N 1
ATOM 2834 C CA . GLY A 1 363 ? 21.801 0.198 6.895 1.00 49.91 363 GLY A CA 1
ATOM 2835 C C . GLY A 1 363 ? 20.449 0.542 6.242 1.00 49.91 363 GLY A C 1
ATOM 2836 O O . GLY A 1 363 ? 20.384 0.917 5.072 1.00 49.91 363 GLY A O 1
ATOM 2837 N N . GLY A 1 364 ? 19.346 0.371 6.970 1.00 62.78 364 GLY A N 1
ATOM 2838 C CA . GLY A 1 364 ? 18.001 0.802 6.561 1.00 62.78 364 GLY A CA 1
ATOM 2839 C C . GLY A 1 364 ? 17.108 1.016 7.785 1.00 62.78 364 GLY A C 1
ATOM 2840 O O . GLY A 1 364 ? 17.435 0.527 8.856 1.00 62.78 364 GLY A O 1
ATOM 2841 N N . SER A 1 365 ? 15.979 1.718 7.675 1.00 62.34 365 SER A N 1
ATOM 2842 C CA . SER A 1 365 ? 15.081 1.968 8.825 1.00 62.34 365 SER A CA 1
ATOM 2843 C C . SER A 1 365 ? 14.507 0.695 9.460 1.00 62.34 365 SER A C 1
ATOM 2845 O O . SER A 1 365 ? 14.063 0.726 10.605 1.00 62.34 365 SER A O 1
ATOM 2847 N N . GLY A 1 366 ? 14.440 -0.410 8.708 1.00 72.25 366 GLY A N 1
ATOM 2848 C CA . GLY A 1 366 ? 13.605 -1.561 9.071 1.00 72.25 366 GLY A CA 1
ATOM 2849 C C . GLY A 1 366 ? 12.103 -1.234 9.041 1.00 72.25 366 GLY A C 1
ATOM 2850 O O . GLY A 1 366 ? 11.293 -2.001 9.550 1.00 72.25 366 GLY A O 1
ATOM 2851 N N . LEU A 1 367 ? 11.718 -0.078 8.480 1.00 78.31 367 LEU A N 1
ATOM 2852 C CA . LEU A 1 367 ? 10.325 0.364 8.368 1.00 78.31 367 LEU A CA 1
ATOM 2853 C C . LEU A 1 367 ? 9.765 0.188 6.957 1.00 78.31 367 LEU A C 1
ATOM 2855 O O . LEU A 1 367 ? 8.558 0.032 6.817 1.00 78.31 367 LEU A O 1
ATOM 2859 N N . GLY A 1 368 ? 10.611 0.155 5.921 1.00 82.94 368 GLY A N 1
ATOM 2860 C CA . GLY A 1 368 ? 10.165 0.101 4.524 1.00 82.94 368 GLY A CA 1
ATOM 2861 C C . GLY A 1 368 ? 9.176 -1.034 4.226 1.00 82.94 368 GLY A C 1
ATOM 2862 O O . GLY A 1 368 ? 8.101 -0.780 3.687 1.00 82.94 368 GLY A O 1
ATOM 2863 N N . LEU A 1 369 ? 9.482 -2.274 4.631 1.00 89.38 369 LEU A N 1
ATOM 2864 C CA . LEU A 1 369 ? 8.585 -3.422 4.416 1.00 89.38 369 LEU A CA 1
ATOM 2865 C C . LEU A 1 369 ? 7.323 -3.362 5.291 1.00 89.38 369 LEU A C 1
ATOM 2867 O O . LEU A 1 369 ? 6.238 -3.702 4.819 1.00 89.38 369 LEU A O 1
ATOM 2871 N N . ALA A 1 370 ? 7.432 -2.866 6.526 1.00 87.12 370 ALA A N 1
ATOM 2872 C CA . ALA A 1 370 ? 6.278 -2.657 7.402 1.00 87.12 370 ALA A CA 1
ATOM 2873 C C . ALA A 1 370 ? 5.305 -1.609 6.826 1.00 87.12 370 ALA A C 1
ATOM 2875 O O . ALA A 1 370 ? 4.091 -1.813 6.843 1.00 87.12 370 ALA A O 1
ATOM 2876 N N . ILE A 1 371 ? 5.834 -0.519 6.256 1.00 85.81 371 ILE A N 1
ATOM 2877 C CA . ILE A 1 371 ? 5.056 0.494 5.531 1.00 85.81 371 ILE A CA 1
ATOM 2878 C C . ILE A 1 371 ? 4.408 -0.135 4.293 1.00 85.81 371 ILE A C 1
ATOM 2880 O O . ILE A 1 371 ? 3.213 0.058 4.084 1.00 85.81 371 ILE A O 1
ATOM 2884 N N . CYS A 1 372 ? 5.148 -0.936 3.513 1.00 92.88 372 CYS A N 1
ATOM 2885 C CA . CYS A 1 372 ? 4.591 -1.625 2.343 1.00 92.88 372 CYS A CA 1
ATOM 2886 C C . CYS A 1 372 ? 3.389 -2.495 2.712 1.00 92.88 372 CYS A C 1
ATOM 2888 O O . CYS A 1 372 ? 2.351 -2.381 2.065 1.00 92.88 372 CYS A O 1
ATOM 2890 N N . ARG A 1 373 ? 3.494 -3.305 3.776 1.00 93.19 373 ARG A N 1
ATOM 2891 C CA . ARG A 1 373 ? 2.381 -4.139 4.254 1.00 93.19 373 ARG A CA 1
ATOM 2892 C C . ARG A 1 373 ? 1.147 -3.305 4.568 1.00 93.19 373 ARG A C 1
ATOM 2894 O O . ARG A 1 373 ? 0.072 -3.610 4.068 1.00 93.19 373 ARG A O 1
ATOM 2901 N N . ARG A 1 374 ? 1.298 -2.217 5.322 1.00 89.81 374 ARG A N 1
ATOM 2902 C CA . ARG A 1 374 ? 0.157 -1.362 5.662 1.00 89.81 374 ARG A CA 1
ATOM 2903 C C . ARG A 1 374 ? -0.454 -0.655 4.455 1.00 89.81 374 ARG A C 1
ATOM 2905 O O . ARG A 1 374 ? -1.672 -0.587 4.357 1.00 89.81 374 ARG A O 1
ATOM 2912 N N . LEU A 1 375 ? 0.364 -0.144 3.535 1.00 90.56 375 LEU A N 1
ATOM 2913 C CA . LEU A 1 375 ? -0.141 0.487 2.312 1.00 90.56 375 LEU A CA 1
ATOM 2914 C C . LEU A 1 375 ? -0.911 -0.516 1.447 1.00 90.56 375 LEU A C 1
ATOM 2916 O O . LEU A 1 375 ? -1.974 -0.185 0.932 1.00 90.56 375 LEU A O 1
ATOM 2920 N N . VAL A 1 376 ? -0.406 -1.743 1.325 1.00 95.00 376 VAL A N 1
ATOM 2921 C CA . VAL A 1 376 ? -1.065 -2.833 0.597 1.00 95.00 376 VAL A CA 1
ATOM 2922 C C . VAL A 1 376 ? -2.389 -3.240 1.257 1.00 95.00 376 VAL A C 1
ATOM 2924 O O . VAL A 1 376 ? -3.399 -3.340 0.561 1.00 95.00 376 VAL A O 1
ATOM 2927 N N . GLU A 1 377 ? -2.420 -3.378 2.586 1.00 93.31 377 GLU A N 1
ATOM 2928 C CA . GLU A 1 377 ? -3.650 -3.631 3.355 1.00 93.31 377 GLU A CA 1
ATOM 2929 C C . GLU A 1 377 ? -4.695 -2.527 3.121 1.00 93.31 377 GLU A C 1
ATOM 2931 O O . GLU A 1 377 ? -5.865 -2.810 2.867 1.00 93.31 377 GLU A O 1
ATOM 2936 N N . MET A 1 378 ? -4.272 -1.259 3.150 1.00 89.75 378 MET A N 1
ATOM 2937 C CA . MET A 1 378 ? -5.150 -0.117 2.879 1.00 89.75 378 MET A CA 1
ATOM 2938 C C . MET A 1 378 ? -5.652 -0.079 1.425 1.00 89.75 378 MET A C 1
ATOM 2940 O O . MET A 1 378 ? -6.760 0.391 1.185 1.00 89.75 378 MET A O 1
ATOM 2944 N N . MET A 1 379 ? -4.874 -0.590 0.464 1.00 92.94 379 MET A N 1
ATOM 2945 C CA . MET A 1 379 ? -5.300 -0.797 -0.931 1.00 92.94 379 MET A CA 1
ATOM 2946 C C . MET A 1 379 ? -6.141 -2.077 -1.111 1.00 92.94 379 MET A C 1
ATOM 2948 O O . MET A 1 379 ? -6.416 -2.492 -2.238 1.00 92.94 379 MET A O 1
ATOM 2952 N N . GLY A 1 380 ? -6.554 -2.728 -0.018 1.00 91.50 380 GLY A N 1
ATOM 2953 C CA . GLY A 1 380 ? -7.436 -3.893 -0.040 1.00 91.50 380 GLY A CA 1
ATOM 2954 C C . GLY A 1 380 ? -6.773 -5.176 -0.537 1.00 91.50 380 GLY A C 1
ATOM 2955 O O . GLY A 1 380 ? -7.461 -6.027 -1.106 1.00 91.50 380 GLY A O 1
ATOM 2956 N N . GLY A 1 381 ? -5.457 -5.312 -0.365 1.00 94.25 381 GLY A N 1
ATOM 2957 C CA . GLY A 1 381 ? -4.716 -6.514 -0.730 1.00 94.25 381 GLY A CA 1
ATOM 2958 C C . GLY A 1 381 ? -3.779 -7.017 0.365 1.00 94.25 381 GLY A C 1
ATOM 2959 O O . GLY A 1 381 ? -3.900 -6.652 1.531 1.00 94.25 381 GLY A O 1
ATOM 2960 N N . ASP A 1 382 ? -2.863 -7.896 -0.030 1.00 95.44 382 ASP A N 1
ATOM 2961 C CA . ASP A 1 382 ? -1.927 -8.600 0.859 1.00 95.44 382 ASP A CA 1
ATOM 2962 C C . ASP A 1 382 ? -0.532 -8.694 0.214 1.00 95.44 382 ASP A C 1
ATOM 2964 O O . ASP A 1 382 ? -0.440 -8.708 -1.019 1.00 95.44 382 ASP A O 1
ATOM 2968 N N . ILE A 1 383 ? 0.529 -8.761 1.026 1.00 96.25 383 ILE A N 1
ATOM 2969 C CA . ILE A 1 383 ? 1.939 -8.879 0.633 1.00 96.25 383 ILE A CA 1
ATOM 2970 C C . ILE A 1 383 ? 2.633 -10.042 1.358 1.00 96.25 383 ILE A C 1
ATOM 2972 O O . ILE A 1 383 ? 2.567 -10.171 2.579 1.00 96.25 383 ILE A O 1
ATOM 2976 N N . HIS A 1 384 ? 3.368 -10.852 0.602 1.00 95.06 384 HIS A N 1
ATOM 2977 C CA . HIS A 1 384 ? 4.173 -11.968 1.096 1.00 95.06 384 HIS A CA 1
ATOM 2978 C C . HIS A 1 384 ? 5.527 -12.025 0.385 1.00 95.06 384 HIS A C 1
ATOM 2980 O O . HIS A 1 384 ? 5.723 -11.417 -0.670 1.00 95.06 384 HIS A O 1
ATOM 2986 N N . ALA A 1 385 ? 6.463 -12.759 0.978 1.00 94.25 385 ALA A N 1
ATOM 2987 C CA . ALA A 1 385 ? 7.776 -13.012 0.410 1.00 94.25 385 ALA A CA 1
ATOM 2988 C C . ALA A 1 385 ? 8.079 -14.513 0.437 1.00 94.25 385 ALA A C 1
ATOM 2990 O O . ALA A 1 385 ? 7.642 -15.218 1.344 1.00 94.25 385 ALA A O 1
ATOM 2991 N N . GLU A 1 386 ? 8.808 -14.990 -0.563 1.00 93.44 386 GLU A N 1
ATOM 2992 C CA . GLU A 1 386 ? 9.232 -16.384 -0.690 1.00 93.44 386 GLU A CA 1
ATOM 2993 C C . GLU A 1 386 ? 10.658 -16.456 -1.247 1.00 93.44 386 GLU A C 1
ATOM 2995 O O . GLU A 1 386 ? 11.094 -15.572 -1.989 1.00 93.44 386 GLU A O 1
ATOM 3000 N N . ASN A 1 387 ? 11.389 -17.512 -0.892 1.00 91.94 387 ASN A N 1
ATOM 3001 C CA . ASN A 1 387 ? 12.695 -17.799 -1.476 1.00 91.94 387 ASN A CA 1
ATOM 3002 C C . ASN A 1 387 ? 12.553 -18.520 -2.815 1.00 91.94 387 ASN A C 1
ATOM 3004 O O . ASN A 1 387 ? 11.715 -19.409 -2.978 1.00 91.94 387 ASN A O 1
ATOM 3008 N N . ASN A 1 388 ? 13.412 -18.163 -3.766 1.00 89.00 388 ASN A N 1
ATOM 3009 C CA . ASN A 1 388 ? 13.435 -18.802 -5.074 1.00 89.00 388 ASN A CA 1
ATOM 3010 C C . ASN A 1 388 ? 14.236 -20.116 -5.019 1.00 89.00 388 ASN A C 1
ATOM 3012 O O . ASN A 1 388 ? 15.300 -20.144 -4.398 1.00 89.00 388 ASN A O 1
ATOM 3016 N N . PRO A 1 389 ? 13.808 -21.176 -5.734 1.00 79.31 389 PRO A N 1
ATOM 3017 C CA . PRO A 1 389 ? 14.571 -22.427 -5.831 1.00 79.31 389 PRO A CA 1
ATOM 3018 C C . PRO A 1 389 ? 15.992 -22.237 -6.379 1.00 79.31 389 PRO A C 1
ATOM 3020 O O . PRO A 1 389 ? 16.912 -22.940 -5.972 1.00 79.31 389 PRO A O 1
ATOM 3023 N N . ASP A 1 390 ? 16.162 -21.261 -7.274 1.00 76.50 390 ASP A N 1
ATOM 3024 C CA . ASP A 1 390 ? 17.419 -20.968 -7.970 1.00 76.50 390 ASP A CA 1
ATOM 3025 C C . ASP A 1 390 ? 18.286 -19.919 -7.238 1.00 76.50 390 ASP A C 1
ATOM 3027 O O . ASP A 1 390 ? 19.306 -19.482 -7.768 1.00 76.50 390 ASP A O 1
ATOM 3031 N N . GLY A 1 391 ? 17.881 -19.496 -6.031 1.00 81.19 391 GLY A N 1
ATOM 3032 C CA . GLY A 1 391 ? 18.503 -18.404 -5.274 1.00 81.19 391 GLY A CA 1
ATOM 3033 C C . GLY A 1 391 ? 17.814 -17.043 -5.460 1.00 81.19 391 GLY A C 1
ATOM 3034 O O . GLY A 1 391 ? 17.164 -16.775 -6.475 1.00 81.19 391 GLY A O 1
ATOM 3035 N N . GLY A 1 392 ? 17.937 -16.180 -4.448 1.00 90.25 392 GLY A N 1
ATOM 3036 C CA . GLY A 1 392 ? 17.237 -14.894 -4.356 1.00 90.25 392 GLY A CA 1
ATOM 3037 C C . GLY A 1 392 ? 15.835 -14.992 -3.758 1.00 90.25 392 GLY A C 1
ATOM 3038 O O . GLY A 1 392 ? 15.427 -16.036 -3.242 1.00 90.25 392 GLY A O 1
ATOM 3039 N N . SER A 1 393 ? 15.091 -13.890 -3.822 1.00 94.19 393 SER A N 1
ATOM 3040 C CA . SER A 1 393 ? 13.740 -13.794 -3.263 1.00 94.19 393 SER A CA 1
ATOM 3041 C C . SER A 1 393 ? 12.693 -13.345 -4.277 1.00 94.19 393 SER A C 1
ATOM 3043 O O . SER A 1 393 ? 12.995 -12.797 -5.337 1.00 94.19 393 SER A O 1
ATOM 3045 N N . THR A 1 394 ? 11.429 -13.615 -3.968 1.00 95.75 394 THR A N 1
ATOM 3046 C CA . THR A 1 394 ? 10.282 -13.043 -4.665 1.00 95.75 394 THR A CA 1
ATOM 3047 C C . THR A 1 394 ? 9.343 -12.405 -3.651 1.00 95.75 394 THR A C 1
ATOM 3049 O O . THR A 1 394 ? 8.801 -13.074 -2.775 1.00 95.75 394 THR A O 1
ATOM 3052 N N . PHE A 1 395 ? 9.110 -11.103 -3.799 1.00 96.75 395 PHE A N 1
ATOM 3053 C CA . PHE A 1 395 ? 8.105 -10.354 -3.051 1.00 96.75 395 PHE A CA 1
ATOM 3054 C C . PHE A 1 395 ? 6.851 -10.214 -3.905 1.00 96.75 395 PHE A C 1
ATOM 3056 O O . PHE A 1 395 ? 6.889 -9.578 -4.960 1.00 96.75 395 PHE A O 1
ATOM 3063 N N . ARG A 1 396 ? 5.728 -10.770 -3.452 1.00 97.06 396 ARG A N 1
ATOM 3064 C CA . ARG A 1 396 ? 4.441 -10.668 -4.146 1.00 97.06 396 ARG A CA 1
ATOM 3065 C C . ARG A 1 396 ? 3.455 -9.869 -3.326 1.00 97.06 396 ARG A C 1
ATOM 3067 O O . ARG A 1 396 ? 3.259 -10.146 -2.147 1.00 97.06 396 ARG A O 1
ATOM 3074 N N . PHE A 1 397 ? 2.777 -8.926 -3.964 1.00 97.62 397 PHE A N 1
ATOM 3075 C CA . PHE A 1 397 ? 1.675 -8.207 -3.343 1.00 97.62 397 PHE A CA 1
ATOM 3076 C C . PHE A 1 397 ? 0.480 -8.087 -4.275 1.00 97.62 397 PHE A C 1
ATOM 3078 O O . PHE A 1 397 ? 0.603 -8.201 -5.490 1.00 97.62 397 PHE A O 1
ATOM 3085 N N . SER A 1 398 ? -0.693 -7.869 -3.699 1.00 96.75 398 SER A N 1
ATOM 3086 C CA . SER A 1 398 ? -1.928 -7.628 -4.436 1.00 96.75 398 SER A CA 1
ATOM 3087 C C . SER A 1 398 ? -2.547 -6.304 -4.033 1.00 96.75 398 SER A C 1
ATOM 3089 O O . SER A 1 398 ? -2.320 -5.840 -2.924 1.00 96.75 398 SER A O 1
ATOM 3091 N N . ILE A 1 399 ? -3.318 -5.693 -4.926 1.00 95.31 399 ILE A N 1
ATOM 3092 C CA . ILE A 1 399 ? -4.090 -4.475 -4.641 1.00 95.31 399 ILE A CA 1
ATOM 3093 C C . ILE A 1 399 ? -5.450 -4.559 -5.325 1.00 95.31 399 ILE A C 1
ATOM 3095 O O . ILE A 1 399 ? -5.589 -5.213 -6.365 1.00 95.31 399 ILE A O 1
ATOM 3099 N N . ARG A 1 400 ? -6.444 -3.870 -4.766 1.00 93.25 400 ARG A N 1
ATOM 3100 C CA . ARG A 1 400 ? -7.747 -3.660 -5.395 1.00 93.25 400 ARG A CA 1
ATOM 3101 C C . ARG A 1 400 ? -7.785 -2.271 -6.022 1.00 93.25 400 ARG A C 1
ATOM 3103 O O . ARG A 1 400 ? -7.501 -1.281 -5.361 1.00 93.25 400 ARG A O 1
ATOM 3110 N N . VAL A 1 401 ? -8.155 -2.209 -7.294 1.00 91.50 401 VAL A N 1
ATOM 3111 C CA . VAL A 1 401 ? -8.238 -0.970 -8.079 1.00 91.50 401 VAL A CA 1
ATOM 3112 C C . VAL A 1 401 ? -9.548 -0.925 -8.856 1.00 91.50 401 VAL A C 1
ATOM 3114 O O . VAL A 1 401 ? -10.142 -1.963 -9.159 1.00 91.50 401 VAL A O 1
ATOM 3117 N N . GLY A 1 402 ? -10.018 0.278 -9.169 1.00 87.69 402 GLY A N 1
ATOM 3118 C CA . GLY A 1 402 ? -11.137 0.480 -10.083 1.00 87.69 402 GLY A CA 1
ATOM 3119 C C . GLY A 1 402 ? -10.679 0.442 -11.540 1.00 87.69 402 GLY A C 1
ATOM 3120 O O . GLY A 1 402 ? -9.528 0.754 -11.850 1.00 87.69 402 GLY A O 1
ATOM 3121 N N . ARG A 1 403 ? -11.589 0.094 -12.451 1.00 81.75 403 ARG A N 1
ATOM 3122 C CA . ARG A 1 403 ? -11.418 0.419 -13.874 1.00 81.75 403 ARG A CA 1
ATOM 3123 C C . ARG A 1 403 ? -11.901 1.841 -14.137 1.00 81.75 403 ARG A C 1
ATOM 3125 O O . ARG A 1 403 ? -12.967 2.225 -13.661 1.00 81.75 403 ARG A O 1
ATOM 3132 N N . ASP A 1 404 ? -11.132 2.590 -14.916 1.00 75.00 404 ASP A N 1
ATOM 3133 C CA . ASP A 1 404 ? -11.537 3.903 -15.421 1.00 75.00 404 ASP A CA 1
ATOM 3134 C C . ASP A 1 404 ? -12.666 3.705 -16.455 1.00 75.00 404 ASP A C 1
ATOM 3136 O O . ASP A 1 404 ? -12.411 3.303 -17.590 1.00 75.00 404 ASP A O 1
ATOM 3140 N N . SER A 1 405 ? -13.930 3.858 -16.030 1.00 54.69 405 SER A N 1
ATOM 3141 C CA . SER A 1 405 ? -15.118 3.617 -16.871 1.00 54.69 405 SER A CA 1
ATOM 3142 C C . SER A 1 405 ? -15.576 4.832 -17.684 1.00 54.69 405 SER A C 1
ATOM 3144 O O . SER A 1 405 ? -16.430 4.664 -18.550 1.00 54.69 405 SER A O 1
ATOM 3146 N N . ASP A 1 406 ? -15.018 6.022 -17.429 1.00 45.22 406 ASP A N 1
ATOM 3147 C CA . ASP A 1 406 ? -15.288 7.253 -18.198 1.00 45.22 406 ASP A CA 1
ATOM 3148 C C . ASP A 1 406 ? -14.413 7.365 -19.460 1.00 45.22 406 ASP A C 1
ATOM 3150 O O . ASP A 1 406 ? -14.454 8.358 -20.189 1.00 45.22 406 ASP A O 1
ATOM 3154 N N . ALA A 1 407 ? -13.712 6.286 -19.814 1.00 43.22 407 ALA A N 1
ATOM 3155 C CA . ALA A 1 407 ? -13.420 5.974 -21.206 1.00 43.22 407 ALA A CA 1
ATOM 3156 C C . ALA A 1 407 ? -14.743 5.653 -21.947 1.00 43.22 407 ALA A C 1
ATOM 3158 O O . ALA A 1 407 ? -15.025 4.520 -22.326 1.00 43.22 407 ALA A O 1
ATOM 3159 N N . THR A 1 408 ? -15.605 6.665 -22.104 1.00 32.06 408 THR A N 1
ATOM 3160 C CA . THR A 1 408 ? -16.739 6.685 -23.044 1.00 32.06 408 THR A CA 1
ATOM 3161 C C . THR A 1 408 ? -16.310 7.053 -24.461 1.00 32.06 408 THR A C 1
ATOM 3163 O O . THR A 1 408 ? -17.127 7.042 -25.376 1.00 32.06 408 THR A O 1
ATOM 3166 N N . GLY A 1 409 ? -15.028 7.333 -24.680 1.00 34.75 409 GLY A N 1
ATOM 3167 C CA . GLY A 1 409 ? -14.416 6.793 -25.878 1.00 34.75 409 GLY A CA 1
ATOM 3168 C C . GLY A 1 409 ? -14.130 5.341 -25.553 1.00 34.75 409 GLY A C 1
ATOM 3169 O O . GLY A 1 409 ? -13.404 5.091 -24.591 1.00 34.75 409 GLY A O 1
ATOM 3170 N N . GLU A 1 410 ? -14.621 4.399 -26.362 1.00 26.91 410 GLU A N 1
ATOM 3171 C CA . GLU A 1 410 ? -13.864 3.161 -26.581 1.00 26.91 410 GLU A CA 1
ATOM 3172 C C . GLU A 1 410 ? -12.369 3.518 -26.521 1.00 26.91 410 GLU A C 1
ATOM 3174 O O . GLU A 1 410 ? -12.015 4.624 -26.957 1.00 26.91 410 GLU A O 1
ATOM 3179 N N . PRO A 1 411 ? -11.464 2.678 -25.991 1.00 36.00 411 PRO A N 1
ATOM 3180 C CA . PRO A 1 411 ? -10.091 2.857 -26.410 1.00 36.00 411 PRO A CA 1
ATOM 3181 C C . PRO A 1 411 ? -10.178 2.862 -27.938 1.00 36.00 411 PRO A C 1
ATOM 3183 O O . PRO A 1 411 ? -10.435 1.810 -28.520 1.00 36.00 411 PRO A O 1
ATOM 3186 N N . GLU A 1 412 ? -10.075 4.039 -28.580 1.00 36.53 412 GLU A N 1
ATOM 3187 C CA . GLU A 1 412 ? -9.638 4.136 -29.958 1.00 36.53 412 GLU A CA 1
ATOM 3188 C C . GLU A 1 412 ? -8.416 3.269 -29.885 1.00 36.53 412 GLU A C 1
ATOM 3190 O O . GLU A 1 412 ? -7.485 3.565 -29.125 1.00 36.53 412 GLU A O 1
ATOM 3195 N N . SER A 1 413 ? -8.551 2.080 -30.449 1.00 34.44 413 SER A N 1
ATOM 3196 C CA . SER A 1 413 ? -7.632 1.015 -30.186 1.00 34.44 413 SER A CA 1
ATOM 3197 C C . SER A 1 413 ? -6.266 1.609 -30.478 1.00 34.44 413 SER A C 1
ATOM 3199 O O . SER A 1 413 ? -5.957 1.947 -31.618 1.00 34.44 413 SER A O 1
ATOM 3201 N N . LEU A 1 414 ? -5.407 1.718 -29.459 1.00 40.84 414 LEU A N 1
ATOM 3202 C CA . LEU A 1 414 ? -3.980 1.926 -29.708 1.00 40.84 414 LEU A CA 1
ATOM 3203 C C . LEU A 1 414 ? -3.414 0.776 -30.566 1.00 40.84 414 LEU A C 1
ATOM 3205 O O . LEU A 1 414 ? -2.253 0.788 -30.951 1.00 40.84 414 LEU A O 1
ATOM 3209 N N . SER A 1 415 ? -4.245 -0.206 -30.907 1.00 44.12 415 SER A N 1
ATOM 3210 C CA . SER A 1 415 ? -4.141 -1.048 -32.081 1.00 44.12 415 SER A CA 1
ATOM 3211 C C . SER A 1 415 ? -4.864 -0.421 -33.296 1.00 44.12 415 SER A C 1
ATOM 3213 O O . SER A 1 415 ? -6.030 -0.735 -33.544 1.00 44.12 415 SER A O 1
ATOM 3215 N N . PRO A 1 416 ? -4.181 0.271 -34.223 1.00 46.47 416 PRO A N 1
ATOM 3216 C CA . PRO A 1 416 ? -4.225 -0.286 -35.567 1.00 46.47 416 PRO A CA 1
ATOM 3217 C C . PRO A 1 416 ? -3.737 -1.720 -35.369 1.00 46.47 416 PRO A C 1
ATOM 3219 O O . PRO A 1 416 ? -2.582 -1.919 -34.995 1.00 46.47 416 PRO A O 1
ATOM 3222 N N . GLY A 1 417 ? -4.632 -2.712 -35.434 1.00 56.78 417 GLY A N 1
ATOM 3223 C CA . GLY A 1 417 ? -4.197 -4.102 -35.342 1.00 56.78 417 GLY A CA 1
ATOM 3224 C C . GLY A 1 417 ? -3.018 -4.249 -36.291 1.00 56.78 417 GLY A C 1
ATOM 3225 O O . GLY A 1 417 ? -3.144 -3.884 -37.461 1.00 56.78 417 GLY A O 1
ATOM 3226 N N . LEU A 1 418 ? -1.869 -4.723 -35.798 1.00 69.19 418 LEU A N 1
ATOM 3227 C CA . LEU A 1 418 ? -0.652 -4.826 -36.604 1.00 69.19 418 LEU A CA 1
ATOM 3228 C C . LEU A 1 418 ? -0.844 -5.790 -37.788 1.00 69.19 418 LEU A C 1
ATOM 3230 O O . LEU A 1 418 ? 0.098 -6.037 -38.518 1.00 69.19 418 LEU A O 1
ATOM 3234 N N . GLY A 1 419 ? -2.049 -6.329 -38.016 1.00 67.50 419 GLY A N 1
ATOM 3235 C CA . GLY A 1 419 ? -2.497 -6.822 -39.313 1.00 67.50 419 GLY A CA 1
ATOM 3236 C C . GLY A 1 419 ? -1.700 -8.017 -39.809 1.00 67.50 419 GLY A C 1
ATOM 3237 O O . GLY A 1 419 ? -1.458 -8.121 -41.007 1.00 67.50 419 GLY A O 1
ATOM 3238 N N . HIS A 1 420 ? -1.246 -8.880 -38.893 1.00 71.94 420 HIS A N 1
ATOM 3239 C CA . HIS A 1 420 ? -0.334 -9.992 -39.169 1.00 71.94 420 HIS A CA 1
ATOM 3240 C C . HIS A 1 420 ? 1.006 -9.574 -39.797 1.00 71.94 420 HIS A C 1
ATOM 3242 O O . HIS A 1 420 ? 1.692 -10.412 -40.384 1.00 71.94 420 HIS A O 1
ATOM 3248 N N . LYS A 1 421 ? 1.408 -8.303 -39.652 1.00 85.75 421 LYS A N 1
ATOM 3249 C CA . LYS A 1 421 ? 2.725 -7.807 -40.064 1.00 85.75 421 LYS A CA 1
ATOM 3250 C C . LYS A 1 421 ? 3.817 -8.631 -39.408 1.00 85.75 421 LYS A C 1
ATOM 3252 O O . LYS A 1 421 ? 3.735 -8.959 -38.221 1.00 85.75 421 LYS A O 1
ATOM 3257 N N . LYS A 1 422 ? 4.825 -8.983 -40.195 1.00 90.19 422 LYS A N 1
ATOM 3258 C CA . LYS A 1 422 ? 5.905 -9.858 -39.770 1.00 90.19 422 LYS A CA 1
ATOM 3259 C C . LYS A 1 422 ? 7.003 -9.027 -39.114 1.00 90.19 422 LYS A C 1
ATOM 3261 O O . LYS A 1 422 ? 7.557 -8.136 -39.747 1.00 90.19 422 LYS A O 1
ATOM 3266 N N . ILE A 1 423 ? 7.321 -9.306 -37.854 1.00 92.75 423 ILE A N 1
ATOM 3267 C CA . ILE A 1 423 ? 8.309 -8.549 -37.078 1.00 92.75 423 ILE A CA 1
ATOM 3268 C C . ILE A 1 423 ? 9.376 -9.497 -36.546 1.00 92.75 423 ILE A C 1
ATOM 3270 O O . ILE A 1 423 ? 9.058 -10.539 -35.974 1.00 92.75 423 ILE A O 1
ATOM 3274 N N . TYR A 1 424 ? 10.645 -9.131 -36.710 1.00 94.06 424 TYR A N 1
ATOM 3275 C CA . TYR A 1 424 ? 11.757 -9.851 -36.086 1.00 94.06 424 TYR A CA 1
ATOM 3276 C C . TYR A 1 424 ? 12.189 -9.161 -34.802 1.00 94.06 424 TYR A C 1
ATOM 3278 O O . TYR A 1 424 ? 12.399 -7.951 -34.795 1.00 94.06 424 TYR A O 1
ATOM 3286 N N . VAL A 1 425 ? 12.331 -9.934 -33.728 1.00 93.44 425 VAL A N 1
ATOM 3287 C CA . VAL A 1 425 ? 12.938 -9.490 -32.470 1.00 93.44 425 VAL A CA 1
ATOM 3288 C C . VAL A 1 425 ? 14.314 -10.134 -32.376 1.00 93.44 425 VAL A C 1
ATOM 3290 O O . VAL A 1 425 ? 14.410 -11.355 -32.306 1.00 93.44 425 VAL A O 1
ATOM 3293 N N . VAL A 1 426 ? 15.367 -9.319 -32.408 1.00 90.94 426 VAL A N 1
ATOM 3294 C CA . VAL A 1 426 ? 16.761 -9.761 -32.307 1.00 90.94 426 VAL A CA 1
ATOM 3295 C C . VAL A 1 426 ? 17.313 -9.349 -30.949 1.00 90.94 426 VAL A C 1
ATOM 3297 O O . VAL A 1 426 ? 17.599 -8.171 -30.736 1.00 90.94 426 VAL A O 1
ATOM 3300 N N . ASP A 1 427 ? 17.436 -10.293 -30.023 1.00 89.56 427 ASP A N 1
ATOM 3301 C CA . ASP A 1 427 ? 17.937 -10.048 -28.669 1.00 89.56 427 ASP A CA 1
ATOM 3302 C C . ASP A 1 427 ? 18.578 -11.324 -28.106 1.00 89.56 427 ASP A C 1
ATOM 3304 O O . ASP A 1 427 ? 17.988 -12.402 -28.153 1.00 89.56 427 ASP A O 1
ATOM 3308 N N . SER A 1 428 ? 19.791 -11.202 -27.562 1.00 86.56 428 SER A N 1
ATOM 3309 C CA . SER A 1 428 ? 20.493 -12.317 -26.914 1.00 86.56 428 SER A CA 1
ATOM 3310 C C . SER A 1 428 ? 19.955 -12.623 -25.509 1.00 86.56 428 SER A C 1
ATOM 3312 O O . SER A 1 428 ? 20.293 -13.663 -24.949 1.00 86.56 428 SER A O 1
ATOM 3314 N N . HIS A 1 429 ? 19.125 -11.749 -24.925 1.00 84.19 429 HIS A N 1
ATOM 3315 C CA . HIS A 1 429 ? 18.457 -11.993 -23.647 1.00 84.19 429 HIS A CA 1
ATOM 3316 C C . HIS A 1 429 ? 17.096 -12.675 -23.878 1.00 84.19 429 HIS A C 1
ATOM 3318 O O . HIS A 1 429 ? 16.118 -11.991 -24.199 1.00 84.19 429 HIS A O 1
ATOM 3324 N N . PRO A 1 430 ? 16.971 -14.000 -23.652 1.00 84.25 430 PRO A N 1
ATOM 3325 C CA . PRO A 1 430 ? 15.791 -14.770 -24.060 1.00 84.25 430 PRO A CA 1
ATOM 3326 C C . PRO A 1 430 ? 14.500 -14.245 -23.424 1.00 84.25 430 PRO A C 1
ATOM 3328 O O . PRO A 1 430 ? 13.494 -14.068 -24.103 1.00 84.25 430 PRO A O 1
ATOM 3331 N N . ARG A 1 431 ? 14.547 -13.890 -22.136 1.00 83.50 431 ARG A N 1
ATOM 3332 C CA . ARG A 1 431 ? 13.379 -13.391 -21.401 1.00 83.50 431 ARG A CA 1
ATOM 3333 C C . ARG A 1 431 ? 12.898 -12.024 -21.896 1.00 83.50 431 ARG A C 1
ATOM 3335 O O . ARG A 1 431 ? 11.698 -11.787 -21.978 1.00 83.50 431 ARG A O 1
ATOM 3342 N N . GLN A 1 432 ? 13.813 -11.117 -22.244 1.00 83.94 432 GLN A N 1
ATOM 3343 C CA . GLN A 1 432 ? 13.444 -9.808 -22.800 1.00 83.94 432 GLN A CA 1
ATOM 3344 C C . GLN A 1 432 ? 12.888 -9.944 -24.219 1.00 83.94 432 GLN A C 1
ATOM 3346 O O . GLN A 1 432 ? 11.898 -9.286 -24.555 1.00 83.94 432 GLN A O 1
ATOM 3351 N N . ALA A 1 433 ? 13.478 -10.840 -25.014 1.00 88.75 433 ALA A N 1
ATOM 3352 C CA . ALA A 1 433 ? 13.008 -11.173 -26.350 1.00 88.75 433 ALA A CA 1
ATOM 3353 C C . ALA A 1 433 ? 11.575 -11.729 -26.320 1.00 88.75 433 ALA A C 1
ATOM 3355 O O . ALA A 1 433 ? 10.714 -11.274 -27.075 1.00 88.75 433 ALA A O 1
ATOM 3356 N N . GLU A 1 434 ? 11.301 -12.659 -25.399 1.00 89.06 434 GLU A N 1
ATOM 3357 C CA . GLU A 1 434 ? 9.973 -13.237 -25.173 1.00 89.06 434 GLU A CA 1
ATOM 3358 C C . GLU A 1 434 ? 8.940 -12.177 -24.782 1.00 89.06 434 GLU A C 1
ATOM 3360 O O . GLU A 1 434 ? 7.853 -12.155 -25.358 1.00 89.06 434 GLU A O 1
ATOM 3365 N N . ILE A 1 435 ? 9.283 -11.258 -23.872 1.00 86.88 435 ILE A N 1
ATOM 3366 C CA . ILE A 1 435 ? 8.395 -10.163 -23.450 1.00 86.88 435 ILE A CA 1
ATOM 3367 C C . ILE A 1 435 ? 8.071 -9.231 -24.626 1.00 86.88 435 ILE A C 1
ATOM 3369 O O . ILE A 1 435 ? 6.904 -8.920 -24.874 1.00 86.88 435 ILE A O 1
ATOM 3373 N N . CYS A 1 436 ? 9.082 -8.813 -25.396 1.00 88.50 436 CYS A N 1
ATOM 3374 C CA . CYS A 1 436 ? 8.867 -7.975 -26.579 1.00 88.50 436 CYS A CA 1
ATOM 3375 C C . CYS A 1 436 ? 7.991 -8.691 -27.614 1.00 88.50 436 CYS A C 1
ATOM 3377 O O . CYS A 1 436 ? 7.070 -8.093 -28.179 1.00 88.50 436 CYS A O 1
ATOM 3379 N N . ALA A 1 437 ? 8.245 -9.982 -27.839 1.00 90.31 437 ALA A N 1
ATOM 3380 C CA . ALA A 1 437 ? 7.455 -10.790 -28.752 1.00 90.31 437 ALA A CA 1
ATOM 3381 C C . ALA A 1 437 ? 6.014 -10.971 -28.269 1.00 90.31 437 ALA A C 1
ATOM 3383 O O . ALA A 1 437 ? 5.105 -10.905 -29.092 1.00 90.31 437 ALA A O 1
ATOM 3384 N N . GLN A 1 438 ? 5.785 -11.158 -26.967 1.00 88.06 438 GLN A N 1
ATOM 3385 C CA . GLN A 1 438 ? 4.445 -11.231 -26.388 1.00 88.06 438 GLN A CA 1
ATOM 3386 C C . GLN A 1 438 ? 3.666 -9.941 -26.659 1.00 88.06 438 GLN A C 1
ATOM 3388 O O . GLN A 1 438 ? 2.577 -10.005 -27.226 1.00 88.06 438 GLN A O 1
ATOM 3393 N N . TYR A 1 439 ? 4.245 -8.773 -26.359 1.00 87.12 439 TYR A N 1
ATOM 3394 C CA . TYR A 1 439 ? 3.591 -7.478 -26.586 1.00 87.12 439 TYR A CA 1
ATOM 3395 C C . TYR A 1 439 ? 3.210 -7.253 -28.053 1.00 87.12 439 TYR A C 1
ATOM 3397 O O . TYR A 1 439 ? 2.113 -6.777 -28.349 1.00 87.12 439 TYR A O 1
ATOM 3405 N N . LEU A 1 440 ? 4.094 -7.626 -28.979 1.00 88.94 440 LEU A N 1
ATOM 3406 C CA . LEU A 1 440 ? 3.860 -7.486 -30.416 1.00 88.94 440 LEU A CA 1
ATOM 3407 C C . LEU A 1 440 ? 2.836 -8.502 -30.949 1.00 88.94 440 LEU A C 1
ATOM 3409 O O . LEU A 1 440 ? 1.972 -8.136 -31.748 1.00 88.94 440 LEU A O 1
ATOM 3413 N N . LYS A 1 441 ? 2.878 -9.756 -30.477 1.00 88.38 441 LYS A N 1
ATOM 3414 C CA . LYS A 1 441 ? 1.884 -10.791 -30.812 1.00 88.38 441 LYS A CA 1
ATOM 3415 C C . LYS A 1 441 ? 0.495 -10.414 -30.304 1.00 88.38 441 LYS A C 1
ATOM 3417 O O . LYS A 1 441 ? -0.471 -10.538 -31.051 1.00 88.38 441 LYS A O 1
ATOM 3422 N N . ALA A 1 442 ? 0.398 -9.894 -29.080 1.00 82.00 442 ALA A N 1
ATOM 3423 C CA . ALA A 1 442 ? -0.852 -9.405 -28.501 1.00 82.00 442 ALA A CA 1
ATOM 3424 C C . ALA A 1 442 ? -1.447 -8.230 -29.299 1.00 82.00 442 ALA A C 1
ATOM 3426 O O . ALA A 1 442 ? -2.664 -8.082 -29.365 1.00 82.00 442 ALA A O 1
ATOM 3427 N N . ALA A 1 443 ? -0.604 -7.426 -29.955 1.00 80.25 443 ALA A N 1
ATOM 3428 C CA . ALA A 1 443 ? -1.023 -6.370 -30.880 1.00 80.25 443 ALA A CA 1
ATOM 3429 C C . ALA A 1 443 ? -1.340 -6.872 -32.311 1.00 80.25 443 ALA A C 1
ATOM 3431 O O . ALA A 1 443 ? -1.675 -6.072 -33.187 1.00 80.25 443 ALA A O 1
ATOM 3432 N N . GLY A 1 444 ? -1.264 -8.185 -32.561 1.00 83.75 444 GLY A N 1
ATOM 3433 C CA . GLY A 1 444 ? -1.649 -8.822 -33.824 1.00 83.75 444 GLY A CA 1
ATOM 3434 C C . GLY A 1 444 ? -0.524 -8.999 -34.850 1.00 83.75 444 GLY A C 1
ATOM 3435 O O . GLY A 1 444 ? -0.823 -9.273 -36.013 1.00 83.75 444 GLY A O 1
ATOM 3436 N N . ALA A 1 445 ? 0.748 -8.841 -34.467 1.00 87.94 445 ALA A N 1
ATOM 3437 C CA . ALA A 1 445 ? 1.893 -9.101 -35.346 1.00 87.94 445 ALA A CA 1
ATOM 3438 C C . ALA A 1 445 ? 2.301 -10.587 -35.359 1.00 87.94 445 ALA A C 1
ATOM 3440 O O . ALA A 1 445 ? 2.166 -11.301 -34.364 1.00 87.94 445 ALA A O 1
ATOM 3441 N N . ALA A 1 446 ? 2.865 -11.047 -36.476 1.00 90.00 446 ALA A N 1
ATOM 3442 C CA . ALA A 1 446 ? 3.552 -12.333 -36.560 1.00 90.00 446 ALA A CA 1
ATOM 3443 C C . ALA A 1 446 ? 5.023 -12.135 -36.164 1.00 90.00 446 ALA A C 1
ATOM 3445 O O . ALA A 1 446 ? 5.772 -11.482 -36.886 1.00 90.00 446 ALA A O 1
ATOM 3446 N N . VAL A 1 447 ? 5.437 -12.666 -35.009 1.00 92.75 447 VAL A N 1
ATOM 3447 C CA . VAL A 1 447 ? 6.766 -12.384 -34.439 1.00 92.75 447 VAL A CA 1
ATOM 3448 C C . VAL A 1 447 ? 7.646 -13.626 -34.396 1.00 92.75 447 VAL A C 1
ATOM 3450 O O . VAL A 1 447 ? 7.239 -14.649 -33.839 1.00 92.75 447 VAL A O 1
ATOM 3453 N N . GLU A 1 448 ? 8.868 -13.494 -34.908 1.00 92.62 448 GLU A N 1
ATOM 3454 C CA . GLU A 1 448 ? 9.948 -14.484 -34.801 1.00 92.62 448 GLU A CA 1
ATOM 3455 C C . GLU A 1 448 ? 11.113 -13.888 -33.993 1.00 92.62 448 GLU A C 1
ATOM 3457 O O . GLU A 1 448 ? 11.434 -12.705 -34.136 1.00 92.62 448 GLU A O 1
ATOM 3462 N N . ILE A 1 449 ? 11.700 -14.697 -33.107 1.00 93.00 449 ILE A N 1
ATOM 3463 C CA . ILE A 1 449 ? 12.783 -14.297 -32.199 1.00 93.00 449 ILE A CA 1
ATOM 3464 C C . ILE A 1 449 ? 14.097 -14.882 -32.715 1.00 93.00 449 ILE A C 1
ATOM 3466 O O . ILE A 1 449 ? 14.134 -16.054 -33.086 1.00 93.00 449 ILE A O 1
ATOM 3470 N N . PHE A 1 450 ? 15.155 -14.077 -32.690 1.00 90.69 450 PHE A N 1
ATOM 3471 C CA . PHE A 1 450 ? 16.516 -14.462 -33.048 1.00 90.69 450 PHE A CA 1
ATOM 3472 C C . PHE A 1 450 ? 17.504 -13.930 -32.001 1.00 90.69 450 PHE A C 1
ATOM 3474 O O . PHE A 1 450 ? 17.338 -12.829 -31.478 1.00 90.69 450 PHE A O 1
ATOM 3481 N N . SER A 1 451 ? 18.558 -14.684 -31.718 1.00 87.75 451 SER A N 1
ATOM 3482 C CA . SER A 1 451 ? 19.775 -14.187 -31.074 1.00 87.75 451 SER A CA 1
ATOM 3483 C C . SER A 1 451 ? 20.627 -13.407 -32.083 1.00 87.75 451 SER A C 1
ATOM 3485 O O . SER A 1 451 ? 20.508 -13.599 -33.294 1.00 87.75 451 SER A O 1
ATOM 3487 N N . HIS A 1 452 ? 21.544 -12.559 -31.607 1.00 81.75 452 HIS A N 1
ATOM 3488 C CA . HIS A 1 452 ? 22.523 -11.879 -32.474 1.00 81.75 452 HIS A CA 1
ATOM 3489 C C . HIS A 1 452 ? 23.442 -12.839 -33.240 1.00 81.75 452 HIS A C 1
ATOM 3491 O O . HIS A 1 452 ? 24.009 -12.460 -34.263 1.00 81.75 452 HIS A O 1
ATOM 3497 N N . GLU A 1 453 ? 23.597 -14.069 -32.749 1.00 80.31 453 GLU A N 1
ATOM 3498 C CA . GLU A 1 453 ? 24.412 -15.113 -33.381 1.00 80.31 453 GLU A CA 1
ATOM 3499 C C . GLU A 1 453 ? 23.626 -15.958 -34.398 1.00 80.31 453 GLU A C 1
ATOM 3501 O O . GLU A 1 453 ? 24.227 -16.702 -35.177 1.00 80.31 453 GLU A O 1
ATOM 3506 N N . ASP A 1 454 ? 22.294 -15.842 -34.422 1.00 81.94 454 ASP A N 1
ATOM 3507 C CA . ASP A 1 454 ? 21.448 -16.685 -35.261 1.00 81.94 454 ASP A CA 1
ATOM 3508 C C . ASP A 1 454 ? 21.520 -16.281 -36.739 1.00 81.94 454 ASP A C 1
ATOM 3510 O O . ASP A 1 454 ? 21.492 -15.106 -37.121 1.00 81.94 454 ASP A O 1
ATOM 3514 N N . ALA A 1 455 ? 21.538 -17.286 -37.616 1.00 76.88 455 ALA A N 1
ATOM 3515 C CA . ALA A 1 455 ? 21.431 -17.071 -39.052 1.00 76.88 455 ALA A CA 1
ATOM 3516 C C . ALA A 1 455 ? 19.976 -16.749 -39.436 1.00 76.88 455 ALA A C 1
ATOM 3518 O O . ALA A 1 455 ? 19.139 -17.645 -39.556 1.00 76.88 455 ALA A O 1
ATOM 3519 N N . ILE A 1 456 ? 19.677 -15.468 -39.664 1.00 81.31 456 ILE A N 1
ATOM 3520 C CA . ILE A 1 456 ? 18.347 -15.035 -40.118 1.00 81.31 456 ILE A CA 1
ATOM 3521 C C . ILE A 1 456 ? 18.137 -15.463 -41.587 1.00 81.31 456 ILE A C 1
ATOM 3523 O O . ILE A 1 456 ? 18.957 -15.102 -42.441 1.00 81.31 456 ILE A O 1
ATOM 3527 N N . PRO A 1 457 ? 17.057 -16.200 -41.916 1.00 76.19 457 PRO A N 1
ATOM 3528 C CA . PRO A 1 457 ? 16.797 -16.679 -43.274 1.00 76.19 457 PRO A CA 1
ATOM 3529 C C . PRO A 1 457 ? 16.660 -15.534 -44.288 1.00 76.19 457 PRO A C 1
A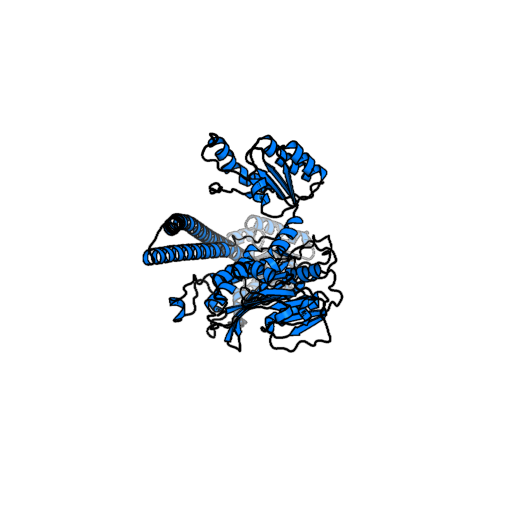TOM 3531 O O . PRO A 1 457 ? 15.847 -14.631 -44.102 1.00 76.19 457 PRO A O 1
ATOM 3534 N N . ALA A 1 458 ? 17.404 -15.602 -45.398 1.00 68.69 458 ALA A N 1
ATOM 3535 C CA . ALA A 1 458 ? 17.390 -14.580 -46.455 1.00 68.69 458 ALA A CA 1
ATOM 3536 C C . ALA A 1 458 ? 16.065 -14.502 -47.233 1.00 68.69 458 ALA A C 1
ATOM 3538 O O . ALA A 1 458 ? 15.750 -13.466 -47.819 1.00 68.69 458 ALA A O 1
ATOM 3539 N N . ASP A 1 459 ? 15.287 -15.583 -47.218 1.00 70.25 459 ASP A N 1
ATOM 3540 C CA . ASP A 1 459 ? 14.133 -15.770 -48.099 1.00 70.25 459 ASP A CA 1
ATOM 3541 C C . ASP A 1 459 ? 12.842 -15.145 -47.542 1.00 70.25 459 ASP A C 1
ATOM 3543 O O . ASP A 1 459 ? 11.808 -15.149 -48.210 1.00 70.25 459 ASP A O 1
ATOM 3547 N N . ASN A 1 460 ? 12.878 -14.611 -46.315 1.00 74.12 460 ASN A N 1
ATOM 3548 C CA . ASN A 1 460 ? 11.695 -14.127 -45.609 1.00 74.12 460 ASN A CA 1
ATOM 3549 C C . ASN A 1 460 ? 11.972 -12.778 -44.930 1.00 74.12 460 ASN A C 1
ATOM 3551 O O . ASN A 1 460 ? 12.485 -12.715 -43.812 1.00 74.12 460 ASN A O 1
ATOM 3555 N N . VAL A 1 461 ? 11.666 -11.694 -45.643 1.00 81.44 461 VAL A N 1
ATOM 3556 C CA . VAL A 1 461 ? 11.913 -10.316 -45.197 1.00 81.44 461 VAL A CA 1
ATOM 3557 C C . VAL A 1 461 ? 10.782 -9.877 -44.258 1.00 81.44 461 VAL A C 1
ATOM 3559 O O . VAL A 1 461 ? 9.622 -9.934 -44.668 1.00 81.44 461 VAL A O 1
ATOM 3562 N N . PRO A 1 462 ? 11.075 -9.450 -43.017 1.00 89.81 462 PRO A N 1
ATOM 3563 C CA . PRO A 1 462 ? 10.053 -8.928 -42.115 1.00 89.81 462 PRO A CA 1
ATOM 3564 C C . PRO A 1 462 ? 9.629 -7.514 -42.546 1.00 89.81 462 PRO A C 1
ATOM 3566 O O . PRO A 1 462 ? 10.372 -6.815 -43.229 1.00 89.81 462 PRO A O 1
ATOM 3569 N N . ASP A 1 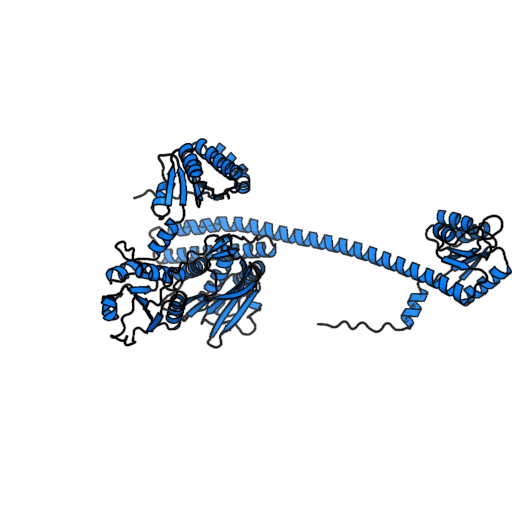463 ? 8.458 -7.056 -42.112 1.00 89.31 463 ASP A N 1
ATOM 3570 C CA . ASP A 1 463 ? 8.014 -5.672 -42.305 1.00 89.31 463 ASP A CA 1
ATOM 3571 C C . ASP A 1 463 ? 8.814 -4.682 -41.430 1.00 89.31 463 ASP A C 1
ATOM 3573 O O . ASP A 1 463 ? 8.990 -3.523 -41.804 1.00 89.31 463 ASP A O 1
ATOM 3577 N N . LEU A 1 464 ? 9.296 -5.123 -40.260 1.00 92.38 464 LEU A N 1
ATOM 3578 C CA . LEU A 1 464 ? 10.089 -4.329 -39.311 1.00 92.38 464 LEU A CA 1
ATOM 3579 C C . LEU A 1 464 ? 10.973 -5.245 -38.452 1.00 92.38 464 LEU A C 1
ATOM 3581 O O . LEU A 1 464 ? 10.608 -6.388 -38.175 1.00 92.38 464 LEU A O 1
ATOM 3585 N N . ALA A 1 465 ? 12.118 -4.740 -37.989 1.00 92.19 465 ALA A N 1
ATOM 3586 C CA . ALA A 1 465 ? 12.940 -5.430 -36.994 1.00 92.19 465 ALA A CA 1
ATOM 3587 C C . ALA A 1 465 ? 13.105 -4.601 -35.712 1.00 92.19 465 ALA A C 1
ATOM 3589 O O . ALA A 1 465 ? 13.232 -3.378 -35.749 1.00 92.19 465 ALA A O 1
ATOM 3590 N N . VAL A 1 466 ? 13.118 -5.279 -34.570 1.00 93.06 466 VAL A N 1
ATOM 3591 C CA . VAL A 1 466 ? 13.424 -4.728 -33.251 1.00 93.06 466 VAL A CA 1
ATOM 3592 C C . VAL A 1 466 ? 14.718 -5.384 -32.793 1.00 93.06 466 VAL A C 1
ATOM 3594 O O . VAL A 1 466 ? 14.759 -6.597 -32.623 1.00 93.06 466 VAL A O 1
ATOM 3597 N N . VAL A 1 467 ? 15.780 -4.602 -32.635 1.00 91.44 467 VAL A N 1
ATOM 3598 C CA . VAL A 1 467 ? 17.130 -5.102 -32.362 1.00 91.44 467 VAL A CA 1
ATOM 3599 C C . VAL A 1 467 ? 17.599 -4.561 -31.021 1.00 91.44 467 VAL A C 1
ATOM 3601 O O . VAL A 1 467 ? 17.747 -3.348 -30.857 1.00 91.44 467 VAL A O 1
ATOM 3604 N N . ALA A 1 468 ? 17.835 -5.455 -30.066 1.00 88.81 468 ALA A N 1
ATOM 3605 C CA . ALA A 1 468 ? 18.459 -5.116 -28.800 1.00 88.81 468 ALA A CA 1
ATOM 3606 C C . ALA A 1 468 ? 19.961 -4.899 -28.971 1.00 88.81 468 ALA A C 1
ATOM 3608 O O . ALA A 1 468 ? 20.616 -5.605 -29.727 1.00 88.81 468 ALA A O 1
ATOM 3609 N N . MET A 1 469 ? 20.527 -3.930 -28.267 1.00 85.94 469 MET A N 1
ATOM 3610 C CA . MET A 1 469 ? 21.959 -3.660 -28.252 1.00 85.94 469 MET A CA 1
ATOM 3611 C C . MET A 1 469 ? 22.408 -3.292 -26.843 1.00 85.94 469 MET A C 1
ATOM 3613 O O . MET A 1 469 ? 21.673 -2.662 -26.081 1.00 85.94 469 MET A O 1
ATOM 3617 N N . GLU A 1 470 ? 23.629 -3.689 -26.501 1.00 74.75 470 GLU A N 1
ATOM 3618 C CA . GLU A 1 470 ? 24.195 -3.430 -25.176 1.00 74.75 470 GLU A CA 1
ATOM 3619 C C . GLU A 1 470 ? 24.778 -2.019 -25.060 1.00 74.75 470 GLU A C 1
ATOM 3621 O O . GLU A 1 470 ? 24.591 -1.357 -24.038 1.00 74.75 470 GLU A O 1
ATOM 3626 N N . ASP A 1 471 ? 25.458 -1.565 -26.116 1.00 77.88 471 ASP A N 1
ATOM 3627 C CA . ASP A 1 471 ? 26.204 -0.310 -26.163 1.00 77.88 471 ASP A CA 1
ATOM 3628 C C . ASP A 1 471 ? 25.796 0.500 -27.407 1.00 77.88 471 ASP A C 1
ATOM 3630 O O . ASP A 1 471 ? 26.192 0.162 -28.530 1.00 77.88 471 ASP A O 1
ATOM 3634 N N . PRO A 1 472 ? 25.003 1.570 -27.239 1.00 78.19 472 PRO A N 1
ATOM 3635 C CA . PRO A 1 472 ? 24.538 2.366 -28.360 1.00 78.19 472 PRO A CA 1
ATOM 3636 C C . PRO A 1 472 ? 25.641 3.255 -28.946 1.00 78.19 472 PRO A C 1
ATOM 3638 O O . PRO A 1 472 ? 25.487 3.682 -30.085 1.00 78.19 472 PRO A O 1
ATOM 3641 N N . GLU A 1 473 ? 26.759 3.508 -28.250 1.00 79.56 473 GLU A N 1
ATOM 3642 C CA . GLU A 1 473 ? 27.904 4.230 -28.836 1.00 79.56 473 GLU A CA 1
ATOM 3643 C C . GLU A 1 473 ? 28.568 3.416 -29.953 1.00 79.56 473 GLU A C 1
ATOM 3645 O O . GLU A 1 473 ? 29.101 3.972 -30.914 1.00 79.56 473 GLU A O 1
ATOM 3650 N N . LYS A 1 474 ? 28.481 2.085 -29.859 1.00 81.00 474 LYS A N 1
ATOM 3651 C CA . LYS A 1 474 ? 28.977 1.128 -30.858 1.00 81.00 474 LYS A CA 1
ATOM 3652 C C . LYS A 1 474 ? 27.873 0.624 -31.786 1.00 81.00 474 LYS A C 1
ATOM 3654 O O . LYS A 1 474 ? 28.026 -0.437 -32.396 1.00 81.00 474 LYS A O 1
ATOM 3659 N N . ALA A 1 475 ? 26.762 1.357 -31.895 1.00 80.06 475 ALA A N 1
ATOM 3660 C CA . ALA A 1 475 ? 25.654 0.988 -32.763 1.00 80.06 475 ALA A CA 1
ATOM 3661 C C . ALA A 1 475 ? 26.138 0.839 -34.214 1.00 80.06 475 ALA A C 1
ATOM 3663 O O . ALA A 1 475 ? 26.483 1.812 -34.886 1.00 80.06 475 ALA A O 1
ATOM 3664 N N . LYS A 1 476 ? 26.154 -0.402 -34.702 1.00 83.62 476 LYS A N 1
ATOM 3665 C CA . LYS A 1 476 ? 26.419 -0.709 -36.110 1.00 83.62 476 LYS A CA 1
ATOM 3666 C C . LYS A 1 476 ? 25.204 -0.362 -36.952 1.00 83.62 476 LYS A C 1
ATOM 3668 O O . LYS A 1 476 ? 24.071 -0.443 -36.465 1.00 83.62 476 LYS A O 1
ATOM 3673 N N . HIS A 1 477 ? 25.432 -0.045 -38.225 1.00 85.06 477 HIS A N 1
ATOM 3674 C CA . HIS A 1 477 ? 24.329 0.171 -39.153 1.00 85.06 477 HIS A CA 1
ATOM 3675 C C . HIS A 1 477 ? 23.451 -1.091 -39.243 1.00 85.06 477 HIS A C 1
ATOM 3677 O O . HIS A 1 477 ? 24.007 -2.192 -39.272 1.00 85.06 477 HIS A O 1
ATOM 3683 N N . PRO A 1 478 ? 22.107 -0.996 -39.320 1.00 83.88 478 PRO A N 1
ATOM 3684 C CA . PRO A 1 478 ? 21.240 -2.177 -39.359 1.00 83.88 478 PRO A CA 1
ATOM 3685 C C . PRO A 1 478 ? 21.642 -3.222 -40.414 1.00 83.88 478 PRO A C 1
ATOM 3687 O O . PRO A 1 478 ? 21.581 -4.420 -40.155 1.00 83.88 478 PRO A O 1
ATOM 3690 N N . SER A 1 479 ? 22.149 -2.785 -41.572 1.00 81.56 479 SER A N 1
ATOM 3691 C CA . SER A 1 479 ? 22.649 -3.680 -42.631 1.00 81.56 479 SER A CA 1
ATOM 3692 C C . SER A 1 479 ? 23.901 -4.488 -42.262 1.00 81.56 479 SER A C 1
ATOM 3694 O O . SER A 1 479 ? 24.171 -5.508 -42.895 1.00 81.56 479 SER A O 1
ATOM 3696 N N . GLU A 1 480 ? 24.695 -4.016 -41.298 1.00 78.81 480 GLU A N 1
ATOM 3697 C CA . GLU A 1 480 ? 25.848 -4.740 -40.746 1.00 78.81 480 GLU A CA 1
ATOM 3698 C C . GLU A 1 480 ? 25.424 -5.769 -39.696 1.00 78.81 480 GLU A C 1
ATOM 3700 O O . GLU A 1 480 ? 26.118 -6.767 -39.521 1.00 78.81 480 GLU A O 1
ATOM 3705 N N . VAL A 1 481 ? 24.289 -5.542 -39.024 1.00 78.62 481 VAL A N 1
ATOM 3706 C CA . VAL A 1 481 ? 23.660 -6.533 -38.138 1.00 78.62 481 VAL A CA 1
ATOM 3707 C C . VAL A 1 481 ? 23.078 -7.665 -38.982 1.00 78.62 481 VAL A C 1
ATOM 3709 O O . VAL A 1 481 ? 23.381 -8.833 -38.762 1.00 78.62 481 VAL A O 1
ATOM 3712 N N . ASN A 1 482 ? 22.296 -7.327 -40.010 1.00 80.00 482 ASN A N 1
ATOM 3713 C CA . ASN A 1 482 ? 21.887 -8.278 -41.034 1.00 80.00 482 ASN A CA 1
ATOM 3714 C C . ASN A 1 482 ? 21.579 -7.557 -42.351 1.00 80.00 482 ASN A C 1
ATOM 3716 O O . ASN A 1 482 ? 20.883 -6.545 -42.368 1.00 80.00 482 ASN A O 1
ATOM 3720 N N . ARG A 1 483 ? 22.026 -8.107 -43.488 1.00 80.06 483 ARG A N 1
ATOM 3721 C CA . ARG A 1 483 ? 21.799 -7.498 -44.814 1.00 80.06 483 ARG A CA 1
ATOM 3722 C C . ARG A 1 483 ? 20.316 -7.268 -45.128 1.00 80.06 483 ARG A C 1
ATOM 3724 O O . ARG A 1 483 ? 19.996 -6.307 -45.822 1.00 80.06 483 ARG A O 1
ATOM 3731 N N . ILE A 1 484 ? 19.420 -8.108 -44.606 1.00 81.50 484 ILE A N 1
ATOM 3732 C CA . ILE A 1 484 ? 17.963 -7.991 -44.795 1.00 81.50 484 ILE A CA 1
ATOM 3733 C C . ILE A 1 484 ? 17.429 -6.667 -44.224 1.00 81.50 484 ILE A C 1
ATOM 3735 O O . ILE A 1 484 ? 16.493 -6.084 -44.768 1.00 81.50 484 ILE A O 1
ATOM 3739 N N . PHE A 1 485 ? 18.070 -6.139 -43.180 1.00 84.69 485 PHE A N 1
ATOM 3740 C CA . PHE A 1 485 ? 17.646 -4.924 -42.489 1.00 84.69 485 PHE A CA 1
ATOM 3741 C C . PHE A 1 485 ? 17.912 -3.632 -43.267 1.00 84.69 485 PHE A C 1
ATOM 3743 O O . PHE A 1 485 ? 17.454 -2.567 -42.870 1.00 84.69 485 PHE A O 1
ATOM 3750 N N . GLN A 1 486 ? 18.611 -3.702 -44.403 1.00 80.06 486 GLN A N 1
ATOM 3751 C CA . GLN A 1 486 ? 18.916 -2.532 -45.229 1.00 80.06 486 GLN A CA 1
ATOM 3752 C C . GLN A 1 486 ? 17.665 -1.839 -45.799 1.00 80.06 486 GLN A C 1
ATOM 3754 O O . GLN A 1 486 ? 17.712 -0.650 -46.102 1.00 80.06 486 GLN A O 1
ATOM 3759 N N . LYS A 1 487 ? 16.568 -2.578 -46.006 1.00 80.62 487 LYS A N 1
ATOM 3760 C CA . LYS A 1 487 ? 15.377 -2.095 -46.732 1.00 80.62 487 LYS A CA 1
ATOM 3761 C C . LYS A 1 487 ? 14.130 -1.943 -45.864 1.00 80.62 487 LYS A C 1
ATOM 3763 O O . LYS A 1 487 ? 13.054 -1.710 -46.404 1.00 80.62 487 LYS A O 1
ATOM 3768 N N . ILE A 1 488 ? 14.264 -2.100 -44.552 1.00 87.62 488 ILE A N 1
ATOM 3769 C CA . ILE A 1 488 ? 13.140 -2.101 -43.614 1.00 87.62 488 ILE A CA 1
ATOM 3770 C C . ILE A 1 488 ? 13.433 -1.150 -42.449 1.00 87.62 488 ILE A C 1
ATOM 3772 O O . ILE A 1 488 ? 14.602 -0.921 -42.128 1.00 87.62 488 ILE A O 1
ATOM 3776 N N . PRO A 1 489 ? 12.406 -0.596 -41.788 1.00 89.62 489 PRO A N 1
ATOM 3777 C CA . PRO A 1 489 ? 12.606 0.146 -40.553 1.00 89.62 489 PRO A CA 1
ATOM 3778 C C . PRO A 1 489 ? 13.136 -0.780 -39.451 1.00 89.62 489 PRO A C 1
ATOM 3780 O O . PRO A 1 489 ? 12.637 -1.891 -39.257 1.00 89.62 489 PRO A O 1
ATOM 3783 N N . VAL A 1 490 ? 14.131 -0.300 -38.702 1.00 90.94 490 VAL A N 1
ATOM 3784 C CA . VAL A 1 490 ? 14.680 -1.008 -37.538 1.00 90.94 490 VAL A CA 1
ATOM 3785 C C . VAL A 1 490 ? 14.587 -0.140 -36.291 1.00 90.94 490 VAL A C 1
ATOM 3787 O O . VAL A 1 490 ? 15.009 1.019 -36.297 1.00 90.94 490 VAL A O 1
ATOM 3790 N N . ILE A 1 491 ? 14.035 -0.706 -35.220 1.00 92.38 491 ILE A N 1
ATOM 3791 C CA . ILE A 1 491 ? 13.973 -0.097 -33.890 1.00 92.38 491 ILE A CA 1
ATOM 3792 C C . ILE A 1 491 ? 15.143 -0.621 -33.059 1.00 92.38 491 ILE A C 1
ATOM 3794 O O . ILE A 1 491 ? 15.290 -1.827 -32.890 1.00 92.38 491 ILE A O 1
ATOM 3798 N N . ALA A 1 492 ? 15.943 0.286 -32.507 1.00 89.69 492 ALA A N 1
ATOM 3799 C CA . ALA A 1 492 ? 16.958 -0.032 -31.513 1.00 89.69 492 ALA A CA 1
ATOM 3800 C C . ALA A 1 492 ? 16.331 -0.128 -30.113 1.00 89.69 492 ALA A C 1
ATOM 3802 O O . ALA A 1 492 ? 15.676 0.818 -29.665 1.00 89.69 492 ALA A O 1
ATOM 3803 N N . LEU A 1 493 ? 16.571 -1.232 -29.404 1.00 88.25 493 LEU A N 1
ATOM 3804 C CA . LEU A 1 493 ? 16.348 -1.344 -27.964 1.00 88.25 493 LEU A CA 1
ATOM 3805 C C . LEU A 1 493 ? 17.697 -1.295 -27.259 1.00 88.25 493 LEU A C 1
ATOM 3807 O O . LEU A 1 493 ? 18.570 -2.095 -27.556 1.00 88.25 493 LEU A O 1
ATOM 3811 N N . SER A 1 494 ? 17.886 -0.376 -26.322 1.00 83.50 494 SER A N 1
ATOM 3812 C CA . SER A 1 494 ? 19.159 -0.284 -25.601 1.00 83.50 494 SER A CA 1
ATOM 3813 C C . SER A 1 494 ? 18.953 0.142 -24.163 1.00 83.50 494 SER A C 1
ATOM 3815 O O . SER A 1 494 ? 17.922 0.710 -23.790 1.00 83.50 494 SER A O 1
ATOM 3817 N N . ARG A 1 495 ? 19.990 -0.044 -23.352 1.00 72.56 495 ARG A N 1
ATOM 3818 C CA . ARG A 1 495 ? 20.142 0.711 -22.110 1.00 72.56 495 ARG A CA 1
ATOM 3819 C C . ARG A 1 495 ? 20.326 2.208 -22.437 1.00 72.56 495 ARG A C 1
ATOM 3821 O O . ARG A 1 495 ? 20.939 2.532 -23.459 1.00 72.56 495 ARG A O 1
ATOM 3828 N N . PRO A 1 496 ? 19.776 3.124 -21.623 1.00 67.12 496 PRO A N 1
ATOM 3829 C CA . PRO A 1 496 ? 19.966 4.554 -21.807 1.00 67.12 496 PRO A CA 1
ATOM 3830 C C . PRO A 1 496 ? 21.362 4.974 -21.336 1.00 67.12 496 PRO A C 1
ATOM 3832 O O . PRO A 1 496 ? 21.656 4.936 -20.146 1.00 67.12 496 PRO A O 1
ATOM 3835 N N . VAL A 1 497 ? 22.195 5.428 -22.267 1.00 67.06 497 VAL A N 1
ATOM 3836 C CA . VAL A 1 497 ? 23.374 6.274 -22.005 1.00 67.06 497 VAL A CA 1
ATOM 3837 C C . VAL A 1 497 ? 23.185 7.663 -22.632 1.00 67.06 497 VAL A C 1
ATOM 3839 O O . VAL A 1 497 ? 22.421 7.800 -23.601 1.00 67.06 497 VAL A O 1
ATOM 3842 N N . PRO A 1 498 ? 23.821 8.722 -22.100 1.00 63.12 498 PRO A N 1
ATOM 3843 C CA . PRO A 1 498 ? 23.735 10.059 -22.681 1.00 63.12 498 PRO A CA 1
ATOM 3844 C C . PRO A 1 498 ? 24.027 10.031 -24.188 1.00 63.12 498 PRO A C 1
ATOM 3846 O O . PRO A 1 498 ? 25.011 9.454 -24.626 1.00 63.12 498 PRO A O 1
ATOM 3849 N N . GLY A 1 499 ? 23.138 10.601 -25.003 1.00 66.62 499 GLY A N 1
ATOM 3850 C CA . GLY A 1 499 ? 23.306 10.614 -26.463 1.00 66.62 499 GLY A CA 1
ATOM 3851 C C . GLY A 1 499 ? 22.870 9.346 -27.215 1.00 66.62 499 GLY A C 1
ATOM 3852 O O . GLY A 1 499 ? 22.886 9.371 -28.443 1.00 66.62 499 GLY A O 1
ATOM 3853 N N . SER A 1 500 ? 22.384 8.290 -26.541 1.00 75.12 500 SER A N 1
ATOM 3854 C CA . SER A 1 500 ? 21.969 7.007 -27.166 1.00 75.12 500 SER A CA 1
ATOM 3855 C C . SER A 1 500 ? 21.101 7.154 -28.415 1.00 75.12 500 SER A C 1
ATOM 3857 O O . SER A 1 500 ? 21.368 6.546 -29.450 1.00 75.12 500 SER A O 1
ATOM 3859 N N . ALA A 1 501 ? 20.060 7.988 -28.335 1.00 74.50 501 ALA A N 1
ATOM 3860 C CA . ALA A 1 501 ? 19.159 8.226 -29.457 1.00 74.50 501 ALA A CA 1
ATOM 3861 C C . ALA A 1 501 ? 19.874 8.888 -30.649 1.00 74.50 501 ALA A C 1
ATOM 3863 O O . ALA A 1 501 ? 19.518 8.628 -31.794 1.00 74.50 501 ALA A O 1
ATOM 3864 N N . GLY A 1 502 ? 20.882 9.727 -30.394 1.00 75.06 502 GLY A N 1
ATOM 3865 C CA . GLY A 1 502 ? 21.721 10.333 -31.426 1.00 75.06 502 GLY A CA 1
ATOM 3866 C C . GLY A 1 502 ? 22.640 9.310 -32.089 1.00 75.06 502 GLY A C 1
ATOM 3867 O O . GLY A 1 502 ? 22.681 9.251 -33.316 1.00 75.06 502 GLY A O 1
ATOM 3868 N N . PHE A 1 503 ? 23.301 8.455 -31.303 1.00 78.44 503 PHE A N 1
ATOM 3869 C CA . PHE A 1 503 ? 24.148 7.386 -31.842 1.00 78.44 503 PHE A CA 1
ATOM 3870 C C . PHE A 1 503 ? 23.351 6.421 -32.729 1.00 78.44 503 PHE A C 1
ATOM 3872 O O . PHE A 1 503 ? 23.726 6.185 -33.876 1.00 78.44 503 PHE A O 1
ATOM 3879 N N . CYS A 1 504 ? 22.184 5.965 -32.262 1.00 83.31 504 CYS A N 1
ATOM 3880 C CA . CYS A 1 504 ? 21.306 5.088 -33.042 1.00 83.31 504 CYS A CA 1
ATOM 3881 C C . CYS A 1 504 ? 20.771 5.781 -34.308 1.00 83.31 504 CYS A C 1
ATOM 3883 O O . CYS A 1 504 ? 20.671 5.160 -35.363 1.00 83.31 504 CYS A O 1
ATOM 3885 N N . ARG A 1 505 ? 20.463 7.084 -34.246 1.00 81.69 505 ARG A N 1
ATOM 3886 C CA . ARG A 1 505 ? 20.060 7.851 -35.435 1.00 81.69 505 ARG A CA 1
ATOM 3887 C C . ARG A 1 505 ? 21.162 7.890 -36.485 1.00 81.69 505 ARG A C 1
ATOM 3889 O O . ARG A 1 505 ? 20.896 7.635 -37.654 1.00 81.69 505 ARG A O 1
ATOM 3896 N N . ASN A 1 506 ? 22.380 8.220 -36.061 1.00 80.94 506 ASN A N 1
ATOM 3897 C CA . ASN A 1 506 ? 23.535 8.341 -36.948 1.00 80.94 506 ASN A CA 1
ATOM 3898 C C . ASN A 1 506 ? 23.915 6.987 -37.560 1.00 80.94 506 ASN A C 1
ATOM 3900 O O . ASN A 1 506 ? 24.363 6.938 -38.701 1.00 80.94 506 ASN A O 1
ATOM 3904 N N . ALA A 1 507 ? 23.674 5.897 -36.829 1.00 83.88 507 ALA A N 1
ATOM 3905 C CA . ALA A 1 507 ? 23.827 4.536 -37.321 1.00 83.88 507 ALA A CA 1
ATOM 3906 C C . ALA A 1 507 ? 22.696 4.084 -38.269 1.00 83.88 507 ALA A C 1
ATOM 3908 O O . ALA A 1 507 ? 22.801 3.010 -38.840 1.00 83.88 507 ALA A O 1
ATOM 3909 N N . GLY A 1 508 ? 21.627 4.861 -38.477 1.00 82.94 508 GLY A N 1
ATOM 3910 C CA . GLY A 1 508 ? 20.574 4.539 -39.453 1.00 82.94 508 GLY A CA 1
ATOM 3911 C C . GLY A 1 508 ? 19.358 3.784 -38.901 1.00 82.94 508 GLY A C 1
ATOM 3912 O O . GLY A 1 508 ? 18.592 3.216 -39.678 1.00 82.94 508 GLY A O 1
ATOM 3913 N N . TYR A 1 509 ? 19.139 3.775 -37.583 1.00 87.81 509 TYR A N 1
ATOM 3914 C CA . TYR A 1 509 ? 17.922 3.206 -36.989 1.00 87.81 509 TYR A CA 1
ATOM 3915 C C . TYR A 1 509 ? 16.720 4.148 -37.152 1.00 87.81 509 TYR A C 1
ATOM 3917 O O . TYR A 1 509 ? 16.827 5.365 -36.980 1.00 87.81 509 TYR A O 1
ATOM 3925 N N . ALA A 1 510 ? 15.549 3.574 -37.429 1.00 84.69 510 ALA A N 1
ATOM 3926 C CA . ALA A 1 510 ? 14.298 4.308 -37.630 1.00 84.69 510 ALA A CA 1
ATOM 3927 C C . ALA A 1 510 ? 13.633 4.725 -36.303 1.00 84.69 510 ALA A C 1
ATOM 3929 O O . ALA A 1 510 ? 12.974 5.767 -36.228 1.00 84.69 510 ALA A O 1
ATOM 3930 N N . GLY A 1 511 ? 13.836 3.935 -35.245 1.00 84.94 511 GLY A N 1
ATOM 3931 C CA . GLY A 1 511 ? 13.299 4.191 -33.909 1.00 84.94 511 GLY A CA 1
ATOM 3932 C C . GLY A 1 511 ? 14.267 3.795 -32.796 1.00 84.94 511 GLY A C 1
ATOM 3933 O O . GLY A 1 511 ? 15.181 3.001 -33.013 1.00 84.94 511 GLY A O 1
ATOM 3934 N N . TYR A 1 512 ? 14.077 4.362 -31.604 1.00 85.44 512 TYR A N 1
ATOM 3935 C CA . TYR A 1 512 ? 14.851 4.012 -30.407 1.00 85.44 512 TYR A CA 1
ATOM 3936 C C . TYR A 1 512 ? 13.976 3.978 -29.156 1.00 85.44 512 TYR A C 1
ATOM 3938 O O . TYR A 1 512 ? 13.285 4.957 -28.843 1.00 85.44 512 TYR A O 1
ATOM 3946 N N . LEU A 1 513 ? 14.073 2.876 -28.412 1.00 82.38 513 LEU A N 1
ATOM 3947 C CA . LEU A 1 513 ? 13.443 2.680 -27.112 1.00 82.38 513 LEU A CA 1
ATOM 3948 C C . LEU A 1 513 ? 14.463 2.209 -26.078 1.00 82.38 513 LEU A C 1
ATOM 3950 O O . LEU A 1 513 ? 15.417 1.487 -26.361 1.00 82.38 513 LEU A O 1
ATOM 3954 N N . THR A 1 514 ? 14.220 2.613 -24.839 1.00 78.06 514 THR A N 1
ATOM 3955 C CA . THR A 1 514 ? 14.996 2.170 -23.689 1.00 78.06 514 THR A CA 1
ATOM 3956 C C . THR A 1 514 ? 14.415 0.863 -23.164 1.00 78.06 514 THR A C 1
ATOM 3958 O O . THR A 1 514 ? 13.215 0.803 -22.903 1.00 78.06 514 THR A O 1
ATOM 3961 N N . GLN A 1 515 ? 15.243 -0.158 -22.951 1.00 76.19 515 GLN A N 1
ATOM 3962 C CA . GLN A 1 515 ? 14.878 -1.282 -22.071 1.00 76.19 515 GLN A CA 1
ATOM 3963 C C . GLN A 1 515 ? 14.728 -0.755 -20.630 1.00 76.19 515 GLN A C 1
ATOM 3965 O O . GLN A 1 515 ? 15.379 0.243 -20.374 1.00 76.19 515 GLN A O 1
ATOM 3970 N N . PRO A 1 516 ? 13.956 -1.335 -19.691 1.00 72.06 516 PRO A N 1
ATOM 3971 C CA . PRO A 1 516 ? 12.916 -2.312 -19.967 1.00 72.06 516 PRO A CA 1
ATOM 3972 C C . PRO A 1 516 ? 11.837 -1.678 -20.847 1.00 72.06 516 PRO A C 1
ATOM 3974 O O . PRO A 1 516 ? 11.468 -0.514 -20.683 1.00 72.06 516 PRO A O 1
ATOM 3977 N N . VAL A 1 517 ? 11.379 -2.444 -21.832 1.00 77.81 517 VAL A N 1
ATOM 3978 C CA . VAL A 1 517 ? 10.481 -1.947 -22.873 1.00 77.81 517 VAL A CA 1
ATOM 3979 C C . VAL A 1 517 ? 9.053 -1.865 -22.342 1.00 77.81 517 VAL A C 1
ATOM 3981 O O . VAL A 1 517 ? 8.520 -2.839 -21.819 1.00 77.81 517 VAL A O 1
ATOM 3984 N N . SER A 1 518 ? 8.415 -0.707 -22.511 1.00 76.56 518 SER A N 1
ATOM 3985 C CA . SER A 1 518 ? 6.975 -0.547 -22.277 1.00 76.56 518 SER A CA 1
ATOM 3986 C C . SER A 1 518 ? 6.195 -1.060 -23.483 1.00 76.56 518 SER A C 1
ATOM 3988 O O . SER A 1 518 ? 6.500 -0.689 -24.622 1.00 76.56 518 SER A O 1
ATOM 3990 N N . ARG A 1 519 ? 5.163 -1.871 -23.218 1.00 78.06 519 ARG A N 1
ATOM 3991 C CA . ARG A 1 519 ? 4.222 -2.377 -24.224 1.00 78.06 519 ARG A CA 1
ATOM 3992 C C . ARG A 1 519 ? 3.620 -1.226 -25.021 1.00 78.06 519 ARG A C 1
ATOM 3994 O O . ARG A 1 519 ? 3.692 -1.246 -26.247 1.00 78.06 519 ARG A O 1
ATOM 4001 N N . THR A 1 520 ? 3.107 -0.208 -24.330 1.00 72.69 520 THR A N 1
ATOM 4002 C CA . THR A 1 520 ? 2.492 0.975 -24.949 1.00 72.69 520 THR A CA 1
ATOM 4003 C C . THR A 1 520 ? 3.432 1.653 -25.948 1.00 72.69 520 THR A C 1
ATOM 4005 O O . THR A 1 520 ? 3.087 1.801 -27.119 1.00 72.69 520 THR A O 1
ATOM 4008 N N . PHE A 1 521 ? 4.658 1.993 -25.532 1.00 75.81 521 PHE A N 1
ATOM 4009 C CA . PHE A 1 521 ? 5.608 2.677 -26.419 1.00 75.81 521 PHE A CA 1
ATOM 4010 C C . PHE A 1 521 ? 6.123 1.787 -27.557 1.00 75.81 521 PHE A C 1
ATOM 4012 O O . PHE A 1 521 ? 6.366 2.295 -28.652 1.00 75.81 521 PHE A O 1
ATOM 4019 N N . LEU A 1 522 ? 6.293 0.482 -27.323 1.00 83.69 522 LEU A N 1
ATOM 4020 C CA . LEU A 1 522 ? 6.720 -0.462 -28.357 1.00 83.69 522 LEU A CA 1
ATOM 4021 C C . LEU A 1 522 ? 5.665 -0.593 -29.453 1.00 83.69 522 LEU A C 1
ATOM 4023 O O . LEU A 1 522 ? 5.975 -0.400 -30.628 1.00 83.69 522 LEU A O 1
ATOM 4027 N N . VAL A 1 523 ? 4.421 -0.884 -29.069 1.00 80.88 523 VAL A N 1
ATOM 4028 C CA . VAL A 1 523 ? 3.312 -1.061 -30.013 1.00 80.88 523 VAL A CA 1
ATOM 4029 C C . VAL A 1 523 ? 3.038 0.237 -30.764 1.00 80.88 523 VAL A C 1
ATOM 4031 O O . VAL A 1 523 ? 2.873 0.205 -31.983 1.00 80.88 523 VAL A O 1
ATOM 4034 N N . GLU A 1 524 ? 3.062 1.384 -30.083 1.00 77.06 524 GLU A N 1
ATOM 4035 C CA . GLU A 1 524 ? 2.871 2.686 -30.721 1.00 77.06 524 GLU A CA 1
ATOM 4036 C C . GLU A 1 524 ? 3.993 3.004 -31.723 1.00 77.06 524 GLU A C 1
ATOM 4038 O O . GLU A 1 524 ? 3.718 3.442 -32.842 1.00 77.06 524 GLU A O 1
ATOM 4043 N N . MET A 1 525 ? 5.258 2.752 -31.366 1.00 82.94 525 MET A N 1
ATOM 4044 C CA . MET A 1 525 ? 6.390 2.999 -32.264 1.00 82.94 525 MET A CA 1
ATOM 4045 C C . MET A 1 525 ? 6.327 2.118 -33.512 1.00 82.94 525 MET A C 1
ATOM 4047 O O . MET A 1 525 ? 6.503 2.617 -34.622 1.00 82.94 525 MET A O 1
ATOM 4051 N N . VAL A 1 526 ? 6.040 0.828 -33.337 1.00 86.50 526 VAL A N 1
ATOM 4052 C CA . VAL A 1 526 ? 5.890 -0.123 -34.443 1.00 86.50 526 VAL A CA 1
ATOM 4053 C C . VAL A 1 526 ? 4.717 0.274 -35.337 1.00 86.50 526 VAL A C 1
ATOM 4055 O O . VAL A 1 526 ? 4.879 0.371 -36.551 1.00 86.50 526 VAL A O 1
ATOM 4058 N N . SER A 1 527 ? 3.561 0.582 -34.747 1.00 81.56 527 SER A N 1
ATOM 4059 C CA . SER A 1 527 ? 2.360 0.996 -35.481 1.00 81.56 527 SER A CA 1
ATOM 4060 C C . SER A 1 527 ? 2.598 2.253 -36.316 1.00 81.56 527 SER A C 1
ATOM 4062 O O . SER A 1 527 ? 2.160 2.336 -37.460 1.00 81.56 527 SER A O 1
ATOM 4064 N N . ARG A 1 528 ? 3.332 3.229 -35.768 1.00 77.62 528 ARG A N 1
ATOM 4065 C CA . ARG A 1 528 ? 3.676 4.470 -36.475 1.00 77.62 528 ARG A CA 1
ATOM 4066 C C . ARG A 1 528 ? 4.683 4.250 -37.597 1.00 77.62 528 ARG A C 1
ATOM 4068 O O . ARG A 1 528 ? 4.520 4.832 -38.663 1.00 77.62 528 ARG A O 1
ATOM 4075 N N . LEU A 1 529 ? 5.708 3.426 -37.375 1.00 82.75 529 LEU A N 1
ATOM 4076 C CA . LEU A 1 529 ? 6.699 3.111 -38.410 1.00 82.75 529 LEU A CA 1
ATOM 4077 C C . LEU A 1 529 ? 6.101 2.293 -39.562 1.00 82.75 529 LEU A C 1
ATOM 4079 O O . LEU A 1 529 ? 6.590 2.392 -40.683 1.00 82.75 529 LEU A O 1
ATOM 4083 N N . LEU A 1 530 ? 5.036 1.531 -39.299 1.00 80.25 530 LEU A N 1
ATOM 4084 C CA . LEU A 1 530 ? 4.304 0.753 -40.301 1.00 80.25 530 LEU A CA 1
ATOM 4085 C C . LEU A 1 530 ? 3.110 1.509 -40.936 1.00 80.25 530 LEU A C 1
ATOM 4087 O O . LEU A 1 530 ? 2.486 0.966 -41.847 1.00 80.25 530 LEU A O 1
ATOM 4091 N N . GLY A 1 531 ? 2.781 2.731 -40.487 1.00 67.56 531 GLY A N 1
ATOM 4092 C CA . GLY A 1 531 ? 1.654 3.548 -40.978 1.00 67.56 531 GLY A CA 1
ATOM 4093 C C . GLY A 1 531 ? 2.039 4.674 -41.963 1.00 67.56 531 GLY A C 1
ATOM 4094 O O . GLY A 1 531 ? 3.144 5.207 -41.924 1.00 67.56 531 GLY A O 1
ATOM 4095 N N . GLU A 1 532 ? 1.106 5.092 -42.835 1.00 43.03 532 GLU A N 1
ATOM 4096 C CA . GLU A 1 532 ? 1.358 5.952 -44.021 1.00 43.03 532 GLU A CA 1
ATOM 4097 C C . GLU A 1 532 ? 1.575 7.471 -43.783 1.00 43.03 532 GLU A C 1
ATOM 4099 O O . GLU A 1 532 ? 1.703 8.228 -44.745 1.00 43.03 532 GLU A O 1
ATOM 4104 N N . LYS A 1 533 ? 1.659 7.980 -42.546 1.00 39.44 533 LYS A N 1
ATOM 4105 C CA . LYS A 1 533 ? 1.947 9.414 -42.301 1.00 39.44 533 LYS A CA 1
ATOM 4106 C C . LYS A 1 533 ? 3.348 9.615 -41.739 1.00 39.44 533 LYS A C 1
ATOM 4108 O O . LYS A 1 533 ? 3.543 9.690 -40.530 1.00 39.44 533 LYS A O 1
ATOM 4113 N N . HIS A 1 534 ? 4.320 9.734 -42.637 1.00 42.16 534 HIS A N 1
ATOM 4114 C CA . HIS A 1 534 ? 5.686 10.123 -42.299 1.00 42.16 534 HIS A CA 1
ATOM 4115 C C . HIS A 1 534 ? 5.856 11.648 -42.269 1.00 42.16 534 HIS A C 1
ATOM 4117 O O . HIS A 1 534 ? 5.490 12.348 -43.211 1.00 42.16 534 HIS A O 1
ATOM 4123 N N . GLY A 1 535 ? 6.473 12.144 -41.196 1.00 39.19 535 GLY A N 1
ATOM 4124 C CA . GLY A 1 535 ? 7.283 13.362 -41.206 1.00 39.19 535 GLY A CA 1
ATOM 4125 C C . GLY A 1 535 ? 8.755 12.960 -41.089 1.00 39.19 535 GLY A C 1
ATOM 4126 O O . GLY A 1 535 ? 9.064 11.977 -40.418 1.00 39.19 535 GLY A O 1
ATOM 4127 N N . GLU A 1 536 ? 9.663 13.673 -41.754 1.00 37.19 536 GLU A N 1
ATOM 4128 C CA . GLU A 1 536 ? 11.089 13.322 -41.776 1.00 37.19 536 GLU A CA 1
ATOM 4129 C C . GLU A 1 536 ? 11.721 13.313 -40.362 1.00 37.19 536 GLU A C 1
ATOM 4131 O O . GLU A 1 536 ? 11.669 14.298 -39.617 1.00 37.19 536 GLU A O 1
ATOM 4136 N N . GLY A 1 537 ? 12.352 12.188 -39.991 1.00 50.00 537 GLY A N 1
ATOM 4137 C CA . GLY A 1 537 ? 13.228 12.057 -38.818 1.00 50.00 537 GLY A CA 1
ATOM 4138 C C . GLY A 1 537 ? 12.911 10.885 -37.874 1.00 50.00 537 GLY A C 1
ATOM 4139 O O . GLY A 1 537 ? 11.776 10.441 -37.760 1.00 50.00 537 GLY A O 1
ATOM 4140 N N . MET A 1 538 ? 13.935 10.414 -37.149 1.00 52.69 538 MET A N 1
ATOM 4141 C CA . MET A 1 538 ? 13.859 9.283 -36.209 1.00 52.69 538 MET A CA 1
ATOM 4142 C C . MET A 1 538 ? 12.824 9.499 -35.093 1.00 52.69 538 MET A C 1
ATOM 4144 O O . MET A 1 538 ? 12.826 10.540 -34.419 1.00 52.69 538 MET A O 1
ATOM 4148 N N . LEU A 1 539 ? 11.994 8.481 -34.850 1.00 56.59 539 LEU A N 1
ATOM 4149 C CA . LEU A 1 539 ? 11.012 8.481 -33.770 1.00 56.59 539 LEU A CA 1
ATOM 4150 C C . LEU A 1 539 ? 11.687 8.091 -32.445 1.00 56.59 539 LEU A C 1
ATOM 4152 O O . LEU A 1 539 ? 12.262 7.012 -32.312 1.00 56.59 539 LEU A O 1
ATOM 4156 N N . THR A 1 540 ? 11.626 8.971 -31.448 1.00 58.06 540 THR A N 1
ATOM 4157 C CA . THR A 1 540 ? 12.183 8.718 -30.111 1.00 58.06 540 THR A CA 1
ATOM 4158 C C . THR A 1 540 ? 11.079 8.748 -29.065 1.00 58.06 540 THR A C 1
ATOM 4160 O O . THR A 1 540 ? 10.043 9.389 -29.250 1.00 58.06 540 THR A O 1
ATOM 4163 N N . ARG A 1 541 ? 11.324 8.117 -27.914 1.00 52.28 541 ARG A N 1
ATOM 4164 C CA . ARG A 1 541 ? 10.404 8.161 -26.772 1.00 52.28 541 ARG A CA 1
ATOM 4165 C C . ARG A 1 541 ? 10.059 9.584 -26.310 1.00 52.28 541 ARG A C 1
ATOM 4167 O O . ARG A 1 541 ? 8.917 9.836 -25.945 1.00 52.28 541 ARG A O 1
ATOM 4174 N N . HIS A 1 542 ? 11.015 10.516 -26.353 1.00 49.88 542 HIS A N 1
ATOM 4175 C CA . HIS A 1 542 ? 10.760 11.926 -26.034 1.00 49.88 542 HIS A CA 1
ATOM 4176 C C . HIS A 1 542 ? 9.760 12.565 -27.006 1.00 49.88 542 HIS A C 1
ATOM 4178 O O . HIS A 1 542 ? 8.844 13.228 -26.538 1.00 49.88 542 HIS A O 1
ATOM 4184 N N . ARG A 1 543 ? 9.852 12.287 -28.317 1.00 51.34 543 ARG A N 1
ATOM 4185 C CA . ARG A 1 543 ? 8.843 12.737 -29.293 1.00 51.34 543 ARG A CA 1
ATOM 4186 C C . ARG A 1 543 ? 7.489 12.053 -29.088 1.00 51.34 543 ARG A C 1
ATOM 4188 O O . ARG A 1 543 ? 6.473 12.724 -29.172 1.00 51.34 543 ARG A O 1
ATOM 4195 N N . LEU A 1 544 ? 7.454 10.758 -28.763 1.00 49.34 544 LEU A N 1
ATOM 4196 C CA . LEU A 1 544 ? 6.203 10.046 -28.446 1.00 49.34 544 LEU A CA 1
ATOM 4197 C C . LEU A 1 544 ? 5.502 10.637 -27.207 1.00 49.34 544 LEU A C 1
ATOM 4199 O O . LEU A 1 544 ? 4.311 10.931 -27.263 1.00 49.34 544 LEU A O 1
ATOM 4203 N N . ARG A 1 545 ? 6.250 10.905 -26.121 1.00 46.31 545 ARG A N 1
ATOM 4204 C CA . ARG A 1 545 ? 5.739 11.611 -24.928 1.00 46.31 545 ARG A CA 1
ATOM 4205 C C . ARG A 1 545 ? 5.336 13.057 -25.239 1.00 46.31 545 ARG A C 1
ATOM 4207 O O . ARG A 1 545 ? 4.308 13.501 -24.746 1.00 46.31 545 ARG A O 1
ATOM 4214 N N . GLU A 1 546 ? 6.108 13.800 -26.033 1.00 44.09 546 GLU A N 1
ATOM 4215 C CA . GLU A 1 546 ? 5.749 15.163 -26.461 1.00 44.09 546 GLU A CA 1
ATOM 4216 C C . GLU A 1 546 ? 4.482 15.188 -27.322 1.00 44.09 546 GLU A C 1
ATOM 4218 O O . GLU A 1 546 ? 3.702 16.126 -27.216 1.00 44.09 546 GLU A O 1
ATOM 4223 N N . GLU A 1 547 ? 4.227 14.165 -28.138 1.00 41.66 547 GLU A N 1
ATOM 4224 C CA . GLU A 1 547 ? 3.017 14.084 -28.961 1.00 41.66 547 GLU A CA 1
ATOM 4225 C C . GLU A 1 547 ? 1.792 13.555 -28.215 1.00 41.66 547 GLU A C 1
ATOM 4227 O O . GLU A 1 547 ? 0.696 14.037 -28.480 1.00 41.66 547 GLU A O 1
ATOM 4232 N N . GLN A 1 548 ? 1.953 12.674 -27.223 1.00 39.59 548 GLN A N 1
ATOM 4233 C CA . GLN A 1 548 ? 0.892 12.421 -26.239 1.00 39.59 548 GLN A CA 1
ATOM 4234 C C . GLN A 1 548 ? 0.586 13.684 -25.419 1.00 39.59 548 GLN A C 1
ATOM 4236 O O . GLN A 1 548 ? -0.569 13.979 -25.149 1.00 39.59 548 GLN A O 1
ATOM 4241 N N . LYS A 1 549 ? 1.582 14.520 -25.097 1.00 40.53 549 LYS A N 1
ATOM 4242 C CA . LYS A 1 549 ? 1.329 15.848 -24.507 1.00 40.53 549 LYS A CA 1
ATOM 4243 C C . LYS A 1 549 ? 0.580 16.793 -25.459 1.00 40.53 549 LYS A C 1
ATOM 4245 O O . LYS A 1 549 ? -0.168 17.640 -24.978 1.00 40.53 549 LYS A O 1
ATOM 4250 N N . LYS A 1 550 ? 0.685 16.629 -26.789 1.00 37.97 550 LYS A N 1
ATOM 4251 C CA . LYS A 1 550 ? -0.123 17.389 -27.772 1.00 37.97 550 LYS A CA 1
ATOM 4252 C C . LYS A 1 550 ? -1.625 17.063 -27.713 1.00 37.97 550 LYS A C 1
ATOM 4254 O O . LYS A 1 550 ? -2.396 17.825 -28.299 1.00 37.97 550 LYS A O 1
ATOM 4259 N N . SER A 1 551 ? -2.057 15.976 -27.059 1.00 41.38 551 SER A N 1
ATOM 4260 C CA . SER A 1 551 ? -3.488 15.706 -26.833 1.00 41.38 551 SER A CA 1
ATOM 4261 C C . SER A 1 551 ? -4.057 16.474 -25.638 1.00 41.38 551 SER A C 1
ATOM 4263 O O . SER A 1 551 ? -5.268 16.645 -25.572 1.00 41.38 551 SER A O 1
ATOM 4265 N N . PHE A 1 552 ? -3.199 16.971 -24.739 1.00 47.88 552 PHE A N 1
ATOM 4266 C CA . PHE A 1 552 ? -3.593 17.760 -23.575 1.00 47.88 552 PHE A CA 1
ATOM 4267 C C . PHE A 1 552 ? -3.727 19.239 -23.972 1.00 47.88 552 PHE A C 1
ATOM 4269 O O . PHE A 1 552 ? -2.752 19.888 -24.377 1.00 47.88 552 PHE A O 1
ATOM 4276 N N . ARG A 1 553 ? -4.949 19.767 -23.894 1.00 59.31 553 ARG A N 1
ATOM 4277 C CA . ARG A 1 553 ? -5.314 21.145 -24.230 1.00 59.31 553 ARG A CA 1
ATOM 4278 C C . ARG A 1 553 ? -5.243 22.029 -22.995 1.00 59.31 553 ARG A C 1
ATOM 4280 O O . ARG A 1 553 ? -6.053 21.903 -22.081 1.00 59.31 553 ARG A O 1
ATOM 4287 N N . MET A 1 554 ? -4.285 22.948 -22.996 1.00 71.12 554 MET A N 1
ATOM 4288 C CA . MET A 1 554 ? -4.077 23.919 -21.927 1.00 71.12 554 MET A CA 1
ATOM 4289 C C . MET A 1 554 ? -4.523 25.311 -22.344 1.00 71.12 554 MET A C 1
ATOM 4291 O O . MET A 1 554 ? -4.237 25.773 -23.451 1.00 71.12 554 MET A O 1
ATOM 4295 N N . LEU A 1 555 ? -5.137 26.024 -21.414 1.00 79.88 555 LEU A N 1
ATOM 4296 C CA . LEU A 1 555 ? -5.445 27.436 -21.579 1.00 79.88 555 LEU A CA 1
ATOM 4297 C C . LEU A 1 555 ? -4.616 28.236 -20.571 1.00 79.88 555 LEU A C 1
ATOM 4299 O O . LEU A 1 555 ? -4.612 27.900 -19.391 1.00 79.88 555 LEU A O 1
ATOM 4303 N N . ILE A 1 556 ? -3.867 29.242 -21.023 1.00 79.00 556 ILE A N 1
ATOM 4304 C CA . ILE A 1 556 ? -2.924 29.995 -20.184 1.00 79.00 556 ILE A CA 1
ATOM 4305 C C . ILE A 1 556 ? -3.334 31.468 -20.145 1.00 79.00 556 ILE A C 1
ATOM 4307 O O . ILE A 1 556 ? -3.374 32.124 -21.183 1.00 79.00 556 ILE A O 1
ATOM 4311 N N . GLY A 1 557 ? -3.605 31.995 -18.952 1.00 77.62 557 GLY A N 1
ATOM 4312 C CA . GLY A 1 557 ? -3.869 33.413 -18.704 1.00 77.62 557 GLY A CA 1
ATOM 4313 C C . GLY A 1 557 ? -2.701 34.107 -18.022 1.00 77.62 557 GLY A C 1
ATOM 4314 O O . GLY A 1 557 ? -2.440 33.851 -16.845 1.00 77.62 557 GLY A O 1
ATOM 4315 N N . GLU A 1 558 ? -2.017 35.000 -18.737 1.00 72.44 558 GLU A N 1
ATOM 4316 C CA . GLU A 1 558 ? -0.884 35.762 -18.202 1.00 72.44 558 GLU A CA 1
ATOM 4317 C C . GLU A 1 558 ? -0.785 37.150 -18.846 1.00 72.44 558 GLU A C 1
ATOM 4319 O O . GLU A 1 558 ? -0.753 37.278 -20.066 1.00 72.44 558 GLU A O 1
ATOM 4324 N N . SER A 1 559 ? -0.710 38.205 -18.030 1.00 62.66 559 SER A N 1
ATOM 4325 C CA . SER A 1 559 ? -0.563 39.581 -18.523 1.00 62.66 559 SER A CA 1
ATOM 4326 C C . SER A 1 559 ? 0.897 39.892 -18.933 1.00 62.66 559 SER A C 1
ATOM 4328 O O . SER A 1 559 ? 1.817 39.503 -18.212 1.00 62.66 559 SER A O 1
ATOM 4330 N N . PRO A 1 560 ? 1.144 40.628 -20.038 1.00 56.22 560 PRO A N 1
ATOM 4331 C CA . PRO A 1 560 ? 2.484 41.080 -20.434 1.00 56.22 560 PRO A CA 1
ATOM 4332 C C . PRO A 1 560 ? 3.133 41.971 -19.358 1.00 56.22 560 PRO A C 1
ATOM 4334 O O . PRO A 1 560 ? 2.399 42.631 -18.618 1.00 56.22 560 PRO A O 1
ATOM 4337 N N . PRO A 1 561 ? 4.480 42.072 -19.288 1.00 49.00 561 PRO A N 1
ATOM 4338 C CA . PRO A 1 561 ? 5.479 41.635 -20.277 1.00 49.00 561 PRO A CA 1
ATOM 4339 C C . PRO A 1 561 ? 6.159 40.288 -19.974 1.00 49.00 561 PRO A C 1
ATOM 4341 O O . PRO A 1 561 ? 7.066 39.894 -20.701 1.00 49.00 561 PRO A O 1
ATOM 4344 N N . GLU A 1 562 ? 5.770 39.593 -18.906 1.00 56.00 562 GLU A N 1
ATOM 4345 C CA . GLU A 1 562 ? 6.608 38.529 -18.341 1.00 56.00 562 GLU A CA 1
ATOM 4346 C C . GLU A 1 562 ? 6.490 37.173 -19.062 1.00 56.00 562 GLU A C 1
ATOM 4348 O O . GLU A 1 562 ? 7.473 36.440 -19.043 1.00 56.00 562 GLU A O 1
ATOM 4353 N N . ASN A 1 563 ? 5.363 36.875 -19.742 1.00 58.59 563 ASN A N 1
ATOM 4354 C CA . ASN A 1 563 ? 5.101 35.689 -20.598 1.00 58.59 563 ASN A CA 1
ATOM 4355 C C . ASN A 1 563 ? 5.774 34.373 -20.137 1.00 58.59 563 ASN A C 1
ATOM 4357 O O . ASN A 1 563 ? 6.151 33.525 -20.951 1.00 58.59 563 ASN A O 1
ATOM 4361 N N . LEU A 1 564 ? 5.943 34.190 -18.831 1.00 58.22 564 LEU A N 1
ATOM 4362 C CA . LEU A 1 564 ? 6.840 33.205 -18.246 1.00 58.22 564 LEU A CA 1
ATOM 4363 C C . LEU A 1 564 ? 6.201 31.822 -18.317 1.00 58.22 564 LEU A C 1
ATOM 4365 O O . LEU A 1 564 ? 6.863 30.862 -18.702 1.00 58.22 564 LEU A O 1
ATOM 4369 N N . LEU A 1 565 ? 4.888 31.736 -18.083 1.00 57.22 565 LEU A N 1
ATOM 4370 C CA . LEU A 1 565 ? 4.110 30.508 -18.260 1.00 57.22 565 LEU A CA 1
ATOM 4371 C C . LEU A 1 565 ? 4.017 30.128 -19.734 1.00 57.22 565 LEU A C 1
ATOM 4373 O O . LEU A 1 565 ? 4.146 28.957 -20.089 1.00 57.22 565 LEU A O 1
ATOM 4377 N N . GLY A 1 566 ? 3.862 31.124 -20.608 1.00 57.00 566 GLY A N 1
ATOM 4378 C CA . GLY A 1 566 ? 3.905 30.928 -22.055 1.00 57.00 566 GLY A CA 1
ATOM 4379 C C . GLY A 1 566 ? 5.237 30.333 -22.527 1.00 57.00 566 GLY A C 1
ATOM 4380 O O . GLY A 1 566 ? 5.232 29.398 -23.335 1.00 57.00 566 GLY A O 1
ATOM 4381 N N . CYS A 1 567 ? 6.357 30.831 -21.996 1.00 54.91 567 CYS A N 1
ATOM 4382 C CA . CYS A 1 567 ? 7.717 30.387 -22.308 1.00 54.91 567 CYS A CA 1
ATOM 4383 C C . CYS A 1 567 ? 8.069 29.027 -21.679 1.00 54.91 567 CYS A C 1
ATOM 4385 O O . CYS A 1 567 ? 8.571 28.156 -22.387 1.00 54.91 567 CYS A O 1
ATOM 4387 N N . LEU A 1 568 ? 7.738 28.795 -20.403 1.00 50.66 568 LEU A N 1
ATOM 4388 C CA . LEU A 1 568 ? 7.915 27.507 -19.709 1.00 50.66 568 LEU A CA 1
ATOM 4389 C C . LEU A 1 568 ? 7.080 26.394 -20.360 1.00 50.66 568 LEU A C 1
ATOM 4391 O O . LEU A 1 568 ? 7.537 25.265 -20.534 1.00 50.66 568 LEU A O 1
ATOM 4395 N N . ALA A 1 569 ? 5.874 26.722 -20.825 1.00 51.88 569 ALA A N 1
ATOM 4396 C CA . ALA A 1 569 ? 5.065 25.815 -21.632 1.00 51.88 569 ALA A CA 1
ATOM 4397 C C . ALA A 1 569 ? 5.567 25.697 -23.089 1.00 51.88 569 ALA A C 1
ATOM 4399 O O . ALA A 1 569 ? 4.999 24.959 -23.891 1.00 51.88 569 ALA A O 1
ATOM 4400 N N . GLY A 1 570 ? 6.547 26.502 -23.517 1.00 46.38 570 GLY A N 1
ATOM 4401 C CA . GLY A 1 570 ? 7.107 26.521 -24.880 1.00 46.38 570 GLY A CA 1
ATOM 4402 C C . GLY A 1 570 ? 8.025 25.344 -25.175 1.00 46.38 570 GLY A C 1
ATOM 4403 O O . GLY A 1 570 ? 8.067 24.875 -26.308 1.00 46.38 570 GLY A O 1
ATOM 4404 N N . SER A 1 571 ? 8.686 24.822 -24.147 1.00 45.78 571 SER A N 1
ATOM 4405 C CA . SER A 1 571 ? 9.636 23.711 -24.228 1.00 45.78 571 SER A CA 1
ATOM 4406 C C . SER A 1 571 ? 9.002 22.323 -24.050 1.00 45.78 571 SER A C 1
ATOM 4408 O O . SER A 1 571 ? 9.724 21.332 -24.051 1.00 45.78 571 SER A O 1
ATOM 4410 N N . SER A 1 572 ? 7.675 22.220 -23.877 1.00 45.59 572 SER A N 1
ATOM 4411 C CA . SER A 1 572 ? 7.026 21.008 -23.341 1.00 45.59 572 SER A CA 1
ATOM 4412 C C . SER A 1 572 ? 5.961 20.329 -24.222 1.00 45.59 572 SER A C 1
ATOM 4414 O O . SER A 1 572 ? 5.428 19.296 -23.817 1.00 45.59 572 SER A O 1
ATOM 4416 N N . GLY A 1 573 ? 5.689 20.828 -25.436 1.00 43.78 573 GLY A N 1
ATOM 4417 C CA . GLY A 1 573 ? 4.919 20.103 -26.467 1.00 43.78 573 GLY A CA 1
ATOM 4418 C C . GLY A 1 573 ? 3.383 20.087 -26.335 1.00 43.78 573 GLY A C 1
ATOM 4419 O O . GLY A 1 573 ? 2.727 19.461 -27.162 1.00 43.78 573 GLY A O 1
ATOM 4420 N N . TYR A 1 574 ? 2.786 20.773 -25.355 1.00 57.28 574 TYR A N 1
ATOM 4421 C CA . TYR A 1 574 ? 1.325 20.833 -25.151 1.00 57.28 574 TYR A CA 1
ATOM 4422 C C . TYR A 1 574 ? 0.580 21.673 -26.211 1.00 57.28 574 TYR A C 1
ATOM 4424 O O . TYR A 1 574 ? 1.120 22.666 -26.710 1.00 57.28 574 TYR A O 1
ATOM 4432 N N . ARG A 1 575 ? -0.693 21.346 -26.513 1.00 56.44 575 ARG A N 1
ATOM 4433 C CA . ARG A 1 575 ? -1.579 22.268 -27.258 1.00 56.44 575 ARG A CA 1
ATOM 4434 C C . ARG A 1 575 ? -2.030 23.365 -26.306 1.00 56.44 575 ARG A C 1
ATOM 4436 O O . ARG A 1 575 ? -2.820 23.104 -25.407 1.00 56.44 575 ARG A O 1
ATOM 4443 N N . LYS A 1 576 ? -1.539 24.586 -26.504 1.00 68.25 576 LYS A N 1
ATOM 4444 C CA . LYS A 1 576 ? -1.824 25.712 -25.612 1.00 68.25 576 LYS A CA 1
ATOM 4445 C C . LYS A 1 576 ? -2.406 26.912 -26.344 1.00 68.25 576 LYS A C 1
ATOM 4447 O O . LYS A 1 576 ? -2.005 27.204 -27.469 1.00 68.25 576 LYS A O 1
ATOM 4452 N N . GLN A 1 577 ? -3.292 27.631 -25.668 1.00 75.81 577 GLN A N 1
ATOM 4453 C CA . GLN A 1 577 ? -3.737 28.963 -26.071 1.00 75.81 577 GLN A CA 1
ATOM 4454 C C . GLN A 1 577 ? -3.394 29.947 -24.953 1.00 75.81 577 GLN A C 1
ATOM 4456 O O . GLN A 1 577 ? -3.799 29.745 -23.809 1.00 75.81 577 GLN A O 1
ATOM 4461 N N . CYS A 1 578 ? -2.608 30.975 -25.273 1.00 76.06 578 CYS A N 1
ATOM 4462 C CA . CYS A 1 578 ? -2.179 31.985 -24.309 1.00 76.06 578 CYS A CA 1
ATOM 4463 C C . CYS A 1 578 ? -2.981 33.271 -24.508 1.00 76.06 578 CYS A C 1
ATOM 4465 O O . CYS A 1 578 ? -3.044 33.793 -25.621 1.00 76.06 578 CYS A O 1
ATOM 4467 N N . PHE A 1 579 ? -3.526 33.807 -23.422 1.00 78.62 579 PHE A N 1
ATOM 4468 C CA . PHE A 1 579 ? -4.318 35.027 -23.416 1.00 78.62 579 PHE A CA 1
ATOM 4469 C C . PHE A 1 579 ? -3.726 36.035 -22.435 1.00 78.62 579 PHE A C 1
ATOM 4471 O O . PHE A 1 579 ? -3.540 35.748 -21.252 1.00 78.62 579 PHE A O 1
ATOM 4478 N N . SER A 1 580 ? -3.449 37.232 -22.947 1.00 70.44 580 SER A N 1
ATOM 4479 C CA . SER A 1 580 ? -3.037 38.396 -22.158 1.00 70.44 580 SER A CA 1
ATOM 4480 C C . SER A 1 580 ? -4.209 39.149 -21.543 1.00 70.44 580 SER A C 1
ATOM 4482 O O . SER A 1 580 ? -4.041 39.852 -20.544 1.00 70.44 580 SER A O 1
ATOM 4484 N N . ASP A 1 581 ? -5.386 38.984 -22.141 1.00 78.19 581 ASP A N 1
ATOM 4485 C CA . ASP A 1 581 ? -6.637 39.599 -21.741 1.00 78.19 581 ASP A CA 1
ATOM 4486 C C . ASP A 1 581 ? -7.576 38.568 -21.106 1.00 78.19 581 ASP A C 1
ATOM 4488 O O . ASP A 1 581 ? -7.802 37.476 -21.630 1.00 78.19 581 ASP A O 1
ATOM 4492 N N . ALA A 1 582 ? -8.132 38.954 -19.966 1.00 77.56 582 ALA A N 1
ATOM 4493 C CA . ALA A 1 582 ? -9.011 38.138 -19.147 1.00 77.56 582 ALA A CA 1
ATOM 4494 C C . ALA A 1 582 ? -10.350 37.842 -19.857 1.00 77.56 582 ALA A C 1
ATOM 4496 O O . ALA A 1 582 ? -10.853 36.718 -19.804 1.00 77.56 582 ALA A O 1
ATOM 4497 N N . ALA A 1 583 ? -10.895 38.813 -20.601 1.00 79.38 583 ALA A N 1
ATOM 4498 C CA . ALA A 1 583 ? -12.147 38.635 -21.335 1.00 79.38 583 ALA A CA 1
ATOM 4499 C C . ALA A 1 583 ? -11.978 37.711 -22.553 1.00 79.38 583 ALA A C 1
ATOM 4501 O O . ALA A 1 583 ? -12.826 36.849 -22.803 1.00 79.38 583 ALA A O 1
ATOM 4502 N N . ALA A 1 584 ? -10.866 37.839 -23.283 1.00 81.00 584 ALA A N 1
ATOM 4503 C CA . ALA A 1 584 ? -10.513 36.928 -24.369 1.00 81.00 584 ALA A CA 1
ATOM 4504 C C . ALA A 1 584 ? -10.343 35.480 -23.878 1.00 81.00 584 ALA A C 1
ATOM 4506 O O . ALA A 1 584 ? -10.842 34.556 -24.522 1.00 81.00 584 ALA A O 1
ATOM 4507 N N . LEU A 1 585 ? -9.716 35.294 -22.711 1.00 84.19 585 LEU A N 1
ATOM 4508 C CA . LEU A 1 585 ? -9.555 33.991 -22.065 1.00 84.19 585 LEU A CA 1
ATOM 4509 C C . LEU A 1 585 ? -10.907 33.330 -21.779 1.00 84.19 585 LEU A C 1
ATOM 4511 O O . LEU A 1 585 ? -11.140 32.192 -22.188 1.00 84.19 585 LEU A O 1
ATOM 4515 N N . LEU A 1 586 ? -11.812 34.054 -21.112 1.00 83.00 586 LEU A N 1
ATOM 4516 C CA . LEU A 1 586 ? -13.153 33.556 -20.805 1.00 83.00 586 LEU A CA 1
ATOM 4517 C C . LEU A 1 586 ? -13.931 33.215 -22.079 1.00 83.00 586 LEU A C 1
ATOM 4519 O O . LEU A 1 586 ? -14.588 32.180 -22.152 1.00 83.00 586 LEU A O 1
ATOM 4523 N N . THR A 1 587 ? -13.839 34.080 -23.090 1.00 84.19 587 THR A N 1
ATOM 4524 C CA . THR A 1 587 ? -14.535 33.890 -24.366 1.00 84.19 587 THR A CA 1
ATOM 4525 C C . THR A 1 587 ? -14.058 32.622 -25.066 1.00 84.19 587 THR A C 1
ATOM 4527 O O . THR A 1 587 ? -14.887 31.847 -25.533 1.00 84.19 587 THR A O 1
ATOM 4530 N N . ALA A 1 588 ? -12.746 32.370 -25.096 1.00 81.00 588 ALA A N 1
ATOM 4531 C CA . ALA A 1 588 ? -12.185 31.149 -25.669 1.00 81.00 588 ALA A CA 1
ATOM 4532 C C . ALA A 1 588 ? -12.600 29.896 -24.884 1.00 81.00 588 ALA A C 1
ATOM 4534 O O . ALA A 1 588 ? -12.988 28.893 -25.481 1.00 81.00 588 ALA A O 1
ATOM 4535 N N . TYR A 1 589 ? -12.596 29.977 -23.549 1.00 82.12 589 TYR A N 1
ATOM 4536 C CA . TYR A 1 589 ? -13.024 28.879 -22.684 1.00 82.12 589 TYR A CA 1
ATOM 4537 C C . TYR A 1 589 ? -14.485 28.474 -22.932 1.00 82.12 589 TYR A C 1
ATOM 4539 O O . TYR A 1 589 ? -14.799 27.292 -23.076 1.00 82.12 589 TYR A O 1
ATOM 4547 N N . VAL A 1 590 ? -15.376 29.465 -23.029 1.00 83.25 590 VAL A N 1
ATOM 4548 C CA . VAL A 1 590 ? -16.807 29.255 -23.288 1.00 83.25 590 VAL A CA 1
ATOM 4549 C C . VAL A 1 590 ? -17.064 28.821 -24.735 1.00 83.25 590 VAL A C 1
ATOM 4551 O O . VAL A 1 590 ? -17.914 27.967 -24.969 1.00 83.25 590 VAL A O 1
ATOM 4554 N N . ALA A 1 591 ? -16.337 29.373 -25.713 1.00 80.00 591 ALA A N 1
ATOM 4555 C CA . ALA A 1 591 ? -16.513 29.044 -27.130 1.00 80.00 591 ALA A CA 1
ATOM 4556 C C . ALA A 1 591 ? -16.161 27.584 -27.458 1.00 80.00 591 ALA A C 1
ATOM 4558 O O . ALA A 1 591 ? -16.799 26.986 -28.322 1.00 80.00 591 ALA A O 1
ATOM 4559 N N . GLU A 1 592 ? -15.189 26.997 -26.756 1.00 76.06 592 GLU A N 1
ATOM 4560 C CA . GLU A 1 592 ? -14.860 25.567 -26.860 1.00 76.06 592 GLU A CA 1
ATOM 4561 C C . GLU A 1 592 ? -15.645 24.693 -25.864 1.00 76.06 592 GLU A C 1
ATOM 4563 O O . GLU A 1 592 ? -15.296 23.535 -25.628 1.00 76.06 592 GLU A O 1
ATOM 4568 N N . ASP A 1 593 ? -16.725 25.220 -25.278 1.00 74.00 593 ASP A N 1
ATOM 4569 C CA . ASP A 1 593 ? -17.635 24.481 -24.396 1.00 74.00 593 ASP A CA 1
ATOM 4570 C C . ASP A 1 593 ? -16.911 23.806 -23.208 1.00 74.00 593 ASP A C 1
ATOM 4572 O O . ASP A 1 593 ? -17.249 22.692 -22.802 1.00 74.00 593 ASP A O 1
ATOM 4576 N N . GLY A 1 594 ? -15.867 24.460 -22.680 1.00 61.56 594 GLY A N 1
ATOM 4577 C CA . GLY A 1 594 ? -15.061 23.965 -21.560 1.00 61.56 594 GLY A CA 1
ATOM 4578 C C . GLY A 1 594 ? -14.182 22.751 -21.878 1.00 61.56 594 GLY A C 1
ATOM 4579 O O . GLY A 1 594 ? -13.695 22.100 -20.958 1.00 61.56 594 GLY A O 1
ATOM 4580 N N . HIS A 1 595 ? -13.961 22.417 -23.153 1.00 71.38 595 HIS A N 1
ATOM 4581 C CA . HIS A 1 595 ? -13.145 21.270 -23.553 1.00 71.38 595 HIS A CA 1
ATOM 4582 C C . HIS A 1 595 ? -11.633 21.550 -23.434 1.00 71.38 595 HIS A C 1
ATOM 4584 O O . HIS A 1 595 ? -10.904 21.575 -24.425 1.00 71.38 595 HIS A O 1
ATOM 4590 N N . PHE A 1 596 ? -11.147 21.726 -22.210 1.00 72.06 596 PHE A N 1
ATOM 4591 C CA . PHE A 1 596 ? -9.726 21.849 -21.890 1.00 72.06 596 PHE A CA 1
ATOM 4592 C C . PHE A 1 596 ? -9.361 20.876 -20.772 1.00 72.06 596 PHE A C 1
ATOM 4594 O O . PHE A 1 596 ? -10.169 20.602 -19.892 1.00 72.06 596 PHE A O 1
ATOM 4601 N N . ASP A 1 597 ? -8.134 20.367 -20.795 1.00 60.16 597 ASP A N 1
ATOM 4602 C CA . ASP A 1 597 ? -7.639 19.432 -19.783 1.00 60.16 597 ASP A CA 1
ATOM 4603 C C . ASP A 1 597 ? -7.056 20.168 -18.561 1.00 60.16 597 ASP A C 1
ATOM 4605 O O . ASP A 1 597 ? -6.896 19.591 -17.486 1.00 60.16 597 ASP A O 1
ATOM 4609 N N . GLY A 1 598 ? -6.759 21.465 -18.702 1.00 68.38 598 GLY A N 1
ATOM 4610 C CA . GLY A 1 598 ? -6.354 22.327 -17.596 1.00 68.38 598 GLY A CA 1
ATOM 4611 C C . GLY A 1 598 ? -6.268 23.805 -17.974 1.00 68.38 598 GLY A C 1
ATOM 4612 O O . GLY A 1 598 ? -5.938 24.159 -19.109 1.00 68.38 598 GLY A O 1
ATOM 4613 N N . VAL A 1 599 ? -6.525 24.679 -17.001 1.00 72.12 599 VAL A N 1
ATOM 4614 C CA . VAL A 1 599 ? -6.367 26.134 -17.151 1.00 72.12 599 VAL A CA 1
ATOM 4615 C C . VAL A 1 599 ? -5.278 26.615 -16.202 1.00 72.12 599 VAL A C 1
ATOM 4617 O O . VAL A 1 599 ? -5.382 26.419 -14.999 1.00 72.12 599 VAL A O 1
ATOM 4620 N N . PHE A 1 600 ? -4.242 27.264 -16.717 1.00 72.94 600 PHE A N 1
ATOM 4621 C CA . PHE A 1 600 ? -3.182 27.877 -15.923 1.00 72.94 600 PHE A CA 1
ATOM 4622 C C . PHE A 1 600 ? -3.395 29.383 -15.886 1.00 72.94 600 PHE A C 1
ATOM 4624 O O . PHE A 1 600 ? -3.443 30.034 -16.926 1.00 72.94 600 PHE A O 1
ATOM 4631 N N . MET A 1 601 ? -3.517 29.957 -14.695 1.00 73.44 601 MET A N 1
ATOM 4632 C CA . MET A 1 601 ? -3.712 31.394 -14.533 1.00 73.44 601 MET A CA 1
ATOM 4633 C C . MET A 1 601 ? -2.680 31.958 -13.579 1.00 73.44 601 MET A C 1
ATOM 4635 O O . MET A 1 601 ? -2.521 31.487 -12.451 1.00 73.44 601 MET A O 1
ATOM 4639 N N . ARG A 1 602 ? -2.015 33.027 -14.008 1.00 70.00 602 ARG A N 1
ATOM 4640 C CA . ARG A 1 602 ? -1.232 33.845 -13.096 1.00 70.00 602 ARG A CA 1
ATOM 4641 C C . ARG A 1 602 ? -2.149 34.837 -12.395 1.00 70.00 602 ARG A C 1
ATOM 4643 O O . ARG A 1 602 ? -2.931 35.534 -13.037 1.00 70.00 602 ARG A O 1
ATOM 4650 N N . PHE A 1 603 ? -2.026 34.946 -11.076 1.00 66.25 603 PHE A N 1
ATOM 4651 C CA . PHE A 1 603 ? -2.726 35.979 -10.305 1.00 66.25 603 PHE A CA 1
ATOM 4652 C C . PHE A 1 603 ? -2.026 37.338 -10.482 1.00 66.25 603 PHE A C 1
ATOM 4654 O O . PHE A 1 603 ? -1.383 37.848 -9.570 1.00 66.25 603 PHE A O 1
ATOM 4661 N N . SER A 1 604 ? -2.103 37.900 -11.692 1.00 61.41 604 SER A N 1
ATOM 4662 C CA . SER A 1 604 ? -1.459 39.169 -12.061 1.00 61.41 604 SER A CA 1
ATOM 4663 C C . SER A 1 604 ? -2.390 40.383 -11.981 1.00 61.41 604 SER A C 1
ATOM 4665 O O . SER A 1 604 ? -1.902 41.494 -11.795 1.00 61.41 604 SER A O 1
ATOM 4667 N N . SER A 1 605 ? -3.710 40.206 -12.119 1.00 65.44 605 SER A N 1
ATOM 4668 C CA . SER A 1 605 ? -4.690 41.304 -12.114 1.00 65.44 605 SER A CA 1
ATOM 4669 C C . SER A 1 605 ? -6.046 40.891 -11.535 1.00 65.44 605 SER A C 1
ATOM 4671 O O . SER A 1 605 ? -6.430 39.721 -11.589 1.00 65.44 605 SER A O 1
ATOM 4673 N N . GLU A 1 606 ? -6.803 41.866 -11.024 1.00 67.62 606 GLU A N 1
ATOM 4674 C CA . GLU A 1 606 ? -8.171 41.664 -10.519 1.00 67.62 606 GLU A CA 1
ATOM 4675 C C . GLU A 1 606 ? -9.104 41.094 -11.607 1.00 67.62 606 GLU A C 1
ATOM 4677 O O . GLU A 1 606 ? -9.931 40.229 -11.334 1.00 67.62 606 GLU A O 1
ATOM 4682 N N . ALA A 1 607 ? -8.906 41.485 -12.870 1.00 70.62 607 ALA A N 1
ATOM 4683 C CA . ALA A 1 607 ? -9.658 40.949 -14.005 1.00 70.62 607 ALA A CA 1
ATOM 4684 C C . ALA A 1 607 ? -9.404 39.442 -14.230 1.00 70.62 607 ALA A C 1
ATOM 4686 O O . ALA A 1 607 ? -10.347 38.681 -14.466 1.00 70.62 607 ALA A O 1
ATOM 4687 N N . MET A 1 608 ? -8.151 38.981 -14.106 1.00 73.12 608 MET A N 1
ATOM 4688 C CA . MET A 1 608 ? -7.816 37.550 -14.183 1.00 73.12 608 MET A CA 1
ATOM 4689 C C . MET A 1 608 ? -8.395 36.768 -12.994 1.00 73.12 608 MET A C 1
ATOM 4691 O O . MET A 1 608 ? -8.874 35.649 -13.168 1.00 73.12 608 MET A O 1
ATOM 4695 N N . GLN A 1 609 ? -8.429 37.371 -11.801 1.00 69.25 609 GLN A N 1
ATOM 4696 C CA . GLN A 1 609 ? -9.058 36.769 -10.619 1.00 69.25 609 GLN A CA 1
ATOM 4697 C C . GLN A 1 609 ? -10.576 36.619 -10.792 1.00 69.25 609 GLN A C 1
ATOM 4699 O O . GLN A 1 609 ? -11.125 35.554 -10.518 1.00 69.25 609 GLN A O 1
ATOM 4704 N N . GLN A 1 610 ? -11.262 37.649 -11.296 1.00 72.50 610 GLN A N 1
ATOM 4705 C CA . GLN A 1 610 ? -12.703 37.590 -11.569 1.00 72.50 610 GLN A CA 1
ATOM 4706 C C . GLN A 1 610 ? -13.049 36.555 -12.648 1.00 72.50 610 GLN A C 1
ATOM 4708 O O . GLN A 1 610 ? -14.059 35.859 -12.534 1.00 72.50 610 GLN A O 1
ATOM 4713 N N . THR A 1 611 ? -12.184 36.393 -13.652 1.00 76.75 611 THR A N 1
ATOM 4714 C CA . THR A 1 611 ? -12.375 35.423 -14.742 1.00 76.75 611 THR A CA 1
ATOM 4715 C C . THR A 1 611 ? -12.416 33.981 -14.244 1.00 76.75 611 THR A C 1
ATOM 4717 O O . THR A 1 611 ? -13.230 33.190 -14.716 1.00 76.75 611 THR A O 1
ATOM 4720 N N . LEU A 1 612 ? -11.615 33.639 -13.234 1.00 73.81 612 LEU A N 1
ATOM 4721 C CA . LEU A 1 612 ? -11.657 32.321 -12.600 1.00 73.81 612 LEU A CA 1
ATOM 4722 C C . LEU A 1 612 ? -13.041 32.017 -12.007 1.00 73.81 612 LEU A C 1
ATOM 4724 O O . LEU A 1 612 ? -13.593 30.934 -12.215 1.00 73.81 612 LEU A O 1
ATOM 4728 N N . PHE A 1 613 ? -13.625 32.984 -11.294 1.00 73.44 613 PHE A N 1
ATOM 4729 C CA . PHE A 1 613 ? -14.967 32.834 -10.730 1.00 73.44 613 PHE A CA 1
ATOM 4730 C C . PHE A 1 613 ? -16.034 32.757 -11.822 1.00 73.44 613 PHE A C 1
ATOM 4732 O O . PHE A 1 613 ? -16.995 32.004 -11.681 1.00 73.44 613 PHE A O 1
ATOM 4739 N N . GLN A 1 614 ? -15.854 33.486 -12.925 1.00 77.12 614 GLN A N 1
ATOM 4740 C CA . GLN A 1 614 ? -16.753 33.440 -14.078 1.00 77.12 614 GLN A CA 1
ATOM 4741 C C . GLN A 1 614 ? -16.711 32.082 -14.792 1.00 77.12 614 GLN A C 1
ATOM 4743 O O . GLN A 1 614 ? -17.775 31.555 -15.109 1.00 77.12 614 GLN A O 1
ATOM 4748 N N . ILE A 1 615 ? -15.530 31.473 -14.957 1.00 75.88 615 ILE A N 1
ATOM 4749 C CA . ILE A 1 615 ? -15.378 30.106 -15.484 1.00 75.88 615 ILE A CA 1
ATOM 4750 C C . ILE A 1 615 ? -16.145 29.111 -14.607 1.00 75.88 615 ILE A C 1
ATOM 4752 O O . ILE A 1 615 ? -17.005 28.385 -15.100 1.00 75.88 615 ILE A O 1
ATOM 4756 N N . ARG A 1 616 ? -15.911 29.133 -13.289 1.00 75.62 616 ARG A N 1
ATOM 4757 C CA . ARG A 1 616 ? -16.583 28.229 -12.339 1.00 75.62 616 ARG A CA 1
ATOM 4758 C C . ARG A 1 616 ? -18.096 28.441 -12.290 1.00 75.62 616 ARG A C 1
ATOM 4760 O O . ARG A 1 616 ? -18.864 27.486 -12.174 1.00 75.62 616 ARG A O 1
ATOM 4767 N N . HIS A 1 617 ? -18.541 29.692 -12.371 1.00 74.44 617 HIS A N 1
ATOM 4768 C CA . HIS A 1 617 ? -19.962 30.020 -12.417 1.00 74.44 617 HIS A CA 1
ATOM 4769 C C . HIS A 1 617 ? -20.617 29.505 -13.704 1.00 74.44 617 HIS A C 1
ATOM 4771 O O . HIS A 1 617 ? -21.706 28.933 -13.648 1.00 74.44 617 HIS A O 1
ATOM 4777 N N . TRP A 1 618 ? -19.936 29.654 -14.843 1.00 81.25 618 TRP A N 1
ATOM 4778 C CA . TRP A 1 618 ? -20.394 29.143 -16.128 1.00 81.25 618 TRP A CA 1
ATOM 4779 C C . TRP A 1 618 ? -20.468 27.611 -16.147 1.00 81.25 618 TRP A C 1
ATOM 4781 O O . TRP A 1 618 ? -21.518 27.081 -16.497 1.00 81.25 618 TRP A O 1
ATOM 4791 N N . GLU A 1 619 ? -19.433 26.897 -15.687 1.00 74.81 619 GLU A N 1
ATOM 4792 C CA . GLU A 1 619 ? -19.431 25.422 -15.606 1.00 74.81 619 GLU A CA 1
ATOM 4793 C C . GLU A 1 619 ? -20.624 24.900 -14.797 1.00 74.81 619 GLU A C 1
ATOM 4795 O O . GLU A 1 619 ? -21.308 23.959 -15.205 1.00 74.81 619 GLU A O 1
ATOM 4800 N N . LYS A 1 620 ? -20.928 25.570 -13.677 1.00 71.56 620 LYS A N 1
ATOM 4801 C CA . LYS A 1 620 ? -22.060 25.233 -12.810 1.00 71.56 620 LYS A CA 1
ATOM 4802 C C . LYS A 1 620 ? -23.415 25.471 -13.481 1.00 71.56 620 LYS A C 1
ATOM 4804 O O . LYS A 1 620 ? -24.325 24.670 -13.291 1.00 71.56 620 LYS A O 1
ATOM 4809 N N . LEU A 1 621 ? -23.566 26.560 -14.237 1.00 72.38 621 LEU A N 1
ATOM 4810 C CA . LEU A 1 621 ? -24.794 26.850 -14.987 1.00 72.38 621 LEU A CA 1
ATOM 4811 C C . LEU A 1 621 ? -24.968 25.922 -16.197 1.00 72.38 621 LEU A C 1
ATOM 4813 O O . LEU A 1 621 ? -26.091 25.535 -16.506 1.00 72.38 621 LEU A O 1
ATOM 4817 N N . ALA A 1 622 ? -23.869 25.555 -16.858 1.00 71.94 622 ALA A N 1
ATOM 4818 C CA . ALA A 1 622 ? -23.850 24.688 -18.032 1.00 71.94 622 ALA A CA 1
ATOM 4819 C C . ALA A 1 622 ? -23.886 23.183 -17.692 1.00 71.94 622 ALA A C 1
ATOM 4821 O O . ALA A 1 622 ? -24.020 22.359 -18.595 1.00 71.94 622 ALA A O 1
ATOM 4822 N N . GLY A 1 623 ? -23.766 22.810 -16.411 1.00 63.41 623 GLY A N 1
ATOM 4823 C CA . GLY A 1 623 ? -23.750 21.412 -15.964 1.00 63.41 623 GLY A CA 1
ATOM 4824 C C . GLY A 1 623 ? -22.505 20.638 -16.413 1.00 63.41 623 GLY A C 1
ATOM 4825 O O . GLY A 1 623 ? -22.584 19.434 -16.649 1.00 63.41 623 GLY A O 1
ATOM 4826 N N . LYS A 1 624 ? -21.371 21.327 -16.575 1.00 63.66 624 LYS A N 1
ATOM 4827 C CA . LYS A 1 624 ? -20.111 20.759 -17.073 1.00 63.66 624 LYS A CA 1
ATOM 4828 C C . LYS A 1 624 ? -19.198 20.313 -15.921 1.00 63.66 624 LYS A C 1
ATOM 4830 O O . LYS A 1 624 ? -19.258 20.907 -14.842 1.00 63.66 624 LYS A O 1
ATOM 4835 N N . PRO A 1 625 ? -18.356 19.281 -16.123 1.00 52.19 625 PRO A N 1
ATOM 4836 C CA . PRO A 1 625 ? -17.357 18.890 -15.134 1.00 52.19 625 PRO A CA 1
ATOM 4837 C C . PRO A 1 625 ? -16.343 20.020 -14.918 1.00 52.19 625 PRO A C 1
ATOM 4839 O O . PRO A 1 625 ? -15.952 20.699 -15.865 1.00 52.19 625 PRO A O 1
ATOM 4842 N N . CYS A 1 626 ? -15.918 20.218 -13.670 1.00 63.53 626 CYS A N 1
ATOM 4843 C CA . CYS A 1 626 ? -14.946 21.253 -13.328 1.00 63.53 626 CYS A CA 1
ATOM 4844 C C . CYS A 1 626 ? -13.569 20.897 -13.897 1.00 63.53 626 CYS A C 1
ATOM 4846 O O . CYS A 1 626 ? -12.932 19.951 -13.427 1.00 63.53 626 CYS A O 1
ATOM 4848 N N . VAL A 1 627 ? -13.071 21.690 -14.843 1.00 57.00 627 VAL A N 1
ATOM 4849 C CA . VAL A 1 627 ? -11.698 21.540 -15.346 1.00 57.00 627 VAL A CA 1
ATOM 4850 C C . VAL A 1 627 ? -10.717 22.004 -14.264 1.00 57.00 627 VAL A C 1
ATOM 4852 O O . VAL A 1 627 ? -10.982 23.014 -13.598 1.00 57.00 627 VAL A O 1
ATOM 4855 N N . PRO A 1 628 ? -9.584 21.320 -14.029 1.00 56.31 628 PRO A N 1
ATOM 4856 C CA . PRO A 1 628 ? -8.605 21.766 -13.045 1.00 56.31 628 PRO A CA 1
ATOM 4857 C C . PRO A 1 628 ? -8.009 23.129 -13.436 1.00 56.31 628 PRO A C 1
ATOM 4859 O O . PRO A 1 628 ? -7.456 23.304 -14.523 1.00 56.31 628 PRO A O 1
ATOM 4862 N N . ILE A 1 629 ? -8.125 24.101 -12.524 1.00 65.88 629 ILE A N 1
ATOM 4863 C CA . ILE A 1 629 ? -7.515 25.428 -12.663 1.00 65.88 629 ILE A CA 1
ATOM 4864 C C . ILE A 1 629 ? -6.301 25.496 -11.737 1.00 65.88 629 ILE A C 1
ATOM 4866 O O . ILE A 1 629 ? -6.427 25.326 -10.520 1.00 65.88 629 ILE A O 1
ATOM 4870 N N . PHE A 1 630 ? -5.148 25.755 -12.341 1.00 61.66 630 PHE A N 1
ATOM 4871 C CA . PHE A 1 630 ? -3.839 25.882 -11.728 1.00 61.66 630 PHE A CA 1
ATOM 4872 C C . PHE A 1 630 ? -3.502 27.360 -11.572 1.00 61.66 630 PHE A C 1
ATOM 4874 O O . PHE A 1 630 ? -3.343 28.084 -12.555 1.00 61.66 630 PHE A O 1
ATOM 4881 N N . ILE A 1 631 ? -3.398 27.816 -10.329 1.00 63.88 631 ILE A N 1
ATOM 4882 C CA . ILE A 1 631 ? -3.018 29.198 -10.032 1.00 63.88 631 ILE A CA 1
ATOM 4883 C C . ILE A 1 631 ? -1.517 29.246 -9.791 1.00 63.88 631 ILE A C 1
ATOM 4885 O O . ILE A 1 631 ? -1.028 28.491 -8.954 1.00 63.88 631 ILE A O 1
ATOM 4889 N N . VAL A 1 632 ? -0.821 30.146 -10.488 1.00 59.09 632 VAL A N 1
ATOM 4890 C CA . VAL A 1 632 ? 0.613 30.396 -10.300 1.00 59.09 632 VAL A CA 1
ATOM 4891 C C . VAL A 1 632 ? 0.827 31.761 -9.651 1.00 59.09 632 VAL A C 1
ATOM 4893 O O . VAL A 1 632 ? 0.333 32.788 -10.131 1.00 59.09 632 VAL A O 1
ATOM 4896 N N . PHE A 1 633 ? 1.596 31.765 -8.563 1.00 55.22 633 PHE A N 1
ATOM 4897 C CA . PHE A 1 633 ? 2.092 32.966 -7.895 1.00 55.22 633 PHE A CA 1
ATOM 4898 C C . PHE A 1 633 ? 3.568 33.158 -8.232 1.00 55.22 633 PHE A C 1
ATOM 4900 O O . PHE A 1 633 ? 4.329 32.200 -8.207 1.00 55.22 633 PHE A O 1
ATOM 4907 N N . SER A 1 634 ? 3.979 34.395 -8.504 1.00 48.66 634 SER A N 1
ATOM 4908 C CA . SER A 1 634 ? 5.395 34.742 -8.640 1.00 48.66 634 SER A CA 1
ATOM 4909 C C . SER A 1 634 ? 5.833 35.502 -7.397 1.00 48.66 634 SER A C 1
ATOM 4911 O O . SER A 1 634 ? 5.355 36.610 -7.155 1.00 48.66 634 SER A O 1
ATOM 4913 N N . GLU A 1 635 ? 6.778 34.955 -6.635 1.00 42.31 635 GLU A N 1
ATOM 4914 C CA . GLU A 1 635 ? 7.502 35.724 -5.623 1.00 42.31 635 GLU A CA 1
ATOM 4915 C C . GLU A 1 635 ? 8.456 36.697 -6.319 1.00 42.31 635 GLU A C 1
ATOM 4917 O O . GLU A 1 635 ? 9.570 36.339 -6.692 1.00 42.31 635 GLU A O 1
ATOM 4922 N N . ASN A 1 636 ? 8.043 37.950 -6.493 1.00 41.19 636 ASN A N 1
ATOM 4923 C CA . ASN A 1 636 ? 8.997 39.005 -6.809 1.00 41.19 636 ASN A CA 1
ATOM 4924 C C . ASN A 1 636 ? 9.351 39.736 -5.505 1.00 41.19 636 ASN A C 1
ATOM 4926 O O . ASN A 1 636 ? 8.548 40.515 -4.990 1.00 41.19 636 ASN A O 1
ATOM 4930 N N . LYS A 1 637 ? 10.552 39.477 -4.957 1.00 38.91 637 LYS A N 1
ATOM 4931 C CA . LYS A 1 637 ? 11.052 40.034 -3.676 1.00 38.91 637 LYS A CA 1
ATOM 4932 C C . LYS A 1 637 ? 11.086 41.574 -3.611 1.00 38.91 637 LYS A C 1
ATOM 4934 O O . LYS A 1 637 ? 11.325 42.114 -2.538 1.00 38.91 637 LYS A O 1
ATOM 4939 N N . ASN A 1 638 ? 10.825 42.271 -4.720 1.00 38.94 638 ASN A N 1
ATOM 4940 C CA . ASN A 1 638 ? 10.919 43.729 -4.829 1.00 38.94 638 ASN A CA 1
ATOM 4941 C C . ASN A 1 638 ? 9.589 44.476 -5.043 1.00 38.94 638 ASN A C 1
ATOM 4943 O O . ASN A 1 638 ? 9.626 45.691 -5.224 1.00 38.94 638 ASN A O 1
ATOM 4947 N N . SER A 1 639 ? 8.418 43.824 -5.025 1.00 37.88 639 SER A N 1
ATOM 4948 C CA . SER A 1 639 ? 7.146 44.557 -5.185 1.00 37.88 639 SER A CA 1
ATOM 4949 C C . SER A 1 639 ? 6.503 44.906 -3.833 1.00 37.88 639 SER A C 1
ATOM 4951 O O . SER A 1 639 ? 6.310 44.043 -2.980 1.00 37.88 639 SER A O 1
ATOM 4953 N N . LEU A 1 640 ? 6.167 46.187 -3.661 1.00 33.81 640 LEU A N 1
ATOM 4954 C CA . LEU A 1 640 ? 5.628 46.879 -2.477 1.00 33.81 640 LEU A CA 1
ATOM 4955 C C . LEU A 1 640 ? 4.252 46.391 -1.945 1.00 33.81 640 LEU A C 1
ATOM 4957 O O . LEU A 1 640 ? 3.597 47.121 -1.210 1.00 33.81 640 LEU A O 1
ATOM 4961 N N . TYR A 1 641 ? 3.809 45.168 -2.252 1.00 39.78 641 TYR A N 1
ATOM 4962 C CA . TYR A 1 641 ? 2.480 44.647 -1.878 1.00 39.78 641 TYR A CA 1
ATOM 4963 C C . TYR A 1 641 ? 2.535 43.432 -0.934 1.00 39.78 641 TYR A C 1
ATOM 4965 O O . TYR A 1 641 ? 1.784 42.469 -1.073 1.00 39.78 641 TYR A O 1
ATOM 4973 N N . THR A 1 642 ? 3.427 43.457 0.059 1.00 41.97 642 THR A N 1
ATOM 4974 C CA . THR A 1 642 ? 3.624 42.352 1.018 1.00 41.97 642 THR A CA 1
ATOM 4975 C C . THR A 1 642 ? 2.502 42.164 2.053 1.00 41.97 642 THR A C 1
ATOM 4977 O O . THR A 1 642 ? 2.424 41.090 2.652 1.00 41.97 642 THR A O 1
ATOM 4980 N N . GLU A 1 643 ? 1.616 43.144 2.278 1.00 35.84 643 GLU A N 1
ATOM 4981 C CA . GLU A 1 643 ? 0.523 43.017 3.267 1.00 35.84 643 GLU A CA 1
ATOM 4982 C C . GLU A 1 643 ? -0.758 42.375 2.706 1.00 35.84 643 GLU A C 1
ATOM 4984 O O . GLU A 1 643 ? -1.293 41.461 3.340 1.00 35.84 643 GLU A O 1
ATOM 4989 N N . ASP A 1 644 ? -1.207 42.743 1.501 1.00 37.91 644 ASP A N 1
ATOM 4990 C CA . ASP A 1 644 ? -2.379 42.105 0.871 1.00 37.91 644 ASP A CA 1
ATOM 4991 C C . ASP A 1 644 ? -2.094 40.648 0.471 1.00 37.91 644 ASP A C 1
ATOM 4993 O O . ASP A 1 644 ? -2.949 39.772 0.634 1.00 37.91 644 ASP A O 1
ATOM 4997 N N . TYR A 1 645 ? -0.850 40.347 0.072 1.00 39.09 645 TYR A N 1
ATOM 4998 C CA . TYR A 1 645 ? -0.397 38.980 -0.202 1.00 39.09 645 TYR A CA 1
ATOM 4999 C C . TYR A 1 645 ? -0.521 38.070 1.023 1.00 39.09 645 TYR A C 1
ATOM 5001 O O . TYR A 1 645 ? -1.027 36.958 0.899 1.00 39.09 645 TYR A O 1
ATOM 5009 N N . ARG A 1 646 ? -0.134 38.532 2.223 1.00 35.22 646 ARG A N 1
ATOM 5010 C CA . ARG A 1 646 ? -0.272 37.748 3.469 1.00 35.22 646 ARG A CA 1
ATOM 5011 C C . ARG A 1 646 ? -1.732 37.520 3.863 1.00 35.22 646 ARG A C 1
ATOM 5013 O O . ARG A 1 646 ? -2.047 36.463 4.412 1.00 35.22 646 ARG A O 1
ATOM 5020 N N . ARG A 1 647 ? -2.619 38.474 3.560 1.00 33.41 647 ARG A N 1
ATOM 5021 C CA . ARG A 1 647 ? -4.064 38.378 3.823 1.00 33.41 647 ARG A CA 1
ATOM 5022 C C . ARG A 1 647 ? -4.743 37.299 2.971 1.00 33.41 647 ARG A C 1
ATOM 5024 O O . ARG A 1 647 ? -5.542 36.531 3.509 1.00 33.41 647 ARG A O 1
ATOM 5031 N N . ILE A 1 648 ? -4.372 37.192 1.692 1.00 37.44 648 ILE A N 1
ATOM 5032 C CA . ILE A 1 648 ? -4.851 36.140 0.776 1.00 37.44 648 ILE A CA 1
ATOM 5033 C C . ILE A 1 648 ? -4.183 34.784 1.092 1.00 37.44 648 ILE A C 1
ATOM 5035 O O . ILE A 1 648 ? -4.865 33.758 1.132 1.00 37.44 648 ILE A O 1
ATOM 5039 N N . PHE A 1 649 ? -2.877 34.771 1.399 1.00 36.72 649 PHE A N 1
ATOM 5040 C CA . PHE A 1 649 ? -2.092 33.546 1.630 1.00 36.72 649 PHE A CA 1
ATOM 5041 C C . PHE A 1 649 ? -2.589 32.680 2.794 1.00 36.72 649 PHE A C 1
ATOM 5043 O O . PHE A 1 649 ? -2.575 31.456 2.687 1.00 36.72 649 PHE A O 1
ATOM 5050 N N . PHE A 1 650 ? -3.016 33.284 3.908 1.00 33.12 650 PHE A N 1
ATOM 5051 C CA . PHE A 1 650 ? -3.373 32.524 5.115 1.00 33.12 650 PHE A CA 1
ATOM 5052 C C . PHE A 1 650 ? -4.872 32.263 5.284 1.00 33.12 650 PHE A C 1
ATOM 5054 O O . PHE A 1 650 ? -5.239 31.336 6.007 1.00 33.12 650 PHE A O 1
ATOM 5061 N N . THR A 1 651 ? -5.739 33.021 4.607 1.00 32.50 651 THR A N 1
ATOM 5062 C CA . THR A 1 651 ? -7.190 32.955 4.850 1.00 32.50 651 THR A CA 1
ATOM 5063 C C . THR A 1 651 ? -7.961 32.220 3.747 1.00 32.50 651 THR A C 1
ATOM 5065 O O . THR A 1 651 ? -8.956 31.568 4.058 1.00 32.50 651 THR A O 1
ATOM 5068 N N . ASP A 1 652 ? -7.494 32.231 2.488 1.00 41.97 652 ASP A N 1
ATOM 5069 C CA . ASP A 1 652 ? -8.327 31.808 1.345 1.00 41.97 652 ASP A CA 1
ATOM 5070 C C . ASP A 1 652 ? -7.878 30.543 0.595 1.00 41.97 652 ASP A C 1
ATOM 5072 O O . ASP A 1 652 ? -8.686 29.964 -0.123 1.00 41.97 652 ASP A O 1
ATOM 5076 N N . ILE A 1 653 ? -6.662 30.010 0.782 1.00 41.31 653 ILE A N 1
ATOM 5077 C CA . ILE A 1 653 ? -6.230 28.783 0.064 1.00 41.31 653 ILE A CA 1
ATOM 5078 C C . ILE A 1 653 ? -7.126 27.576 0.399 1.00 41.31 653 ILE A C 1
ATOM 5080 O O . ILE A 1 653 ? -7.474 26.786 -0.480 1.00 41.31 653 ILE A O 1
ATOM 5084 N N . ASN A 1 654 ? -7.558 27.446 1.656 1.00 37.69 654 ASN A N 1
ATOM 5085 C CA . ASN A 1 654 ? -8.492 26.391 2.067 1.00 37.69 654 ASN A CA 1
ATOM 5086 C C . ASN A 1 654 ? -9.910 26.612 1.513 1.00 37.69 654 ASN A C 1
ATOM 5088 O O . ASN A 1 654 ? -10.626 25.644 1.265 1.00 37.69 654 ASN A O 1
ATOM 5092 N N . ASN A 1 655 ? -10.308 27.866 1.299 1.00 40.72 655 ASN A N 1
ATOM 5093 C CA . ASN A 1 655 ? -11.601 28.236 0.726 1.00 40.72 655 ASN A CA 1
ATOM 5094 C C . ASN A 1 655 ? -11.619 27.978 -0.791 1.00 40.72 655 ASN A C 1
ATOM 5096 O O . ASN A 1 655 ? -12.555 27.380 -1.312 1.00 40.72 655 ASN A O 1
ATOM 5100 N N . LEU A 1 656 ? -10.522 28.316 -1.473 1.00 42.69 656 LEU A N 1
ATOM 5101 C CA . LEU A 1 656 ? -10.288 28.058 -2.893 1.00 42.69 656 LEU A CA 1
ATOM 5102 C C . LEU A 1 656 ? -10.201 26.549 -3.186 1.00 42.69 656 LEU A C 1
ATOM 5104 O O . LEU A 1 656 ? -10.831 26.066 -4.125 1.00 42.69 656 LEU A O 1
ATOM 5108 N N . ARG A 1 657 ? -9.521 25.763 -2.338 1.00 45.00 657 ARG A N 1
ATOM 5109 C CA . ARG A 1 657 ? -9.510 24.290 -2.450 1.00 45.00 657 ARG A CA 1
ATOM 5110 C C . ARG A 1 657 ? -10.895 23.669 -2.244 1.00 45.00 657 ARG A C 1
ATOM 5112 O O . ARG A 1 657 ? -11.259 22.758 -2.980 1.00 45.00 657 ARG A O 1
ATOM 5119 N N . ARG A 1 658 ? -11.707 24.191 -1.311 1.00 42.44 658 ARG A N 1
ATOM 5120 C CA . ARG A 1 658 ? -13.117 23.774 -1.125 1.00 42.44 658 ARG A CA 1
ATOM 5121 C C . ARG A 1 658 ? -14.009 24.082 -2.334 1.00 42.44 658 ARG A C 1
ATOM 5123 O O . ARG A 1 658 ? -15.071 23.482 -2.456 1.00 42.44 658 ARG A O 1
ATOM 5130 N N . GLN A 1 659 ? -13.581 24.979 -3.221 1.00 41.59 659 GLN A N 1
ATOM 5131 C CA . GLN A 1 659 ? -14.253 25.316 -4.479 1.00 41.59 659 GLN A CA 1
ATOM 5132 C C . GLN A 1 659 ? -13.680 24.555 -5.696 1.00 41.59 659 GLN A C 1
ATOM 5134 O O . GLN A 1 659 ? -14.028 24.871 -6.833 1.00 41.59 659 GLN A O 1
ATOM 5139 N N . GLY A 1 660 ? -12.821 23.546 -5.481 1.00 39.62 660 GLY A N 1
ATOM 5140 C CA . GLY A 1 660 ? -12.281 22.694 -6.550 1.00 39.62 660 GLY A CA 1
ATOM 5141 C C . GLY A 1 660 ? -11.122 23.319 -7.336 1.00 39.62 660 GLY A C 1
ATOM 5142 O O . GLY A 1 660 ? -11.015 23.120 -8.548 1.00 39.62 660 GLY A O 1
ATOM 5143 N N . LEU A 1 661 ? -10.282 24.129 -6.680 1.00 41.78 661 LEU A N 1
ATOM 5144 C CA . LEU A 1 661 ? -9.101 24.761 -7.285 1.00 41.78 661 LEU A CA 1
ATOM 5145 C C . LEU A 1 661 ? -7.804 24.105 -6.796 1.00 41.78 661 LEU A C 1
ATOM 5147 O O . LEU A 1 661 ? -7.614 23.907 -5.591 1.00 41.78 661 LEU A O 1
ATOM 5151 N N . HIS A 1 662 ? -6.886 23.823 -7.725 1.00 44.88 662 HIS A N 1
ATOM 5152 C CA . HIS A 1 662 ? -5.565 23.274 -7.424 1.00 44.88 662 HIS A CA 1
ATOM 5153 C C . HIS A 1 662 ? -4.531 24.406 -7.408 1.00 44.88 662 HIS A C 1
ATOM 5155 O O . HIS A 1 662 ? -4.087 24.905 -8.437 1.00 44.88 662 HIS A O 1
ATOM 5161 N N . VAL A 1 663 ? -4.161 24.845 -6.206 1.00 40.31 663 VAL A N 1
ATOM 5162 C CA . VAL A 1 663 ? -3.240 25.971 -6.002 1.00 40.31 663 VAL A CA 1
ATOM 5163 C C . VAL A 1 663 ? -1.798 25.464 -5.904 1.00 40.31 663 VAL A C 1
ATOM 5165 O O . VAL A 1 663 ? -1.497 24.703 -4.979 1.00 40.31 663 VAL A O 1
ATOM 5168 N N . PHE A 1 664 ? -0.922 25.908 -6.814 1.00 41.09 664 PHE A N 1
ATOM 5169 C CA . PHE A 1 664 ? 0.516 25.620 -6.804 1.00 41.09 664 PHE A CA 1
ATOM 5170 C C . PHE A 1 664 ? 1.298 26.904 -6.498 1.00 41.09 664 PHE A C 1
ATOM 5172 O O . PHE A 1 664 ? 1.061 27.953 -7.089 1.00 41.09 664 PHE A O 1
ATOM 5179 N N . VAL A 1 665 ? 2.228 26.839 -5.547 1.00 36.50 665 VAL A N 1
ATOM 5180 C CA . VAL A 1 665 ? 3.119 27.960 -5.226 1.00 36.50 665 VAL A CA 1
ATOM 5181 C C . VAL A 1 665 ? 4.499 27.579 -5.730 1.00 36.50 665 VAL A C 1
ATOM 5183 O O . VAL A 1 665 ? 5.116 26.666 -5.189 1.00 36.50 665 VAL A O 1
ATOM 5186 N N . GLU A 1 666 ? 4.954 28.243 -6.786 1.00 34.78 666 GLU A N 1
ATOM 5187 C CA . GLU A 1 666 ? 6.285 28.031 -7.339 1.00 34.78 666 GLU A CA 1
ATOM 5188 C C . GLU A 1 666 ? 7.185 29.185 -6.881 1.00 34.78 666 GLU A C 1
ATOM 5190 O O . GLU A 1 666 ? 6.990 30.343 -7.246 1.00 34.78 666 GLU A O 1
ATOM 5195 N N . SER A 1 667 ? 8.163 28.889 -6.028 1.00 28.55 667 SER A N 1
ATOM 5196 C CA . SER A 1 667 ? 9.267 29.807 -5.762 1.00 28.55 667 SER A CA 1
ATOM 5197 C C . SER A 1 667 ? 10.221 29.731 -6.954 1.00 28.55 667 SER A C 1
ATOM 5199 O O . SER A 1 667 ? 11.030 28.805 -7.030 1.00 28.55 667 SER A O 1
ATOM 5201 N N . CYS A 1 668 ? 10.106 30.658 -7.909 1.00 28.36 668 CYS A N 1
ATOM 5202 C CA . CYS A 1 668 ? 11.023 30.734 -9.046 1.00 28.36 668 CYS A CA 1
ATOM 5203 C C . CYS A 1 668 ? 12.462 30.983 -8.555 1.00 28.36 668 CYS A C 1
ATOM 5205 O O . CYS A 1 668 ? 12.843 32.113 -8.246 1.00 28.36 668 CYS A O 1
ATOM 5207 N N . LEU A 1 669 ? 13.271 29.921 -8.497 1.00 25.03 669 LEU A N 1
ATOM 5208 C CA . LEU A 1 669 ? 14.728 30.015 -8.507 1.00 25.03 669 LEU A CA 1
ATOM 5209 C C . LEU A 1 669 ? 15.176 30.453 -9.908 1.00 25.03 669 LEU A C 1
ATOM 5211 O O . LEU A 1 669 ? 14.620 30.038 -10.922 1.00 25.03 669 LEU A O 1
ATOM 5215 N N . GLN A 1 670 ? 16.147 31.359 -9.927 1.00 29.94 670 GLN A N 1
ATOM 5216 C CA . GLN A 1 670 ? 16.639 32.095 -11.087 1.00 29.94 670 GLN A CA 1
ATOM 5217 C C . GLN A 1 670 ? 16.934 31.207 -12.305 1.00 29.94 670 GLN A C 1
ATOM 5219 O O . GLN A 1 670 ? 17.729 30.277 -12.227 1.00 29.94 670 GLN A O 1
ATOM 5224 N N . ALA A 1 671 ? 16.401 31.597 -13.462 1.00 26.70 671 ALA A N 1
ATOM 5225 C CA . ALA A 1 671 ? 16.939 31.220 -14.765 1.00 26.70 671 ALA A CA 1
ATOM 5226 C C . ALA A 1 671 ? 16.947 32.453 -15.680 1.00 26.70 671 ALA A C 1
ATOM 5228 O O . ALA A 1 671 ? 16.107 32.614 -16.559 1.00 26.70 671 ALA A O 1
ATOM 5229 N N . SER A 1 672 ? 17.901 33.353 -15.439 1.00 24.52 672 SER A N 1
ATOM 5230 C CA . SER A 1 672 ? 18.350 34.322 -16.442 1.00 24.52 672 SER A CA 1
ATOM 5231 C C . SER A 1 672 ? 19.810 34.699 -16.181 1.00 24.52 672 SER A C 1
ATOM 5233 O O . SER A 1 672 ? 20.118 35.760 -15.639 1.00 24.52 672 SER A O 1
ATOM 5235 N N . SER A 1 673 ? 20.712 33.796 -16.556 1.00 26.33 673 SER A N 1
ATOM 5236 C CA . SER A 1 673 ? 22.098 34.126 -16.891 1.00 26.33 673 SER A CA 1
ATOM 5237 C C . SER A 1 673 ? 22.578 33.193 -18.006 1.00 26.33 673 SER A C 1
ATOM 5239 O O . SER A 1 673 ? 23.273 32.214 -17.744 1.00 26.33 673 SER A O 1
ATOM 5241 N N . ALA A 1 674 ? 22.136 33.480 -19.230 1.00 26.59 674 ALA A N 1
ATOM 5242 C CA . ALA A 1 674 ? 22.838 33.230 -20.491 1.00 26.59 674 ALA A CA 1
ATOM 5243 C C . ALA A 1 674 ? 22.110 33.994 -21.601 1.00 26.59 674 ALA A C 1
ATOM 5245 O O . ALA A 1 674 ? 20.894 33.744 -21.769 1.00 26.59 674 ALA A O 1
#

Radius of gyration: 42.58 Å; Cα contacts (8 Å, |Δi|>4): 976; chains: 1; bounding box: 109×79×109 Å

InterPro domains:
  IPR001789 Signal transduction response regulator, receiver domain [PF00072] (26-136)
  IPR001789 Signal transduction response regulator, receiver domain [PS50110] (25-139)
  IPR001789 Signal transduction response regulator, receiver domain [PS50110] (422-530)
  IPR001789 Signal transduction response regulator, receiver domain [SM00448] (24-135)
  IPR001789 Signal transduction response regulator, receiver domain [SM00448] (421-526)
  IPR003594 Histidine kinase/HSP90-like ATPase domain [PF02518] (287-401)
  IPR003594 Histidine kinase/HSP90-like ATPase domain [SM00387] (287-403)
  IPR003661 Signal transduction histidine kinase, dimerisation/phosphoacceptor domain [PF00512] (175-240)
  IPR003661 Signal transduction histidine kinase, dimerisation/phosphoacceptor domain [SM00388] (175-240)
  IPR003661 Signal transduction histidine kinase, dimerisation/phosphoacceptor domain [cd00082] (176-236)
  IPR004358 Signal transduction histidine kinase-related protein, C-terminal [PR00344] (328-342)
  IPR004358 Signal transduction histidine kinase-related protein, C-terminal [PR00344] (346-356)
  IPR004358 Signal transduction histidine kinase-related protein, C-terminal [PR00344] (363-381)
  IPR004358 Signal transduction histidine kinase-related protein, C-terminal [PR00344] (387-400)
  IPR005467 Histidine kinase domain [PS50109] (182-403)
  IPR011006 CheY-like superfamily [SSF52172] (25-159)
  IPR011006 CheY-like superfamily [SSF52172] (417-534)
  IPR036097 Signal transduction histidine kinase, dimerisation/phosphoacceptor domain superfamily [SSF47384] (164-241)
  IPR036890 Histidine kinase/HSP90-like ATPase superfamily [G3DSA:3.30.565.10] (241-405)
  IPR036890 Histidine kinase/HSP90-like ATPase superfamily [SSF55874] (229-399)

Nearest PDB structures (foldseek):
  7z8n-assembly1_D  TM=7.421E-01  e=8.107E-24  Pseudomonas aeruginosa PAO1
  6dk7-assembly1_A  TM=8.660E-01  e=6.118E-20  Pseudomonas aeruginosa
  6dk7-assembly1_B  TM=8.141E-01  e=5.164E-20  Pseudomonas aeruginosa
  7n0e-assembly1_B  TM=8.509E-01  e=2.549E-18  Pseudomonas aeruginosa
  8tef-assembly2_C  TM=3.315E-01  e=3.389E-10  Flavobacterium johnsoniae UW101

Sequence (674 aa):
MAALTCPIVPQTFSRMVHIMFRFQKILVVDDDPALRQMLHRMLSREGYACSLAADGNEALDEVRKDLPGLVITDISMPGMDGIEFMKALHREHPALDVMVMTGMSERYNYADIVDAGASDYVSKPFERRELLARIRRVEREREAISSLNAMNASLEKMVTVSGHLASRAEAASRAKSEFLAGISHEIRTPLNGLIGFADLLLDTPLNDEQQEFLSIIRSSSETLLQLLNDILDFARIEAGKVAMEEIPYDLEILCFDAVEMLRSRMNPEKVSLISHFEDNVPARLVGDPQKLRQVLINLLANALKFTEQGEITLSVGVKKEEGKGLTLVFSVKDTGIGIPEGEEEAIFGAFRQAEGTWTRRYGGSGLGLAICRRLVEMMGGDIHAENNPDGGSTFRFSIRVGRDSDATGEPESLSPGLGHKKIYVVDSHPRQAEICAQYLKAAGAAVEIFSHEDAIPADNVPDLAVVAMEDPEKAKHPSEVNRIFQKIPVIALSRPVPGSAGFCRNAGYAGYLTQPVSRTFLVEMVSRLLGEKHGEGMLTRHRLREEQKKSFRMLIGESPPENLLGCLAGSSGYRKQCFSDAAALLTAYVAEDGHFDGVFMRFSSEAMQQTLFQIRHWEKLAGKPCVPIFIVFSENKNSLYTEDYRRIFFTDINNLRRQGLHVFVESCLQASSA

Mean predicted aligned error: 19.43 Å

Foldseek 3Di:
DDDPDDPDDDPVVVVVVLVVLAWQEEEEEAQDPVVQVVVCVLCVVVRHHYHYDNHLVSVVVVCVVPNTQEYEYEQDHPPAGPLNSLLVCCVVPVPRAYEYEAEPDDPDDPVRCVVSPHLYYHYPPDDSVVVVVSSVVSSVVVVVVVVVVVVVVVVVVVVVVVVVVVVVVLVVLVVVLVVLVVVLVVLVVVLVVLLVVLVVVCPDDDDPVSNVVSVVSNVVSVQVNVLSVLVNLVSCLVSVNDDKFWAKDFPLVLLVVLVVVCVVVADCVFEEEAEFEDLPDDRIWTIHSVLVSLLSNLLVVVLRLFRRGDYWYWYKYWDDDDDQKTKIKIKIWHQGQADPPPCFVVLLDQQDDDDDPSCVVDPHRSSSSVSSQSSLVVQVKGWTKDADPNHTIMIMIMGMIGGPPVCPVDPPPLDPQCQQFEEEEEDQPVVLSVRLQVLNVSSNYHYDYHYLPDDDDPVDQGQEYEHEDEDLLPQAALCVSPVSHPPHAYEYEYADDVCSQVSCQVSPHQEYDYPVDRSSVSSNQSCVSNDDDDDDDHYYPLVVQLVVQQVAEEEEEDADDCCPVVVVVVVRNHNYDYDNALVVSLCVCVVVVNPGQEYEYEPPDPSNVVSVVVSLVVCVVSVHDDREYEYEYEPDVPDPPVPVCVVCVPPPPVVCVVSRYDYDYDHDDDDDDD